Protein AF-0000000076995321 (afdb_homodimer)

InterPro domains:
  IPR006424 Glyceraldehyde-3-phosphate dehydrogenase, type I [TIGR01534] (5-326)
  IPR020828 Glyceraldehyde 3-phosphate dehydrogenase, NAD(P) binding domain [PF00044] (4-104)
  IPR020828 Glyceraldehyde 3-phosphate dehydrogenase, NAD(P) binding domain [SM00846] (4-152)
  IPR020829 Glyceraldehyde 3-phosphate dehydrogenase, catalytic domain [PF02800] (157-314)
  IPR020830 Glyceraldehyde 3-phosphate dehydrogenase, active site [PS00071] (150-157)
  IPR020831 Glyceraldehyde/Erythrose phosphate dehydrogenase family [PIRSF000149] (3-333)
  IPR020831 Glyceraldehyde/Erythrose phosphate dehydrogenase family [PR00078] (111-124)
  IPR020831 Glyceraldehyde/Erythrose phosphate dehydrogenase family [PR00078] (146-164)
  IPR020831 Glyceraldehyde/Erythrose phosphate dehydrogenase family [PR00078] (173-189)
  IPR020831 Glyceraldehyde/Erythrose phosphate dehydrogenase family [PR00078] (230-247)
  IPR020831 Glyceraldehyde/Erythrose phosphate dehydrogenase family [PR00078] (270-285)
  IPR020831 Glyceraldehyde/Erythrose phosphate dehydrogenase family [PTHR10836] (4-333)
  IPR036291 NAD(P)-binding domain superfamily [SSF51735] (4-173)

pLDDT: mean 96.89, std 3.04, range [64.5, 98.94]

Foldseek 3Di:
DAAQEAEEEDLPQLVLLLQLLQVVPDRHDYAEYEAQPDFQVRSQVCNQQDPQQGGRDFDWDDDPRWIQTNNHTYYYHNDPQLLPAQCVVRPRQEYEYENVPQQEPVRQCSNVNNPHQAYEYLEDHPHAQEDAPLFALVVDQLPGRYHYPYALLLLAVLNLVRLCCVVFNFQAKEKEKAFEQDPPADCAQDDDDPQNQSNHRQQPDFGKAADCSFCCSCSRVVSCHPRYGYTYTYHNDHWKMKMKMKTFTHHFDDLVRSLVSQCCCCVPSCPQAEAEDADPDDRSVQRQPQHSWYWHSVPKAAPGRGIIITMTMGGSRNNSSSRSVVSVSSSVVSNVVD/DAAQEAEEEDLPQQVLLLQLLQVVPDRHDYAEYEAQPDFQVRSQVCNQQDPQQGGRDFDWDDDPRWIQTNNHTYYYHNDPQLLPAQCVVRPRQEYEYENVPQQEPVRQCSNVNNPHQAYEYLEDHPHAQEDAPLFALVVDQLPGRYHYPYALLLLAVLNLVRLCCVVFNFQAKEKEKAFEQDPPADCAQDDDDPQNQSSHRQQPDFGKAADCSFCCSCSRVVSCHPRYGYTYTYHNDHWKMKMKMKTFTHHFDDLVRSLVSQCCCCVPSCPQAEAEDADPDDRSVQRLPQHSWYWHSVPKAAPGRGIIITMTMGGRRNNSSSRSVVSVSSSVVSNVVD

Radius of gyration: 28.07 Å; Cα contacts (8 Å, |Δi|>4): 1695; chains: 2; bounding box: 53×85×65 Å

Solvent-accessible surface area (backbone atoms only — not comparable to full-atom values): 33681 Å² total; per-residue (Å²): 130,81,59,45,38,24,25,34,36,21,68,48,73,59,27,43,39,33,53,59,44,32,75,75,36,88,56,43,39,70,32,32,39,28,30,58,86,56,53,57,70,57,47,51,50,54,55,38,49,36,97,84,83,40,64,49,91,73,49,80,43,76,54,87,67,24,38,28,49,72,85,40,66,26,44,55,43,59,52,83,49,54,44,70,36,59,32,48,82,62,54,16,37,34,30,38,40,34,66,81,71,52,46,37,48,79,55,40,52,32,35,40,71,14,45,24,64,34,35,39,23,70,34,63,37,91,69,26,58,56,39,38,76,79,65,35,47,82,70,66,79,66,79,68,45,45,33,12,46,32,36,44,62,25,47,25,48,37,53,56,49,48,54,47,32,76,75,26,36,65,65,36,34,46,32,38,28,50,26,35,47,58,90,83,44,24,84,48,71,48,91,42,92,78,54,55,40,52,11,35,31,35,65,60,23,46,29,65,41,85,48,63,37,40,44,48,34,14,72,49,39,63,92,39,50,87,30,34,35,41,37,31,36,28,29,30,28,84,59,28,28,34,42,38,34,38,34,34,33,68,54,64,40,51,65,68,56,51,48,48,54,50,41,51,36,20,74,46,85,27,50,73,36,31,38,66,42,77,68,75,66,43,32,68,76,31,63,76,34,56,32,21,14,34,34,35,64,74,69,35,51,59,78,50,45,36,38,35,34,47,31,30,34,23,12,56,50,44,3,35,29,38,47,47,50,52,47,50,51,50,50,52,52,53,47,67,72,101,129,81,58,44,38,25,27,34,37,22,69,47,72,61,27,43,40,31,52,58,43,32,75,73,36,89,57,44,38,69,31,33,39,28,30,59,86,56,54,58,70,56,48,52,52,54,56,38,50,36,98,84,82,41,65,49,92,72,49,81,43,78,54,87,66,25,37,28,49,73,85,40,67,27,45,52,44,58,52,83,49,54,45,71,37,60,33,48,82,62,54,16,36,34,30,39,40,35,66,82,72,52,45,37,47,80,55,40,52,32,35,40,71,14,44,22,65,34,33,38,24,70,33,62,35,91,70,26,58,57,40,38,77,80,63,34,47,84,71,64,80,66,79,71,44,45,33,13,47,30,35,42,63,25,48,25,47,38,51,55,50,48,54,48,33,74,75,26,35,65,64,36,37,46,32,38,28,50,27,34,46,57,88,84,44,24,82,47,72,50,91,41,92,80,55,56,40,54,11,35,31,34,65,62,23,48,31,65,40,86,48,62,37,38,46,48,33,16,72,48,39,62,93,40,50,86,30,35,34,42,37,30,35,28,29,32,29,84,58,27,28,34,42,38,36,40,34,34,33,67,52,65,42,50,64,69,55,49,49,49,53,50,42,51,36,19,74,45,86,26,49,75,37,30,39,68,43,79,69,77,65,43,32,67,76,33,62,76,34,55,33,22,14,36,33,35,65,76,68,33,49,58,80,51,46,36,39,35,34,47,32,30,33,23,14,57,50,43,4,34,27,40,47,47,51,51,44,49,53,51,51,51,52,54,46,66,72,102

Sequence (676 aa):
MAPIKVGINGFGRIGRIVFRNAVEHPDVEIVAVNDPFIETKYAAYMLKYDSTHGIFNGEIAQDGNDLVINGKKVKFYTERDPAAIPWKETGADYVVESTGVFTTIDKAKAHLQGGAKKVIISAPSADAPMYVMGVNEKSYDGSADVISNASCTTNCLAPLAKVINDKFTIVEGLMTTVHSYTATQKTVDGPSAKDWRGGRTAAQNIIPSSTGAAKAVGKVIPELNGKLTGMSMRVPTANVSVVDLTARIEKGATYDEIKQAIKEAAEGPLKGVLAYTEDDVVSTDMIGNPNSSIFDAKAGISLNNNFVKLVSWYDNEWGYSRRVLDLLAHVAKVDASKMAPIKVGINGFGRIGRIVFRNAVEHPDVEIVAVNDPFIETKYAAYMLKYDSTHGIFNGEIAQDGNDLVINGKKVKFYTERDPAAIPWKETGADYVVESTGVFTTIDKAKAHLQGGAKKVIISAPSADAPMYVMGVNEKSYDGSADVISNASCTTNCLAPLAKVINDKFTIVEGLMTTVHSYTATQKTVDGPSAKDWRGGRTAAQNIIPSSTGAAKAVGKVIPELNGKLTGMSMRVPTANVSVVDLTARIEKGATYDEIKQAIKEAAEGPLKGVLAYTEDDVVSTDMIGNPNSSIFDAKAGISLNNNFVKLVSWYDNEWGYSRRVLDLLAHVAKVDASK

Organism: Colletotrichum orbiculare (strain 104-T / ATCC 96160 / CBS 514.97 / LARS 414 / MAFF 240422) (NCBI:txid1213857)

Structure (mmCIF, N/CA/C/O backbone):
data_AF-0000000076995321-model_v1
#
loop_
_entity.id
_entity.type
_entity.pdbx_description
1 polymer 'Glyceraldehyde-3-phosphate dehydrogenase'
#
loop_
_atom_site.group_PDB
_atom_site.id
_atom_site.type_symbol
_atom_site.label_atom_id
_atom_site.label_alt_id
_atom_site.label_comp_id
_atom_site.label_asym_id
_atom_site.label_entity_id
_atom_site.label_seq_id
_atom_site.pdbx_PDB_ins_code
_atom_site.Cartn_x
_atom_site.Cartn_y
_atom_site.Cartn_z
_atom_site.occupancy
_atom_site.B_iso_or_equiv
_atom_site.auth_seq_id
_atom_site.auth_comp_id
_atom_site.auth_asym_id
_atom_site.auth_atom_id
_atom_site.pdbx_PDB_model_num
ATOM 1 N N . MET A 1 1 ? 7.434 -42.844 -10.305 1 64.5 1 MET A N 1
ATOM 2 C CA . MET A 1 1 ? 6.855 -42.594 -11.625 1 64.5 1 MET A CA 1
ATOM 3 C C . MET A 1 1 ? 7.766 -41.719 -12.477 1 64.5 1 MET A C 1
ATOM 5 O O . MET A 1 1 ? 8.539 -40.938 -11.938 1 64.5 1 MET A O 1
ATOM 9 N N . ALA A 1 2 ? 7.785 -41.844 -13.75 1 85.5 2 ALA A N 1
ATOM 10 C CA . ALA A 1 2 ? 8.578 -41 -14.641 1 85.5 2 ALA A CA 1
ATOM 11 C C . ALA A 1 2 ? 8.156 -39.531 -14.523 1 85.5 2 ALA A C 1
ATOM 13 O O . ALA A 1 2 ? 6.98 -39.219 -14.305 1 85.5 2 ALA A O 1
ATOM 14 N N . PRO A 1 3 ? 9.125 -38.625 -14.508 1 93.31 3 PRO A N 1
ATOM 15 C CA . PRO A 1 3 ? 8.773 -37.219 -14.398 1 93.31 3 PRO A CA 1
ATOM 16 C C . PRO A 1 3 ? 7.84 -36.75 -15.516 1 93.31 3 PRO A C 1
ATOM 18 O O . PRO A 1 3 ? 7.867 -37.312 -16.625 1 93.31 3 PRO A O 1
ATOM 21 N N . ILE A 1 4 ? 7.023 -35.844 -15.172 1 97.38 4 ILE A N 1
ATOM 22 C CA . ILE A 1 4 ? 6.145 -35.219 -16.156 1 97.38 4 ILE A CA 1
ATOM 23 C C . ILE A 1 4 ? 6.957 -34.312 -17.078 1 97.38 4 ILE A C 1
ATOM 25 O O . ILE A 1 4 ? 7.598 -33.375 -16.609 1 97.38 4 ILE A O 1
ATOM 29 N N . LYS A 1 5 ? 6.969 -34.562 -18.312 1 98.19 5 LYS A N 1
ATOM 30 C CA . LYS A 1 5 ? 7.707 -33.75 -19.281 1 98.19 5 LYS A CA 1
ATOM 31 C C . LYS A 1 5 ? 6.918 -32.5 -19.656 1 98.19 5 LYS A C 1
ATOM 33 O O . LYS A 1 5 ? 5.777 -32.594 -20.109 1 98.19 5 LYS A O 1
ATOM 38 N N . VAL A 1 6 ? 7.531 -31.406 -19.5 1 98.69 6 VAL A N 1
ATOM 39 C CA . VAL A 1 6 ? 6.824 -30.141 -19.609 1 98.69 6 VAL A CA 1
ATOM 40 C C . VAL A 1 6 ? 7.559 -29.203 -20.578 1 98.69 6 VAL A C 1
ATOM 42 O O . VAL A 1 6 ? 8.789 -29.188 -20.609 1 98.69 6 VAL A O 1
ATOM 45 N N . GLY A 1 7 ? 6.797 -28.531 -21.422 1 98.81 7 GLY A N 1
ATOM 46 C CA . GLY A 1 7 ? 7.305 -27.422 -22.219 1 98.81 7 GLY A CA 1
ATOM 47 C C . GLY A 1 7 ? 6.902 -26.062 -21.672 1 98.81 7 GLY A C 1
ATOM 48 O O . GLY A 1 7 ? 5.863 -25.922 -21.031 1 98.81 7 GLY A O 1
ATOM 49 N N . ILE A 1 8 ? 7.719 -25.062 -21.938 1 98.88 8 ILE A N 1
ATOM 50 C CA . ILE A 1 8 ? 7.418 -23.688 -21.547 1 98.88 8 ILE A CA 1
ATOM 51 C C . ILE A 1 8 ? 7.375 -22.797 -22.797 1 98.88 8 ILE A C 1
ATOM 53 O O . ILE A 1 8 ? 8.336 -22.766 -23.562 1 98.88 8 ILE A O 1
ATOM 57 N N . ASN A 1 9 ? 6.277 -22.156 -23 1 98.88 9 ASN A N 1
ATOM 58 C CA . ASN A 1 9 ? 6.211 -21.109 -24 1 98.88 9 ASN A CA 1
ATOM 59 C C . ASN A 1 9 ? 6.32 -19.719 -23.375 1 98.88 9 ASN A C 1
ATOM 61 O O . ASN A 1 9 ? 5.461 -19.328 -22.578 1 98.88 9 ASN A O 1
ATOM 65 N N . GLY A 1 10 ? 7.348 -19 -23.766 1 98.19 10 GLY A N 1
ATOM 66 C CA . GLY A 1 10 ? 7.672 -17.719 -23.141 1 98.19 10 GLY A CA 1
ATOM 67 C C . GLY A 1 10 ? 8.703 -17.844 -22.031 1 98.19 10 GLY A C 1
ATOM 68 O O . GLY A 1 10 ? 8.43 -18.422 -20.984 1 98.19 10 GLY A O 1
ATOM 69 N N . PHE A 1 11 ? 9.852 -17.266 -22.266 1 97.88 11 PHE A N 1
ATOM 70 C CA . PHE A 1 11 ? 10.945 -17.391 -21.312 1 97.88 11 PHE A CA 1
ATOM 71 C C . PHE A 1 11 ? 11.266 -16.031 -20.688 1 97.88 11 PHE A C 1
ATOM 73 O O . PHE A 1 11 ? 12.43 -15.703 -20.453 1 97.88 11 PHE A O 1
ATOM 80 N N . GLY A 1 12 ? 10.125 -15.273 -20.547 1 94.75 12 GLY A N 1
ATOM 81 C CA . GLY A 1 12 ? 10.203 -14.055 -19.75 1 94.75 12 GLY A CA 1
ATOM 82 C C . GLY A 1 12 ? 10.344 -14.328 -18.266 1 94.75 12 GLY A C 1
ATOM 83 O O . GLY A 1 12 ? 10.945 -15.328 -17.875 1 94.75 12 GLY A O 1
ATOM 84 N N . ARG A 1 13 ? 9.852 -13.445 -17.484 1 94.19 13 ARG A N 1
ATOM 85 C CA . ARG A 1 13 ? 10.062 -13.5 -16.047 1 94.19 13 ARG A CA 1
ATOM 86 C C . ARG A 1 13 ? 9.438 -14.758 -15.453 1 94.19 13 ARG A C 1
ATOM 88 O O . ARG A 1 13 ? 10.133 -15.586 -14.852 1 94.19 13 ARG A O 1
ATOM 95 N N . ILE A 1 14 ? 8.172 -14.984 -15.68 1 96.75 14 ILE A N 1
ATOM 96 C CA . ILE A 1 14 ? 7.477 -16.125 -15.078 1 96.75 14 ILE A CA 1
ATOM 97 C C . ILE A 1 14 ? 8.016 -17.422 -15.68 1 96.75 14 ILE A C 1
ATOM 99 O O . ILE A 1 14 ? 8.25 -18.391 -14.953 1 96.75 14 ILE A O 1
ATOM 103 N N . GLY A 1 15 ? 8.25 -17.453 -17.016 1 98.12 15 GLY A N 1
ATOM 104 C CA . GLY A 1 15 ? 8.797 -18.656 -17.625 1 98.12 15 GLY A CA 1
ATOM 105 C C . GLY A 1 15 ? 10.102 -19.109 -17.016 1 98.12 15 GLY A C 1
ATOM 106 O O . GLY A 1 15 ? 10.305 -20.297 -16.766 1 98.12 15 GLY A O 1
ATOM 107 N N . ARG A 1 16 ? 10.984 -18.172 -16.734 1 97.62 16 ARG A N 1
ATOM 108 C CA . ARG A 1 16 ? 12.281 -18.5 -16.141 1 97.62 16 ARG A CA 1
ATOM 109 C C . ARG A 1 16 ? 12.133 -18.953 -14.703 1 97.62 16 ARG A C 1
ATOM 111 O O . ARG A 1 16 ? 12.859 -19.844 -14.25 1 97.62 16 ARG A O 1
ATOM 118 N N . ILE A 1 17 ? 11.18 -18.344 -13.992 1 97.81 17 ILE A N 1
ATOM 119 C CA . ILE A 1 17 ? 11.008 -18.734 -12.594 1 97.81 17 ILE A CA 1
ATOM 120 C C . ILE A 1 17 ? 10.32 -20.094 -12.508 1 97.81 17 ILE A C 1
ATOM 122 O O . ILE A 1 17 ? 10.617 -20.891 -11.617 1 97.81 17 ILE A O 1
ATOM 126 N N . VAL A 1 18 ? 9.414 -20.375 -13.438 1 98.5 18 VAL A N 1
ATOM 127 C CA . VAL A 1 18 ? 8.852 -21.703 -13.547 1 98.5 18 VAL A CA 1
ATOM 128 C C . VAL A 1 18 ? 9.969 -22.719 -13.797 1 98.5 18 VAL A C 1
ATOM 130 O O . VAL A 1 18 ? 10 -23.781 -13.164 1 98.5 18 VAL A O 1
ATOM 133 N N . PHE A 1 19 ? 10.852 -22.391 -14.703 1 98.44 19 PHE A N 1
ATOM 134 C CA . PHE A 1 19 ? 11.977 -23.266 -15 1 98.44 19 PHE A CA 1
ATOM 135 C C . PHE A 1 19 ? 12.812 -23.531 -13.75 1 98.44 19 PHE A C 1
ATOM 137 O O . PHE A 1 19 ? 13.109 -24.672 -13.422 1 98.44 19 PHE A O 1
ATOM 144 N N . ARG A 1 20 ? 13.164 -22.469 -13.055 1 97.75 20 ARG A N 1
ATOM 145 C CA . ARG A 1 20 ? 13.977 -22.594 -11.844 1 97.75 20 ARG A CA 1
ATOM 146 C C . ARG A 1 20 ? 13.25 -23.406 -10.781 1 97.75 20 ARG A C 1
ATOM 148 O O . ARG A 1 20 ? 13.867 -24.234 -10.102 1 97.75 20 ARG A O 1
ATOM 155 N N . ASN A 1 21 ? 11.953 -23.156 -10.617 1 97.31 21 ASN A N 1
ATOM 156 C CA . ASN A 1 21 ? 11.141 -23.906 -9.664 1 97.31 21 ASN A CA 1
ATOM 157 C C . ASN A 1 21 ? 11.094 -25.391 -10.016 1 97.31 21 ASN A C 1
ATOM 159 O O . ASN A 1 21 ? 11.141 -26.25 -9.133 1 97.31 21 ASN A O 1
ATOM 163 N N . ALA A 1 22 ? 11.039 -25.703 -11.289 1 97.25 22 ALA A N 1
ATOM 164 C CA . ALA A 1 22 ? 10.914 -27.078 -11.773 1 97.25 22 ALA A CA 1
ATOM 165 C C . ALA A 1 22 ? 12.156 -27.891 -11.406 1 97.25 22 ALA A C 1
ATOM 167 O O . ALA A 1 22 ? 12.055 -29.094 -11.148 1 97.25 22 ALA A O 1
ATOM 168 N N . VAL A 1 23 ? 13.25 -27.203 -11.383 1 94.81 23 VAL A N 1
ATOM 169 C CA . VAL A 1 23 ? 14.5 -27.875 -11.031 1 94.81 23 VAL A CA 1
ATOM 170 C C . VAL A 1 23 ? 14.398 -28.453 -9.617 1 94.81 23 VAL A C 1
ATOM 172 O O . VAL A 1 23 ? 14.977 -29.5 -9.328 1 94.81 23 VAL A O 1
ATOM 175 N N . GLU A 1 24 ? 13.578 -27.797 -8.797 1 91.88 24 GLU A N 1
ATOM 176 C CA . GLU A 1 24 ? 13.438 -28.203 -7.402 1 91.88 24 GLU A CA 1
ATOM 177 C C . GLU A 1 24 ? 12.172 -29.031 -7.195 1 91.88 24 GLU A C 1
ATOM 179 O O . GLU A 1 24 ? 11.898 -29.5 -6.086 1 91.88 24 GLU A O 1
ATOM 184 N N . HIS A 1 25 ? 11.422 -29.234 -8.227 1 94.19 25 HIS A N 1
ATOM 185 C CA . HIS A 1 25 ? 10.156 -29.953 -8.133 1 94.19 25 HIS A CA 1
ATOM 186 C C . HIS A 1 25 ? 10.352 -31.438 -8.414 1 94.19 25 HIS A C 1
ATOM 188 O O . HIS A 1 25 ? 10.953 -31.812 -9.422 1 94.19 25 HIS A O 1
ATOM 194 N N . PRO A 1 26 ? 9.859 -32.25 -7.621 1 92.19 26 PRO A N 1
ATOM 195 C CA . PRO A 1 26 ? 10.18 -33.688 -7.738 1 92.19 26 PRO A CA 1
ATOM 196 C C . PRO A 1 26 ? 9.461 -34.375 -8.906 1 92.19 26 PRO A C 1
ATOM 198 O O . PRO A 1 26 ? 9.93 -35.375 -9.414 1 92.19 26 PRO A O 1
ATOM 201 N N . ASP A 1 27 ? 8.422 -33.812 -9.422 1 95.94 27 ASP A N 1
ATOM 202 C CA . ASP A 1 27 ? 7.57 -34.562 -10.336 1 95.94 27 ASP A CA 1
ATOM 203 C C . ASP A 1 27 ? 7.688 -34 -11.758 1 95.94 27 ASP A C 1
ATOM 205 O O . ASP A 1 27 ? 7.129 -34.594 -12.695 1 95.94 27 ASP A O 1
ATOM 209 N N . VAL A 1 28 ? 8.461 -32.938 -11.945 1 97.12 28 VAL A N 1
ATOM 210 C CA . VAL A 1 28 ? 8.375 -32.219 -13.227 1 97.12 28 VAL A CA 1
ATOM 211 C C . VAL A 1 28 ? 9.758 -32.094 -13.844 1 97.12 28 VAL A C 1
ATOM 213 O O . VAL A 1 28 ? 10.742 -31.859 -13.141 1 97.12 28 VAL A O 1
ATOM 216 N N . GLU A 1 29 ? 9.852 -32.281 -15.125 1 97.75 29 GLU A N 1
ATOM 217 C CA . GLU A 1 29 ? 11.062 -32.062 -15.906 1 97.75 29 GLU A CA 1
ATOM 218 C C . GLU A 1 29 ? 10.789 -31.172 -17.125 1 97.75 29 GLU A C 1
ATOM 220 O O . GLU A 1 29 ? 9.953 -31.5 -17.953 1 97.75 29 GLU A O 1
ATOM 225 N N . ILE A 1 30 ? 11.469 -30.047 -17.234 1 98.56 30 ILE A N 1
ATOM 226 C CA . ILE A 1 30 ? 11.344 -29.203 -18.406 1 98.56 30 ILE A CA 1
ATOM 227 C C . ILE A 1 30 ? 12.18 -29.781 -19.547 1 98.56 30 ILE A C 1
ATOM 229 O O . ILE A 1 30 ? 13.398 -29.922 -19.422 1 98.56 30 ILE A O 1
ATOM 233 N N . VAL A 1 31 ? 11.539 -30.047 -20.672 1 98.62 31 VAL A N 1
ATOM 234 C CA . VAL A 1 31 ? 12.258 -30.719 -21.75 1 98.62 31 VAL A CA 1
ATOM 235 C C . VAL A 1 31 ? 12.367 -29.797 -22.953 1 98.62 31 VAL A C 1
ATOM 237 O O . VAL A 1 31 ? 13.156 -30.047 -23.875 1 98.62 31 VAL A O 1
ATOM 240 N N . ALA A 1 32 ? 11.562 -28.75 -22.922 1 98.69 32 ALA A N 1
ATOM 241 C CA . ALA A 1 32 ? 11.586 -27.828 -24.062 1 98.69 32 ALA A CA 1
ATOM 242 C C . ALA A 1 32 ? 11.164 -26.422 -23.625 1 98.69 32 ALA A C 1
ATOM 244 O O . ALA A 1 32 ? 10.328 -26.266 -22.734 1 98.69 32 ALA A O 1
ATOM 245 N N . VAL A 1 33 ? 11.711 -25.406 -24.25 1 98.75 33 VAL A N 1
ATOM 246 C CA . VAL A 1 33 ? 11.367 -24 -24.078 1 98.75 33 VAL A CA 1
ATOM 247 C C . VAL A 1 33 ? 11.242 -23.328 -25.453 1 98.75 33 VAL A C 1
ATOM 249 O O . VAL A 1 33 ? 12.031 -23.609 -26.359 1 98.75 33 VAL A O 1
ATOM 252 N N . ASN A 1 34 ? 10.227 -22.562 -25.594 1 98.75 34 ASN A N 1
ATOM 253 C CA . ASN A 1 34 ? 10.086 -21.75 -26.797 1 98.75 34 ASN A CA 1
ATOM 254 C C . ASN A 1 34 ? 10.047 -20.25 -26.469 1 98.75 34 ASN A C 1
ATOM 256 O O . ASN A 1 34 ? 9.32 -19.844 -25.562 1 98.75 34 ASN A O 1
AT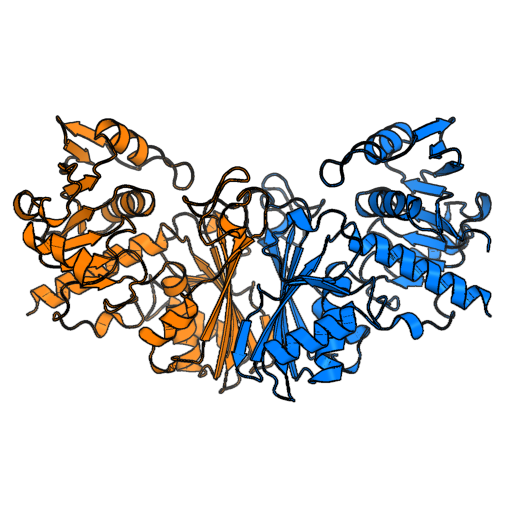OM 260 N N . ASP A 1 35 ? 10.859 -19.484 -27.172 1 98 35 ASP A N 1
ATOM 261 C CA . ASP A 1 35 ? 10.781 -18.031 -27.172 1 98 35 ASP A CA 1
ATOM 262 C C . ASP A 1 35 ? 11.352 -17.453 -28.469 1 98 35 ASP A C 1
ATOM 264 O O . ASP A 1 35 ? 12.562 -17.531 -28.703 1 98 35 ASP A O 1
ATOM 268 N N . PRO A 1 36 ? 10.547 -16.797 -29.234 1 96.44 36 PRO A N 1
ATOM 269 C CA . PRO A 1 36 ? 11.039 -16.328 -30.531 1 96.44 36 PRO A CA 1
ATOM 270 C C . PRO A 1 36 ? 11.984 -15.133 -30.391 1 96.44 36 PRO A C 1
ATOM 272 O O . PRO A 1 36 ? 12.648 -14.758 -31.375 1 96.44 36 PRO A O 1
ATOM 275 N N . PHE A 1 37 ? 12.125 -14.57 -29.266 1 94.19 37 PHE A N 1
ATOM 276 C CA . PHE A 1 37 ? 12.812 -13.289 -29.156 1 94.19 37 PHE A CA 1
ATOM 277 C C . PHE A 1 37 ? 14.086 -13.438 -28.344 1 94.19 37 PHE A C 1
ATOM 279 O O . PHE A 1 37 ? 14.82 -12.461 -28.141 1 94.19 37 PHE A O 1
ATOM 286 N N . ILE A 1 38 ? 14.328 -14.594 -27.859 1 93.81 38 ILE A N 1
ATOM 287 C CA . ILE A 1 38 ? 15.477 -14.797 -26.969 1 93.81 38 ILE A CA 1
ATOM 288 C C . ILE A 1 38 ? 16.391 -15.867 -27.562 1 93.81 38 ILE A C 1
ATOM 290 O O . ILE A 1 38 ? 15.984 -17.016 -27.719 1 93.81 38 ILE A O 1
ATOM 294 N N . GLU A 1 39 ? 17.609 -15.469 -27.797 1 93.44 39 GLU A N 1
ATOM 295 C CA . GLU A 1 39 ? 18.609 -16.438 -28.219 1 93.44 39 GLU A CA 1
ATOM 296 C C . GLU A 1 39 ? 19.016 -17.359 -27.047 1 93.44 39 GLU A C 1
ATOM 298 O O . GLU A 1 39 ? 18.984 -16.938 -25.891 1 93.44 39 GLU A O 1
ATOM 303 N N . THR A 1 40 ? 19.438 -18.531 -27.422 1 95 40 THR A N 1
ATOM 304 C CA . THR A 1 40 ? 19.734 -19.547 -26.422 1 95 40 THR A CA 1
ATOM 305 C C . THR A 1 40 ? 20.828 -19.078 -25.469 1 95 40 THR A C 1
ATOM 307 O O . THR A 1 40 ? 20.766 -19.312 -24.266 1 95 40 THR A O 1
ATOM 310 N N . LYS A 1 41 ? 21.828 -18.422 -26.016 1 94 41 LYS A N 1
ATOM 311 C CA . LYS A 1 41 ? 22.906 -17.906 -25.172 1 94 41 LYS A CA 1
ATOM 312 C C . LYS A 1 41 ? 22.391 -16.906 -24.156 1 94 41 LYS A C 1
ATOM 314 O O . LYS A 1 41 ? 22.812 -16.906 -23 1 94 41 LYS A O 1
ATOM 319 N N . TYR A 1 42 ? 21.609 -16.047 -24.625 1 94.94 42 TYR A N 1
ATOM 320 C CA . TYR A 1 42 ? 21.031 -15.062 -23.719 1 94.94 42 TYR A CA 1
ATOM 321 C C . TYR A 1 42 ? 20.094 -15.727 -22.719 1 94.94 42 TYR A C 1
ATOM 323 O O . TYR A 1 42 ? 20.016 -15.312 -21.562 1 94.94 42 TYR A O 1
ATOM 331 N N . ALA A 1 43 ? 19.375 -16.703 -23.172 1 96.38 43 ALA A N 1
ATOM 332 C CA . ALA A 1 43 ? 18.531 -17.469 -22.266 1 96.38 43 ALA A CA 1
ATOM 333 C C . ALA A 1 43 ? 19.344 -18.078 -21.125 1 96.38 43 ALA A C 1
ATOM 335 O O . ALA A 1 43 ? 18.906 -18.062 -19.969 1 96.38 43 ALA A O 1
ATOM 336 N N . ALA A 1 44 ? 20.484 -18.578 -21.453 1 96.44 44 ALA A N 1
ATOM 337 C CA . ALA A 1 44 ? 21.391 -19.141 -20.438 1 96.44 44 ALA A CA 1
ATOM 338 C C . ALA A 1 44 ? 21.812 -18.062 -19.438 1 96.44 44 ALA A C 1
ATOM 340 O O . ALA A 1 44 ? 21.828 -18.312 -18.219 1 96.44 44 ALA A O 1
ATOM 341 N N . TYR A 1 45 ? 22.188 -16.953 -19.938 1 96.06 45 TYR A N 1
ATOM 342 C CA . TYR A 1 45 ? 22.578 -15.812 -19.094 1 96.06 45 TYR A CA 1
ATOM 343 C C . TYR A 1 45 ? 21.453 -15.422 -18.156 1 96.06 45 TYR A C 1
ATOM 345 O O . TYR A 1 45 ? 21.672 -15.25 -16.953 1 96.06 45 TYR A O 1
ATOM 353 N N . MET A 1 46 ? 20.203 -15.312 -18.656 1 96.56 46 MET A N 1
ATOM 354 C CA . MET A 1 46 ? 19.047 -14.875 -17.875 1 96.56 46 MET A CA 1
ATOM 355 C C . MET A 1 46 ? 18.656 -15.93 -16.859 1 96.56 46 MET A C 1
ATOM 357 O O . MET A 1 46 ? 18.188 -15.602 -15.766 1 96.56 46 MET A O 1
ATOM 361 N N . LEU A 1 47 ? 18.875 -17.156 -17.266 1 96.56 47 LEU A N 1
ATOM 362 C CA . LEU A 1 47 ? 18.609 -18.234 -16.328 1 96.56 47 LEU A CA 1
ATOM 363 C C . LEU A 1 47 ? 19.609 -18.219 -15.18 1 96.56 47 LEU A C 1
ATOM 365 O O . LEU A 1 47 ? 19.25 -18.453 -14.023 1 96.56 47 LEU A O 1
ATOM 369 N N . LYS A 1 48 ? 20.828 -17.953 -15.445 1 95.69 48 LYS A N 1
ATOM 370 C CA . LYS A 1 48 ? 21.906 -17.984 -14.469 1 95.69 48 LYS A CA 1
ATOM 371 C C . LYS A 1 48 ? 21.781 -16.828 -13.484 1 95.69 48 LYS A C 1
ATOM 373 O O . LYS A 1 48 ? 21.938 -17.016 -12.273 1 95.69 48 LYS A O 1
ATOM 378 N N . TYR A 1 49 ? 21.562 -15.664 -14.039 1 95 49 TYR A N 1
ATOM 379 C CA . TYR A 1 49 ? 21.609 -14.453 -13.227 1 95 49 TYR A CA 1
ATOM 380 C C . TYR A 1 49 ? 20.219 -13.844 -13.086 1 95 49 TYR A C 1
ATOM 382 O O . TYR A 1 49 ? 19.594 -13.469 -14.086 1 95 49 TYR A O 1
ATOM 390 N N . ASP A 1 50 ? 19.734 -13.648 -11.906 1 95.25 50 ASP A N 1
ATOM 391 C CA . ASP A 1 50 ? 18.469 -13.008 -11.602 1 95.25 50 ASP A CA 1
ATOM 392 C C . ASP A 1 50 ? 18.625 -12.016 -10.445 1 95.25 50 ASP A C 1
ATOM 394 O O . ASP A 1 50 ? 19.047 -12.391 -9.352 1 95.25 50 ASP A O 1
ATOM 398 N N . SER A 1 51 ? 18.297 -10.758 -10.602 1 93.62 51 SER A N 1
ATOM 399 C CA . SER A 1 51 ? 18.516 -9.711 -9.602 1 93.62 51 SER A CA 1
ATOM 400 C C . SER A 1 51 ? 17.688 -9.961 -8.352 1 93.62 51 SER A C 1
ATOM 402 O O . SER A 1 51 ? 18.047 -9.523 -7.258 1 93.62 51 SER A O 1
ATOM 404 N N . THR A 1 52 ? 16.562 -10.695 -8.43 1 95 52 THR A N 1
ATOM 405 C CA . THR A 1 52 ? 15.641 -10.898 -7.316 1 95 52 THR A CA 1
ATOM 406 C C . THR A 1 52 ? 15.914 -12.234 -6.629 1 95 52 THR A C 1
ATOM 408 O O . THR A 1 52 ? 16.094 -12.289 -5.41 1 95 52 THR A O 1
ATOM 411 N N . HIS A 1 53 ? 16.062 -13.297 -7.426 1 96.06 53 HIS A N 1
ATOM 412 C CA . HIS A 1 53 ? 16.125 -14.641 -6.863 1 96.06 53 HIS A CA 1
ATOM 413 C C . HIS A 1 53 ? 17.547 -15.164 -6.852 1 96.06 53 HIS A C 1
ATOM 415 O O . HIS A 1 53 ? 17.797 -16.312 -6.453 1 96.06 53 HIS A O 1
ATOM 421 N N . GLY A 1 54 ? 18.531 -14.359 -7.348 1 94.88 54 GLY A N 1
ATOM 422 C CA . GLY A 1 54 ? 19.953 -14.688 -7.211 1 94.88 54 GLY A CA 1
ATOM 423 C C . GLY A 1 54 ? 20.469 -15.594 -8.312 1 94.88 54 GLY A C 1
ATOM 424 O O . GLY A 1 54 ? 19.859 -15.688 -9.383 1 94.88 54 GLY A O 1
ATOM 425 N N . ILE A 1 55 ? 21.594 -16.188 -8.07 1 95.06 55 ILE A N 1
ATOM 426 C CA . ILE A 1 55 ? 22.281 -17.016 -9.047 1 95.06 55 ILE A CA 1
ATOM 427 C C . ILE A 1 55 ? 21.625 -18.406 -9.094 1 95.06 55 ILE A C 1
ATOM 429 O O . ILE A 1 55 ? 21.297 -18.984 -8.062 1 95.06 55 ILE A O 1
ATOM 433 N N . PHE A 1 56 ? 21.453 -18.844 -10.297 1 95.81 56 PHE A N 1
ATOM 434 C CA . PHE A 1 56 ? 20.891 -20.188 -10.5 1 95.81 56 PHE A CA 1
ATOM 435 C C . PHE A 1 56 ? 21.703 -21.234 -9.758 1 95.81 56 PHE A C 1
ATOM 437 O O . PHE A 1 56 ? 22.938 -21.25 -9.844 1 95.81 56 PHE A O 1
ATOM 444 N N . ASN A 1 57 ? 21.031 -22.031 -8.961 1 92.12 57 ASN A N 1
ATOM 445 C CA . ASN A 1 57 ? 21.703 -23.125 -8.242 1 92.12 57 ASN A CA 1
ATOM 446 C C . ASN A 1 57 ? 21.781 -24.391 -9.094 1 92.12 57 ASN A C 1
ATOM 448 O O . ASN A 1 57 ? 20.984 -25.312 -8.922 1 92.12 57 ASN A O 1
ATOM 452 N N . GLY A 1 58 ? 22.734 -24.547 -9.914 1 95.81 58 GLY A N 1
ATOM 453 C CA . GLY A 1 58 ? 22.938 -25.656 -10.828 1 95.81 58 GLY A CA 1
ATOM 454 C C . GLY A 1 58 ? 23.906 -25.344 -11.945 1 95.81 58 GLY A C 1
ATOM 455 O O . GLY A 1 58 ? 24.562 -24.297 -11.938 1 95.81 58 GLY A O 1
ATOM 456 N N . GLU A 1 59 ? 24.047 -26.297 -12.828 1 96.94 59 GLU A N 1
ATOM 457 C CA . GLU A 1 59 ? 24.953 -26.156 -13.961 1 96.94 59 GLU A CA 1
ATOM 458 C C . GLU A 1 59 ? 24.188 -25.875 -15.25 1 96.94 59 GLU A C 1
ATOM 460 O O . GLU A 1 59 ? 23.156 -26.5 -15.516 1 96.94 59 GLU A O 1
ATOM 465 N N . ILE A 1 60 ? 24.641 -24.922 -15.977 1 97.5 60 ILE A N 1
ATOM 466 C CA . ILE A 1 60 ? 24.078 -24.562 -17.266 1 97.5 60 ILE A CA 1
ATOM 467 C C . ILE A 1 60 ? 25.141 -24.672 -18.359 1 97.5 60 ILE A C 1
ATOM 469 O O . ILE A 1 60 ? 26.234 -24.125 -18.219 1 97.5 60 ILE A O 1
ATOM 473 N N . ALA A 1 61 ? 24.859 -25.422 -19.359 1 96.62 61 ALA A N 1
ATOM 474 C CA . ALA A 1 61 ? 25.734 -25.547 -20.516 1 96.62 61 ALA A CA 1
ATOM 475 C C . ALA A 1 61 ? 24.953 -25.375 -21.812 1 96.62 61 ALA A C 1
ATOM 477 O O . ALA A 1 61 ? 23.75 -25.672 -21.875 1 96.62 61 ALA A O 1
ATOM 478 N N . GLN A 1 62 ? 25.625 -24.859 -22.781 1 95.06 62 GLN A N 1
ATOM 479 C CA . GLN A 1 62 ? 25.016 -24.75 -24.109 1 95.06 62 GLN A CA 1
ATOM 480 C C . GLN A 1 62 ? 25.422 -25.922 -25 1 95.06 62 GLN A C 1
ATOM 482 O O . GLN A 1 62 ? 26.578 -26.344 -25 1 95.06 62 GLN A O 1
ATOM 487 N N . ASP A 1 63 ? 24.531 -26.469 -25.672 1 95.5 63 ASP A N 1
ATOM 488 C CA . ASP A 1 63 ? 24.719 -27.516 -26.672 1 95.5 63 ASP A CA 1
ATOM 489 C C . ASP A 1 63 ? 24.047 -27.156 -27.984 1 95.5 63 ASP A C 1
ATOM 491 O O . ASP A 1 63 ? 22.891 -27.516 -28.219 1 95.5 63 ASP A O 1
ATOM 495 N N . GLY A 1 64 ? 24.812 -26.531 -28.844 1 94.12 64 GLY A N 1
ATOM 496 C CA . GLY A 1 64 ? 24.188 -25.984 -30.047 1 94.12 64 GLY A CA 1
ATOM 497 C C . GLY A 1 64 ? 23.141 -24.922 -29.75 1 94.12 64 GLY A C 1
ATOM 498 O O . GLY A 1 64 ? 23.422 -23.938 -29.062 1 94.12 64 GLY A O 1
ATOM 499 N N . ASN A 1 65 ? 21.938 -25.172 -30.25 1 95.25 65 ASN A N 1
ATOM 500 C CA . ASN A 1 65 ? 20.844 -24.234 -30.016 1 95.25 65 ASN A CA 1
ATOM 501 C C . ASN A 1 65 ? 20 -24.656 -28.812 1 95.25 65 ASN A C 1
ATOM 503 O O . ASN A 1 65 ? 18.891 -24.156 -28.625 1 95.25 65 ASN A O 1
ATOM 507 N N . ASP A 1 66 ? 20.578 -25.562 -28.094 1 97.81 66 ASP A N 1
ATOM 508 C CA . ASP A 1 66 ? 19.875 -26.047 -26.906 1 97.81 66 ASP A CA 1
ATOM 509 C C . ASP A 1 66 ? 20.688 -25.781 -25.641 1 97.81 66 ASP A C 1
ATOM 511 O O . ASP A 1 66 ? 21.766 -25.219 -25.688 1 97.81 66 ASP A O 1
ATOM 515 N N . LEU A 1 67 ? 20.047 -26.078 -24.516 1 97.75 67 LEU A N 1
ATOM 516 C CA . LEU A 1 67 ? 20.734 -26 -23.234 1 97.75 67 LEU A CA 1
ATOM 517 C C . LEU A 1 67 ? 20.781 -27.359 -22.547 1 97.75 67 LEU A C 1
ATOM 519 O O . LEU A 1 67 ? 19.953 -28.234 -22.844 1 97.75 67 LEU A O 1
ATOM 523 N N . VAL A 1 68 ? 21.812 -27.594 -21.766 1 98.06 68 VAL A N 1
ATOM 524 C CA . VAL A 1 68 ? 21.906 -28.719 -20.844 1 98.06 68 VAL A CA 1
ATOM 525 C C . VAL A 1 68 ? 21.922 -28.203 -19.406 1 98.06 68 VAL A C 1
ATOM 527 O O . VAL A 1 68 ? 22.844 -27.484 -19.016 1 98.06 68 VAL A O 1
ATOM 530 N N . ILE A 1 69 ? 20.922 -28.5 -18.656 1 97.94 69 ILE A N 1
ATOM 531 C CA . ILE A 1 69 ? 20.766 -28.016 -17.297 1 97.94 69 ILE A CA 1
ATOM 532 C C . ILE A 1 69 ? 20.891 -29.188 -16.328 1 97.94 69 ILE A C 1
ATOM 534 O O . ILE A 1 69 ? 20.078 -30.109 -16.328 1 97.94 69 ILE A O 1
ATOM 538 N N . ASN A 1 70 ? 21.938 -29.156 -15.445 1 97.12 70 ASN A N 1
ATOM 539 C CA . ASN A 1 70 ? 22.203 -30.25 -14.516 1 97.12 70 ASN A CA 1
ATOM 540 C C . ASN A 1 70 ? 22.25 -31.594 -15.227 1 97.12 70 ASN A C 1
ATOM 542 O O . ASN A 1 70 ? 21.641 -32.562 -14.773 1 97.12 70 ASN A O 1
ATOM 546 N N . GLY A 1 71 ? 22.781 -31.594 -16.438 1 96.88 71 GLY A N 1
ATOM 547 C CA . GLY A 1 71 ? 23.016 -32.812 -17.203 1 96.88 71 GLY A CA 1
ATOM 548 C C . GLY A 1 71 ? 21.812 -33.219 -18.047 1 96.88 71 GLY A C 1
ATOM 549 O O . GLY A 1 71 ? 21.891 -34.188 -18.797 1 96.88 71 GLY A O 1
ATOM 550 N N . LYS A 1 72 ? 20.75 -32.469 -18.016 1 96.38 72 LYS A N 1
ATOM 551 C CA . LYS A 1 72 ? 19.547 -32.781 -18.781 1 96.38 72 LYS A CA 1
ATOM 552 C C . LYS A 1 72 ? 19.375 -31.797 -19.938 1 96.38 72 LYS A C 1
ATOM 554 O O . LYS A 1 72 ? 19.422 -30.578 -19.766 1 96.38 72 LYS A O 1
ATOM 559 N N . LYS A 1 73 ? 19.172 -32.344 -21.109 1 97.31 73 LYS A N 1
ATOM 560 C CA . LYS A 1 73 ? 19.016 -31.516 -22.312 1 97.31 73 LYS A CA 1
ATOM 561 C C . LYS A 1 73 ? 17.641 -30.844 -22.344 1 97.31 73 LYS A C 1
ATOM 563 O O . LYS A 1 73 ? 16.625 -31.469 -22.016 1 97.31 73 LYS A O 1
ATOM 568 N N . VAL A 1 74 ? 17.578 -29.625 -22.656 1 98.38 74 VAL A N 1
ATOM 569 C CA . VAL A 1 74 ? 16.375 -28.844 -22.859 1 98.38 74 VAL A CA 1
ATOM 570 C C . VAL A 1 74 ? 16.391 -28.25 -24.266 1 98.38 74 VAL A C 1
ATOM 572 O O . VAL A 1 74 ? 17.266 -27.453 -24.609 1 98.38 74 VAL A O 1
ATOM 575 N N . LYS A 1 75 ? 15.422 -28.656 -25.062 1 98.56 75 LYS A N 1
ATOM 576 C CA . LYS A 1 75 ? 15.32 -28.141 -26.422 1 98.56 75 LYS A CA 1
ATOM 577 C C . LYS A 1 75 ? 14.797 -26.719 -26.438 1 98.56 75 LYS A C 1
ATOM 579 O O . LYS A 1 75 ? 13.844 -26.391 -25.734 1 98.56 75 LYS A O 1
ATOM 584 N N . PHE A 1 76 ? 15.406 -25.828 -27.234 1 98.19 76 PHE A N 1
ATOM 585 C CA . PHE A 1 76 ? 14.953 -24.453 -27.375 1 98.19 76 PHE A CA 1
ATOM 586 C C . PHE A 1 76 ? 14.398 -24.203 -28.766 1 98.19 76 PHE A C 1
ATOM 588 O O . PHE A 1 76 ? 15.031 -24.547 -29.766 1 98.19 76 PHE A O 1
ATOM 595 N N . TYR A 1 77 ? 13.219 -23.703 -28.828 1 97.81 77 TYR A N 1
ATOM 596 C CA . TYR A 1 77 ? 12.57 -23.312 -30.062 1 97.81 77 TYR A CA 1
ATOM 597 C C . TYR A 1 77 ? 12.398 -21.797 -30.156 1 97.81 77 TYR A C 1
ATOM 599 O O . TYR A 1 77 ? 12.453 -21.109 -29.125 1 97.81 77 TYR A O 1
ATOM 607 N N . THR A 1 78 ? 12.18 -21.25 -31.359 1 97.12 78 THR A N 1
ATOM 608 C CA . THR A 1 78 ? 11.969 -19.812 -31.562 1 97.12 78 THR A CA 1
ATOM 609 C C . THR A 1 78 ? 10.797 -19.578 -32.5 1 97.12 78 THR A C 1
ATOM 611 O O . THR A 1 78 ? 10.883 -18.734 -33.406 1 97.12 78 THR A O 1
ATOM 614 N N . GLU A 1 79 ? 9.781 -20.344 -32.25 1 97.44 79 GLU A N 1
ATOM 615 C CA . GLU A 1 79 ? 8.602 -20.203 -33.094 1 97.44 79 GLU A CA 1
ATOM 616 C C . GLU A 1 79 ? 7.691 -19.078 -32.625 1 97.44 79 GLU A C 1
ATOM 618 O O . GLU A 1 79 ? 7.477 -18.922 -31.406 1 97.44 79 GLU A O 1
ATOM 623 N N . ARG A 1 80 ? 7.109 -18.312 -33.562 1 96.19 80 ARG A N 1
ATOM 624 C CA . ARG A 1 80 ? 6.18 -17.25 -33.219 1 96.19 80 ARG A CA 1
ATOM 625 C C . ARG A 1 80 ? 4.762 -17.781 -33.094 1 96.19 80 ARG A C 1
ATOM 627 O O . ARG A 1 80 ? 4.008 -17.328 -32.219 1 96.19 80 ARG A O 1
ATOM 634 N N . ASP A 1 81 ? 4.496 -18.703 -33.906 1 97.44 81 ASP A N 1
ATOM 635 C CA . ASP A 1 81 ? 3.182 -19.344 -33.906 1 97.44 81 ASP A CA 1
ATOM 636 C C . ASP A 1 81 ? 3.164 -20.547 -32.969 1 97.44 81 ASP A C 1
ATOM 638 O O . ASP A 1 81 ? 3.865 -21.531 -33.219 1 97.44 81 ASP A O 1
ATOM 642 N N . PRO A 1 82 ? 2.281 -20.547 -32 1 98.12 82 PRO A N 1
ATOM 643 C CA . PRO A 1 82 ? 2.236 -21.688 -31.062 1 98.12 82 PRO A CA 1
ATOM 644 C C . PRO A 1 82 ? 1.979 -23.016 -31.781 1 98.12 82 PRO A C 1
ATOM 646 O O . PRO A 1 82 ? 2.484 -24.062 -31.344 1 98.12 82 PRO A O 1
ATOM 649 N N . ALA A 1 83 ? 1.291 -23 -32.844 1 98.19 83 ALA A N 1
ATOM 650 C CA . ALA A 1 83 ? 0.941 -24.219 -33.562 1 98.19 83 ALA A CA 1
ATOM 651 C C . ALA A 1 83 ? 2.17 -24.844 -34.219 1 98.19 83 ALA A C 1
ATOM 653 O O . ALA A 1 83 ? 2.182 -26.031 -34.531 1 98.19 83 ALA A O 1
ATOM 654 N N . ALA A 1 84 ? 3.121 -24.016 -34.438 1 98.44 84 ALA A N 1
ATOM 655 C CA . ALA A 1 84 ? 4.312 -24.453 -35.156 1 98.44 84 ALA A CA 1
ATOM 656 C C . ALA A 1 84 ? 5.359 -25.016 -34.219 1 98.44 84 ALA A C 1
ATOM 658 O O . ALA A 1 84 ? 6.371 -25.578 -34.656 1 98.44 84 ALA A O 1
ATOM 659 N N . ILE A 1 85 ? 5.156 -24.875 -32.938 1 98.56 85 ILE A N 1
ATOM 660 C CA . ILE A 1 85 ? 6.117 -25.391 -31.953 1 98.56 85 ILE A CA 1
ATOM 661 C C . ILE A 1 85 ? 5.992 -26.922 -31.875 1 98.56 85 ILE A C 1
ATOM 663 O O . ILE A 1 85 ? 4.945 -27.438 -31.484 1 98.56 85 ILE A O 1
ATOM 667 N N . PRO A 1 86 ? 7.004 -27.625 -32.188 1 98.5 86 PRO A N 1
ATOM 668 C CA . PRO A 1 86 ? 6.887 -29.078 -32.25 1 98.5 86 PRO A CA 1
ATOM 669 C C . PRO A 1 86 ? 7.09 -29.75 -30.906 1 98.5 86 PRO A C 1
ATOM 671 O O . PRO A 1 86 ? 8.023 -30.547 -30.734 1 98.5 86 PRO A O 1
ATOM 674 N N . TRP A 1 87 ? 6.172 -29.594 -30 1 98.69 87 TRP A N 1
ATOM 675 C CA . TRP A 1 87 ? 6.254 -30.109 -28.625 1 98.69 87 TRP A CA 1
ATOM 676 C C . TRP A 1 87 ? 6.457 -31.625 -28.641 1 98.69 87 TRP A C 1
ATOM 678 O O . TRP A 1 87 ? 7.156 -32.156 -27.781 1 98.69 87 TRP A O 1
ATOM 688 N N . LYS A 1 88 ? 5.902 -32.312 -29.594 1 98.06 88 LYS A N 1
ATOM 689 C CA . LYS A 1 88 ? 5.938 -33.75 -29.672 1 98.06 88 LYS A CA 1
ATOM 690 C C . LYS A 1 88 ? 7.371 -34.25 -29.766 1 98.06 88 LYS A C 1
ATOM 692 O O . LYS A 1 88 ? 7.684 -35.344 -29.281 1 98.06 88 LYS A O 1
ATOM 697 N N . GLU A 1 89 ? 8.172 -33.5 -30.359 1 97.94 89 GLU A N 1
ATOM 698 C CA . GLU A 1 89 ? 9.562 -33.906 -30.562 1 97.94 89 GLU A CA 1
ATOM 699 C C . GLU A 1 89 ? 10.25 -34.188 -29.234 1 97.94 89 GLU A C 1
ATOM 701 O O . GLU A 1 89 ? 11.172 -35 -29.188 1 97.94 89 GLU A O 1
ATOM 706 N N . THR A 1 90 ? 9.812 -33.5 -28.172 1 97.81 90 THR A N 1
ATOM 707 C CA . THR A 1 90 ? 10.484 -33.656 -26.891 1 97.81 90 THR A CA 1
ATOM 708 C C . THR A 1 90 ? 9.578 -34.375 -25.891 1 97.81 90 THR A C 1
ATOM 710 O O . THR A 1 90 ? 9.953 -34.562 -24.734 1 97.81 90 THR A O 1
ATOM 713 N N . GLY A 1 91 ? 8.383 -34.75 -26.328 1 97.62 91 GLY A N 1
ATOM 714 C CA . GLY A 1 91 ? 7.441 -35.438 -25.453 1 97.62 91 GLY A CA 1
ATOM 715 C C . GLY A 1 91 ? 6.777 -34.5 -24.453 1 97.62 91 GLY A C 1
ATOM 716 O O . GLY A 1 91 ? 6.246 -34.938 -23.438 1 97.62 91 GLY A O 1
ATOM 717 N N . ALA A 1 92 ? 6.809 -33.25 -24.656 1 98.19 92 ALA A N 1
ATOM 718 C CA . ALA A 1 92 ? 6.16 -32.281 -23.781 1 98.19 92 ALA A CA 1
ATOM 719 C C . ALA A 1 92 ? 4.641 -32.344 -23.922 1 98.19 92 ALA A C 1
ATOM 721 O O . ALA A 1 92 ? 4.047 -31.547 -24.656 1 98.19 92 ALA A O 1
ATOM 722 N N . ASP A 1 93 ? 4.059 -33.156 -23.125 1 96.94 93 ASP A N 1
ATOM 723 C CA . ASP A 1 93 ? 2.609 -33.344 -23.156 1 96.94 93 ASP A CA 1
ATOM 724 C C . ASP A 1 93 ? 1.9 -32.156 -22.484 1 96.94 93 ASP A C 1
ATOM 726 O O . ASP A 1 93 ? 0.748 -31.859 -22.797 1 96.94 93 ASP A O 1
ATOM 730 N N . TYR A 1 94 ? 2.545 -31.594 -21.547 1 98.5 94 TYR A N 1
ATOM 731 C CA . TYR A 1 94 ? 2.018 -30.453 -20.812 1 98.5 94 TYR A CA 1
ATOM 732 C C . TYR A 1 94 ? 2.832 -29.203 -21.094 1 98.5 94 TYR A C 1
ATOM 734 O O . TYR A 1 94 ? 4.062 -29.234 -21.078 1 98.5 94 TYR A O 1
ATOM 742 N N . VAL A 1 95 ? 2.1 -28.109 -21.391 1 98.88 95 VAL A N 1
ATOM 743 C CA . VAL A 1 95 ? 2.779 -26.875 -21.75 1 98.88 95 VAL A CA 1
ATOM 744 C C . VAL A 1 95 ? 2.336 -25.734 -20.828 1 98.88 95 VAL A C 1
ATOM 746 O O . VAL A 1 95 ? 1.141 -25.562 -20.578 1 98.88 95 VAL A O 1
ATOM 749 N N . VAL A 1 96 ? 3.291 -25 -20.281 1 98.88 96 VAL A N 1
ATOM 750 C CA . VAL A 1 96 ? 3.018 -23.766 -19.562 1 98.88 96 VAL A CA 1
ATOM 751 C C . VAL A 1 96 ? 3.043 -22.594 -20.531 1 98.88 96 VAL A C 1
ATOM 753 O O . VAL A 1 96 ? 4.07 -22.312 -21.156 1 98.88 96 VAL A O 1
ATOM 756 N N . GLU A 1 97 ? 1.93 -21.984 -20.703 1 98.88 97 GLU A N 1
ATOM 757 C CA . GLU A 1 97 ? 1.834 -20.766 -21.516 1 98.88 97 GLU A CA 1
ATOM 758 C C . GLU A 1 97 ? 2.131 -19.531 -20.688 1 98.88 97 GLU A C 1
ATOM 760 O O . GLU A 1 97 ? 1.271 -19.047 -19.938 1 98.88 97 GLU A O 1
ATOM 765 N N . SER A 1 98 ? 3.373 -18.969 -20.844 1 98.19 98 SER A N 1
ATOM 766 C CA . SER A 1 98 ? 3.811 -17.891 -19.969 1 98.19 98 SER A CA 1
ATOM 767 C C . SER A 1 98 ? 4.191 -16.656 -20.766 1 98.19 98 SER A C 1
ATOM 769 O O . SER A 1 98 ? 5.039 -15.867 -20.328 1 98.19 98 SER A O 1
ATOM 771 N N . THR A 1 99 ? 3.643 -16.438 -21.922 1 96.19 99 THR A N 1
ATOM 772 C CA . THR A 1 99 ? 3.941 -15.258 -22.719 1 96.19 99 THR A CA 1
ATOM 773 C C . THR A 1 99 ? 3.055 -14.086 -22.312 1 96.19 99 THR A C 1
ATOM 775 O O . THR A 1 99 ? 3.389 -12.922 -22.578 1 96.19 99 THR A O 1
ATOM 778 N N . GLY A 1 100 ? 1.895 -14.414 -21.797 1 93.88 100 GLY A N 1
ATOM 779 C CA . GLY A 1 100 ? 0.88 -13.406 -21.562 1 93.88 100 GLY A CA 1
ATOM 780 C C . GLY A 1 100 ? 0.084 -13.047 -22.797 1 93.88 100 GLY A C 1
ATOM 781 O O . GLY A 1 100 ? -0.833 -12.227 -22.75 1 93.88 100 GLY A O 1
ATOM 782 N N . VAL A 1 101 ? 0.266 -13.703 -23.844 1 95.19 101 VAL A N 1
ATOM 783 C CA . VAL A 1 101 ? -0.333 -13.344 -25.125 1 95.19 101 VAL A CA 1
ATOM 784 C C . VAL A 1 101 ? -1.468 -14.312 -25.453 1 95.19 101 VAL A C 1
ATOM 786 O O . VAL A 1 101 ? -2.562 -13.883 -25.828 1 95.19 101 VAL A O 1
ATOM 789 N N . PHE A 1 102 ? -1.249 -15.578 -25.297 1 97.5 102 PHE A N 1
ATOM 790 C CA . PHE A 1 102 ? -2.213 -16.609 -25.672 1 97.5 102 PHE A CA 1
ATOM 791 C C . PHE A 1 102 ? -2.994 -17.078 -24.453 1 97.5 102 PHE A C 1
ATOM 793 O O . PHE A 1 102 ? -2.873 -18.234 -24.031 1 97.5 102 PHE A O 1
ATOM 800 N N . THR A 1 103 ? -3.881 -16.203 -23.969 1 97.12 103 THR A N 1
ATOM 801 C CA . THR A 1 103 ? -4.445 -16.406 -22.641 1 97.12 103 THR A CA 1
ATOM 802 C C . THR A 1 103 ? -5.91 -16.828 -22.734 1 97.12 103 THR A C 1
ATOM 804 O O . THR A 1 103 ? -6.629 -16.812 -21.734 1 97.12 103 THR A O 1
ATOM 807 N N . THR A 1 104 ? -6.391 -17.125 -23.938 1 98.12 104 THR A N 1
ATOM 808 C CA . THR A 1 104 ? -7.727 -17.688 -24.141 1 98.12 104 THR A CA 1
ATOM 809 C C . THR A 1 104 ? -7.645 -19.125 -24.625 1 98.12 104 THR A C 1
ATOM 811 O O . THR A 1 104 ? -6.598 -19.562 -25.109 1 98.12 104 THR A O 1
ATOM 814 N N . ILE A 1 105 ? -8.75 -19.797 -24.469 1 98.38 105 ILE A N 1
ATOM 815 C CA . ILE A 1 105 ? -8.789 -21.188 -24.922 1 98.38 105 ILE A CA 1
ATOM 816 C C . ILE A 1 105 ? -8.422 -21.266 -26.391 1 98.38 105 ILE A C 1
ATOM 818 O O . ILE A 1 105 ? -7.555 -22.047 -26.781 1 98.38 105 ILE A O 1
ATOM 822 N N . ASP A 1 106 ? -9.016 -20.406 -27.203 1 98.12 106 ASP A N 1
ATOM 823 C CA . ASP A 1 106 ? -8.812 -20.438 -28.641 1 98.12 106 ASP A CA 1
ATOM 824 C C . ASP A 1 106 ? -7.344 -20.219 -29 1 98.12 106 ASP A C 1
ATOM 826 O O . ASP A 1 106 ? -6.793 -20.922 -29.844 1 98.12 106 ASP A O 1
ATOM 830 N N . LYS A 1 107 ? -6.73 -19.312 -28.375 1 98.25 107 LYS A N 1
ATOM 831 C CA . LYS A 1 107 ? -5.336 -19 -28.672 1 98.25 107 LYS A CA 1
ATOM 832 C C . LYS A 1 107 ? -4.398 -20.062 -28.125 1 98.25 107 LYS A C 1
ATOM 834 O O . LYS A 1 107 ? -3.467 -20.5 -28.797 1 98.25 107 LYS A O 1
ATOM 839 N N . ALA A 1 108 ? -4.676 -20.547 -26.953 1 98.62 108 ALA A N 1
ATOM 840 C CA . ALA A 1 108 ? -3.773 -21.469 -26.266 1 98.62 108 ALA A CA 1
ATOM 841 C C . ALA A 1 108 ? -3.893 -22.875 -26.859 1 98.62 108 ALA A C 1
ATOM 843 O O . ALA A 1 108 ? -2.934 -23.656 -26.828 1 98.62 108 ALA A O 1
ATOM 844 N N . LYS A 1 109 ? -5 -23.234 -27.391 1 98.12 109 LYS A N 1
ATOM 845 C CA . LYS A 1 109 ? -5.207 -24.562 -27.953 1 98.12 109 LYS A CA 1
ATOM 846 C C . LYS A 1 109 ? -4.297 -24.812 -29.156 1 98.12 109 LYS A C 1
ATOM 848 O O . LYS A 1 109 ? -4.086 -25.969 -29.547 1 98.12 109 LYS A O 1
ATOM 853 N N . ALA A 1 110 ? -3.801 -23.703 -29.75 1 98.44 110 ALA A N 1
ATOM 854 C CA . ALA A 1 110 ? -2.863 -23.828 -30.859 1 98.44 110 ALA A CA 1
ATOM 855 C C . ALA A 1 110 ? -1.683 -24.719 -30.484 1 98.44 110 ALA A C 1
ATOM 857 O O . ALA A 1 110 ? -1.12 -25.406 -31.344 1 98.44 110 ALA A O 1
ATOM 858 N N . HIS A 1 111 ? -1.283 -24.75 -29.219 1 98.75 111 HIS A N 1
ATOM 859 C CA . HIS A 1 111 ? -0.177 -25.578 -28.75 1 98.75 111 HIS A CA 1
ATOM 860 C C . HIS A 1 111 ? -0.464 -27.062 -28.984 1 98.75 111 HIS A C 1
ATOM 862 O O . HIS A 1 111 ? 0.462 -27.875 -29.078 1 98.75 111 HIS A O 1
ATOM 868 N N . LEU A 1 112 ? -1.711 -27.469 -29.031 1 98.38 112 LEU A N 1
ATOM 869 C CA . LEU A 1 112 ? -2.096 -28.875 -29.188 1 98.38 112 LEU A CA 1
ATOM 870 C C . LEU A 1 112 ? -1.711 -29.391 -30.562 1 98.38 112 LEU A C 1
ATOM 872 O O . LEU A 1 112 ? -1.466 -30.578 -30.75 1 98.38 112 LEU A O 1
ATOM 876 N N . GLN A 1 113 ? -1.692 -28.5 -31.484 1 98 113 GLN A N 1
ATOM 877 C CA . GLN A 1 113 ? -1.327 -28.875 -32.844 1 98 113 GLN A CA 1
ATOM 878 C C . GLN A 1 113 ? 0.117 -29.359 -32.906 1 98 113 GLN A C 1
ATOM 880 O O . GLN A 1 113 ? 0.45 -30.219 -33.75 1 98 113 GLN A O 1
ATOM 885 N N . GLY A 1 114 ? 0.899 -28.797 -32.094 1 97.69 114 GLY A N 1
ATOM 886 C CA . GLY A 1 114 ? 2.299 -29.188 -32.062 1 97.69 114 GLY A CA 1
ATOM 887 C C . GLY A 1 114 ? 2.555 -30.438 -31.234 1 97.69 114 GLY A C 1
ATOM 888 O O . GLY A 1 114 ? 3.686 -30.922 -31.172 1 97.69 114 GLY A O 1
ATOM 889 N N . GLY A 1 115 ? 1.484 -30.953 -30.625 1 97.88 115 GLY A N 1
ATOM 890 C CA . GLY A 1 115 ? 1.645 -32.219 -29.922 1 97.88 115 GLY A CA 1
ATOM 891 C C . GLY A 1 115 ? 1.377 -32.125 -28.438 1 97.88 115 GLY A C 1
ATOM 892 O O . GLY A 1 115 ? 1.319 -33.156 -27.75 1 97.88 115 GLY A O 1
ATOM 893 N N . ALA A 1 116 ? 1.229 -30.969 -27.875 1 98.19 116 ALA A N 1
ATOM 894 C CA . ALA A 1 116 ? 0.861 -30.844 -26.453 1 98.19 116 ALA A CA 1
ATOM 895 C C . ALA A 1 116 ? -0.509 -31.469 -26.188 1 98.19 116 ALA A C 1
ATOM 897 O O . ALA A 1 116 ? -1.387 -31.438 -27.062 1 98.19 116 ALA A O 1
ATOM 898 N N . LYS A 1 117 ? -0.684 -32 -25.031 1 97.81 117 LYS A N 1
ATOM 899 C CA . LYS A 1 117 ? -1.979 -32.562 -24.656 1 97.81 117 LYS A CA 1
ATOM 900 C C . LYS A 1 117 ? -2.758 -31.578 -23.781 1 97.81 117 LYS A C 1
ATOM 902 O O . LYS A 1 117 ? -3.986 -31.516 -23.844 1 97.81 117 LYS A O 1
ATOM 907 N N . LYS A 1 118 ? -2.115 -30.875 -22.906 1 98.44 118 LYS A N 1
ATOM 908 C CA . LYS A 1 118 ? -2.713 -29.906 -22 1 98.44 118 LYS A CA 1
ATOM 909 C C . LYS A 1 118 ? -1.909 -28.609 -21.969 1 98.44 118 LYS A C 1
ATOM 911 O O . LYS A 1 118 ? -0.689 -28.625 -22.141 1 98.44 118 LYS A O 1
ATOM 916 N N . VAL A 1 119 ? -2.613 -27.516 -21.797 1 98.88 119 VAL A N 1
ATOM 917 C CA . VAL A 1 119 ? -1.979 -26.203 -21.672 1 98.88 119 VAL A CA 1
ATOM 918 C C . VAL A 1 119 ? -2.406 -25.547 -20.359 1 98.88 119 VAL A C 1
ATOM 920 O O . VAL A 1 119 ? -3.598 -25.5 -20.047 1 98.88 119 VAL A O 1
ATOM 923 N N . ILE A 1 120 ? -1.457 -25.141 -19.578 1 98.81 120 ILE A N 1
ATOM 924 C CA . ILE A 1 120 ? -1.699 -24.359 -18.359 1 98.81 120 ILE A CA 1
ATOM 925 C C . ILE A 1 120 ? -1.3 -22.906 -18.594 1 98.81 120 ILE A C 1
ATOM 927 O O . ILE A 1 120 ? -0.115 -22.594 -18.734 1 98.81 120 ILE A O 1
ATOM 931 N N . ILE A 1 121 ? -2.236 -22.016 -18.609 1 98.75 121 ILE A N 1
ATOM 932 C CA . ILE A 1 121 ? -1.995 -20.594 -18.781 1 98.75 121 ILE A CA 1
ATOM 933 C C . ILE A 1 121 ? -1.537 -19.984 -17.453 1 98.75 121 ILE A C 1
ATOM 935 O O . ILE A 1 121 ? -2.201 -20.156 -16.422 1 98.75 121 ILE A O 1
ATOM 939 N N . SER A 1 122 ? -0.399 -19.344 -17.469 1 98.12 122 SER A N 1
ATOM 940 C CA . SER A 1 122 ? 0.142 -18.734 -16.25 1 98.12 122 SER A CA 1
ATOM 941 C C . SER A 1 122 ? -0.378 -17.312 -16.078 1 98.12 122 SER A C 1
ATOM 943 O O . SER A 1 122 ? 0.401 -16.391 -15.836 1 98.12 122 SER A O 1
ATOM 945 N N . ALA A 1 123 ? -1.614 -17.062 -16.25 1 96.31 123 ALA A N 1
ATOM 946 C CA . ALA A 1 123 ? -2.365 -15.82 -16.078 1 96.31 123 ALA A CA 1
ATOM 947 C C . ALA A 1 123 ? -3.861 -16.094 -15.953 1 96.31 123 ALA A C 1
ATOM 949 O O . ALA A 1 123 ? -4.324 -17.188 -16.297 1 96.31 123 ALA A O 1
ATOM 950 N N . PRO A 1 124 ? -4.531 -15.102 -15.391 1 95.31 124 PRO A N 1
ATOM 951 C CA . PRO A 1 124 ? -5.984 -15.266 -15.5 1 95.31 124 PRO A CA 1
ATOM 952 C C . PRO A 1 124 ? -6.465 -15.352 -16.953 1 95.31 124 PRO A C 1
ATOM 954 O O . PRO A 1 124 ? -5.93 -14.672 -17.828 1 95.31 124 PRO A O 1
ATOM 957 N N . SER A 1 125 ? -7.391 -16.219 -17.172 1 97.19 125 SER A N 1
ATOM 958 C CA . SER A 1 125 ? -8.008 -16.359 -18.484 1 97.19 125 SER A CA 1
ATOM 959 C C . SER A 1 125 ? -9.461 -15.891 -18.469 1 97.19 125 SER A C 1
ATOM 961 O O . SER A 1 125 ? -10.172 -16.094 -17.484 1 97.19 125 SER A O 1
ATOM 963 N N . ALA A 1 126 ? -9.875 -15.328 -19.547 1 94.94 126 ALA A N 1
ATOM 964 C CA . ALA A 1 126 ? -11.258 -14.867 -19.656 1 94.94 126 ALA A CA 1
ATOM 965 C C . ALA A 1 126 ? -12.219 -16.047 -19.812 1 94.94 126 ALA A C 1
ATOM 967 O O . ALA A 1 126 ? -13.398 -15.938 -19.484 1 94.94 126 ALA A O 1
ATOM 968 N N . ASP A 1 127 ? -11.648 -17.219 -20.281 1 97.19 127 ASP A N 1
ATOM 969 C CA . ASP A 1 127 ? -12.617 -18.25 -20.641 1 97.19 127 ASP A CA 1
ATOM 970 C C . ASP A 1 127 ? -12.133 -19.641 -20.219 1 97.19 127 ASP A C 1
ATOM 972 O O . ASP A 1 127 ? -12.922 -20.578 -20.109 1 97.19 127 ASP A O 1
ATOM 976 N N . ALA A 1 128 ?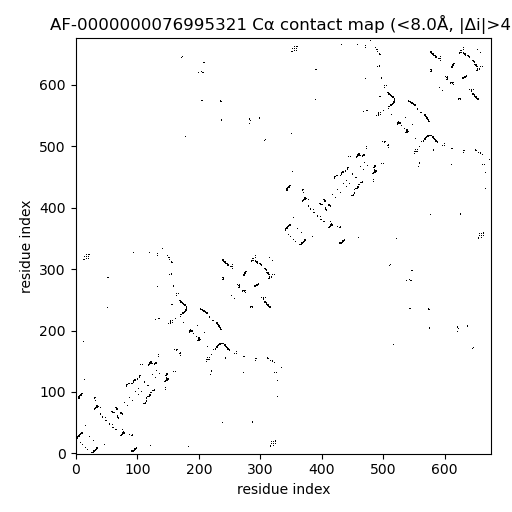 -10.883 -19.812 -20.047 1 97.94 128 ALA A N 1
ATOM 977 C CA . ALA A 1 128 ? -10.391 -21.109 -19.562 1 97.94 128 ALA A CA 1
ATOM 978 C C . ALA A 1 128 ? -10.734 -21.297 -18.094 1 97.94 128 ALA A C 1
ATOM 980 O O . ALA A 1 128 ? -10.648 -20.359 -17.297 1 97.94 128 ALA A O 1
ATOM 981 N N . PRO A 1 129 ? -11.133 -22.531 -17.719 1 98.25 129 PRO A N 1
ATOM 982 C CA . PRO A 1 129 ? -11.375 -22.75 -16.281 1 98.25 129 PRO A CA 1
ATOM 983 C C . PRO A 1 129 ? -10.133 -22.5 -15.43 1 98.25 129 PRO A C 1
ATOM 985 O O . PRO A 1 129 ? -9.023 -22.859 -15.828 1 98.25 129 PRO A O 1
ATOM 988 N N . MET A 1 130 ? -10.375 -21.859 -14.281 1 98.25 130 MET A N 1
ATOM 989 C CA . MET A 1 130 ? -9.297 -21.547 -13.352 1 98.25 130 MET A CA 1
ATOM 990 C C . MET A 1 130 ? -9.266 -22.531 -12.188 1 98.25 130 MET A C 1
ATOM 992 O O . MET A 1 130 ? -10.312 -22.922 -11.672 1 98.25 130 MET A O 1
ATOM 996 N N . TYR A 1 131 ? -8.047 -22.938 -11.883 1 98.62 131 TYR A N 1
ATOM 997 C CA . TYR A 1 131 ? -7.844 -23.812 -10.734 1 98.62 131 TYR A CA 1
ATOM 998 C C . TYR A 1 131 ? -6.762 -23.25 -9.812 1 98.62 131 TYR A C 1
ATOM 1000 O O . TYR A 1 131 ? -5.73 -22.766 -10.289 1 98.62 131 TYR A O 1
ATOM 1008 N N . VAL A 1 132 ? -7.047 -23.234 -8.531 1 98.75 132 VAL A N 1
ATOM 1009 C CA . VAL A 1 132 ? -6.105 -22.828 -7.496 1 98.75 132 VAL A CA 1
ATOM 1010 C C . VAL A 1 132 ? -5.832 -24 -6.559 1 98.75 132 VAL A C 1
ATOM 1012 O O . VAL A 1 132 ? -6.762 -24.578 -5.98 1 98.75 132 VAL A O 1
ATOM 1015 N N . MET A 1 133 ? -4.535 -24.375 -6.445 1 98.75 133 MET A N 1
ATOM 1016 C CA . MET A 1 133 ? -4.137 -25.469 -5.582 1 98.75 133 MET A CA 1
ATOM 1017 C C . MET A 1 133 ? -4.578 -25.234 -4.141 1 98.75 133 MET A C 1
ATOM 1019 O O . MET A 1 133 ? -4.348 -24.141 -3.596 1 98.75 133 MET A O 1
ATOM 1023 N N . GLY A 1 134 ? -5.16 -26.188 -3.531 1 98.38 134 GLY A N 1
ATOM 1024 C CA . GLY A 1 134 ? -5.648 -26.094 -2.166 1 98.38 134 GLY A CA 1
ATOM 1025 C C . GLY A 1 134 ? -7.059 -25.531 -2.08 1 98.38 134 GLY A C 1
ATOM 1026 O O . GLY A 1 134 ? -7.668 -25.531 -1.006 1 98.38 134 GLY A O 1
ATOM 1027 N N . VAL A 1 135 ? -7.637 -25.172 -3.217 1 98.69 135 VAL A N 1
ATOM 1028 C CA . VAL A 1 135 ? -8.938 -24.516 -3.189 1 98.69 135 VAL A CA 1
ATOM 1029 C C . VAL A 1 135 ? -9.938 -25.312 -4.023 1 98.69 135 VAL A C 1
ATOM 1031 O O . VAL A 1 135 ? -10.891 -25.891 -3.482 1 98.69 135 VAL A O 1
ATOM 1034 N N . ASN A 1 136 ? -9.609 -25.438 -5.328 1 98.56 136 ASN A N 1
ATOM 1035 C CA . ASN A 1 136 ? -10.594 -26.109 -6.16 1 98.56 136 ASN A CA 1
ATOM 1036 C C . ASN A 1 136 ? -9.938 -27.062 -7.156 1 98.56 136 ASN A C 1
ATOM 1038 O O . ASN A 1 136 ? -10.57 -27.516 -8.109 1 98.56 136 ASN A O 1
ATOM 1042 N N . GLU A 1 137 ? -8.664 -27.422 -6.984 1 98.12 137 GLU A N 1
ATOM 1043 C CA . GLU A 1 137 ? -7.953 -28.25 -7.949 1 98.12 137 GLU A CA 1
ATOM 1044 C C . GLU A 1 137 ? -8.609 -29.625 -8.086 1 98.12 137 GLU A C 1
ATOM 1046 O O . GLU A 1 137 ? -8.555 -30.234 -9.148 1 98.12 137 GLU A O 1
ATOM 1051 N N . LYS A 1 138 ? -9.289 -30.062 -7.074 1 97.5 138 LYS A N 1
ATOM 1052 C CA . LYS A 1 138 ? -9.883 -31.391 -7.078 1 97.5 138 LYS A CA 1
ATOM 1053 C C . LYS A 1 138 ? -11.094 -31.453 -8 1 97.5 138 LYS A C 1
ATOM 1055 O O . LYS A 1 138 ? -11.555 -32.531 -8.352 1 97.5 138 LYS A O 1
ATOM 1060 N N . SER A 1 139 ? -11.523 -30.312 -8.352 1 97.5 139 SER A N 1
ATOM 1061 C CA . SER A 1 139 ? -12.664 -30.297 -9.266 1 97.5 139 SER A CA 1
ATOM 1062 C C . SER A 1 139 ? -12.227 -30.547 -10.703 1 97.5 139 SER A C 1
ATOM 1064 O O . SER A 1 139 ? -13.062 -30.781 -11.578 1 97.5 139 SER A O 1
ATOM 1066 N N . TYR A 1 140 ? -10.969 -30.516 -11.016 1 98.06 140 TYR A N 1
ATOM 1067 C CA . TYR A 1 140 ? -10.484 -30.875 -12.344 1 98.06 140 TYR A CA 1
ATOM 1068 C C . TYR A 1 140 ? -10.805 -32.344 -12.656 1 98.06 140 TYR A C 1
ATOM 1070 O O . TYR A 1 140 ? -10.461 -33.25 -11.883 1 98.06 140 TYR A O 1
ATOM 1078 N N . ASP A 1 141 ? -11.406 -32.531 -13.844 1 97 141 ASP A N 1
ATOM 1079 C CA . ASP A 1 141 ? -11.875 -33.875 -14.141 1 97 141 ASP A CA 1
ATOM 1080 C C . ASP A 1 141 ? -11.227 -34.406 -15.414 1 97 141 ASP A C 1
ATOM 1082 O O . ASP A 1 141 ? -11.648 -35.438 -15.945 1 97 141 ASP A O 1
ATOM 1086 N N . GLY A 1 142 ? -10.367 -33.719 -15.992 1 96.44 142 GLY A N 1
ATOM 1087 C CA . GLY A 1 142 ? -9.625 -34.188 -17.156 1 96.44 142 GLY A CA 1
ATOM 1088 C C . GLY A 1 142 ? -10.211 -33.719 -18.469 1 96.44 142 GLY A C 1
ATOM 1089 O O . GLY A 1 142 ? -9.602 -33.906 -19.531 1 96.44 142 GLY A O 1
ATOM 1090 N N . SER A 1 143 ? -11.297 -33 -18.422 1 96.38 143 SER A N 1
ATOM 1091 C CA . SER A 1 143 ? -12.023 -32.656 -19.641 1 96.38 143 SER A CA 1
ATOM 1092 C C . SER A 1 143 ? -11.43 -31.422 -20.328 1 96.38 143 SER A C 1
ATOM 1094 O O . SER A 1 143 ? -11.477 -31.312 -21.547 1 96.38 143 SER A O 1
ATOM 1096 N N . ALA A 1 144 ? -10.906 -30.562 -19.516 1 97.25 144 ALA A N 1
ATOM 1097 C CA . ALA A 1 144 ? -10.383 -29.328 -20.094 1 97.25 144 ALA A CA 1
ATOM 1098 C C . ALA A 1 144 ? -8.945 -29.516 -20.578 1 97.25 144 ALA A C 1
ATOM 1100 O O . ALA A 1 144 ? -8.086 -29.953 -19.812 1 97.25 144 ALA A O 1
ATOM 1101 N N . ASP A 1 145 ? -8.719 -29.094 -21.797 1 98.06 145 ASP A N 1
ATOM 1102 C CA . ASP A 1 145 ? -7.371 -29.188 -22.359 1 98.06 145 ASP A CA 1
ATOM 1103 C C . ASP A 1 145 ? -6.566 -27.922 -22.062 1 98.06 145 ASP A C 1
ATOM 1105 O O . ASP A 1 145 ? -5.332 -27.953 -22.078 1 98.06 145 ASP A O 1
ATOM 1109 N N . VAL A 1 146 ? -7.234 -26.828 -21.953 1 98.69 146 VAL A N 1
ATOM 1110 C CA . VAL A 1 146 ? -6.641 -25.547 -21.609 1 98.69 146 VAL A CA 1
ATOM 1111 C C . VAL A 1 146 ? -7.199 -25.047 -20.281 1 98.69 146 VAL A C 1
ATOM 1113 O O . VAL A 1 146 ? -8.414 -24.906 -20.125 1 98.69 146 VAL A O 1
ATOM 1116 N N . ILE A 1 147 ? -6.305 -24.859 -19.312 1 98.75 147 ILE A N 1
ATOM 1117 C CA . ILE A 1 147 ? -6.734 -24.359 -18.016 1 98.75 147 ILE A CA 1
ATOM 1118 C C . ILE A 1 147 ? -5.859 -23.188 -17.594 1 98.75 147 ILE A C 1
ATOM 1120 O O . ILE A 1 147 ? -4.844 -22.906 -18.234 1 98.75 147 ILE A O 1
ATOM 1124 N N . SER A 1 148 ? -6.293 -22.469 -16.562 1 98.75 148 SER A N 1
ATOM 1125 C CA . SER A 1 148 ? -5.57 -21.297 -16.047 1 98.75 148 SER A CA 1
ATOM 1126 C C . SER A 1 148 ? -5.203 -21.469 -14.586 1 98.75 148 SER A C 1
ATOM 1128 O O . SER A 1 148 ? -6 -21.984 -13.789 1 98.75 148 SER A O 1
ATOM 1130 N N . ASN A 1 149 ? -4.004 -21.125 -14.297 1 98.69 149 ASN A N 1
ATOM 1131 C CA . ASN A 1 149 ? -3.549 -21.078 -12.914 1 98.69 149 ASN A CA 1
ATOM 1132 C C . ASN A 1 149 ? -3.893 -19.75 -12.25 1 98.69 149 ASN A C 1
ATOM 1134 O O . ASN A 1 149 ? -3.229 -19.344 -11.297 1 98.69 149 ASN A O 1
ATOM 1138 N N . ALA A 1 150 ? -4.871 -19.062 -12.75 1 98 150 ALA A N 1
ATOM 1139 C CA . ALA A 1 150 ? -5.297 -17.781 -12.203 1 98 150 ALA A CA 1
ATOM 1140 C C . ALA A 1 150 ? -4.105 -16.844 -12.031 1 98 150 ALA A C 1
ATOM 1142 O O . ALA A 1 150 ? -3.131 -16.922 -12.781 1 98 150 ALA A O 1
ATOM 1143 N N . SER A 1 151 ? -4.195 -15.812 -11.188 1 97.62 151 SER A N 1
ATOM 1144 C CA . SER A 1 151 ? -3.133 -14.836 -10.961 1 97.62 151 SER A CA 1
ATOM 1145 C C . SER A 1 151 ? -2.379 -15.133 -9.672 1 97.62 151 SER A C 1
ATOM 1147 O O . SER A 1 151 ? -2.834 -15.93 -8.844 1 97.62 151 SER A O 1
ATOM 1149 N N . CYS A 1 152 ? -1.235 -14.5 -9.586 1 98.06 152 CYS A N 1
ATOM 1150 C CA . CYS A 1 152 ? -0.467 -14.602 -8.352 1 98.06 152 CYS A CA 1
ATOM 1151 C C . CYS A 1 152 ? -1.287 -14.133 -7.156 1 98.06 152 CYS A C 1
ATOM 1153 O O . CYS A 1 152 ? -1.273 -14.766 -6.098 1 98.06 152 CYS A O 1
ATOM 1155 N N . THR A 1 153 ? -1.997 -13.039 -7.277 1 98.62 153 THR A N 1
ATOM 1156 C CA . THR A 1 153 ? -2.814 -12.5 -6.199 1 98.62 153 THR A CA 1
ATOM 1157 C C . THR A 1 153 ? -3.967 -13.445 -5.867 1 98.62 153 THR A C 1
ATOM 1159 O O . THR A 1 153 ? -4.297 -13.641 -4.695 1 98.62 153 THR A O 1
ATOM 1162 N N . THR A 1 154 ? -4.598 -14.031 -6.879 1 98.62 154 THR A N 1
ATOM 1163 C CA . THR A 1 154 ? -5.664 -14.992 -6.629 1 98.62 154 THR A CA 1
ATOM 1164 C C . THR A 1 154 ? -5.137 -16.188 -5.84 1 98.62 154 THR A C 1
ATOM 1166 O O . THR A 1 154 ? -5.809 -16.672 -4.93 1 98.62 154 THR A O 1
ATOM 1169 N N . ASN A 1 155 ? -3.939 -16.609 -6.18 1 98.75 155 ASN A N 1
ATOM 1170 C CA . ASN A 1 155 ? -3.346 -17.75 -5.5 1 98.75 155 ASN A CA 1
ATOM 1171 C C . ASN A 1 155 ? -3.004 -17.422 -4.047 1 98.75 155 ASN A C 1
ATOM 1173 O O . ASN A 1 155 ? -2.873 -18.328 -3.219 1 98.75 155 ASN A O 1
ATOM 1177 N N . CYS A 1 156 ? -2.807 -16.188 -3.752 1 98.81 156 CYS A N 1
ATOM 1178 C CA . CYS A 1 156 ? -2.59 -15.766 -2.371 1 98.81 156 CYS A CA 1
ATOM 1179 C C . CYS A 1 156 ? -3.914 -15.625 -1.632 1 98.81 156 CYS A C 1
ATOM 1181 O O . CYS A 1 156 ? -4.066 -16.125 -0.518 1 98.81 156 CYS A O 1
ATOM 1183 N N . LEU A 1 157 ? -4.887 -14.992 -2.219 1 98.81 157 LEU A N 1
ATOM 1184 C CA . LEU A 1 157 ? -6.133 -14.602 -1.575 1 98.81 157 LEU A CA 1
ATOM 1185 C C . LEU A 1 157 ? -7.047 -15.812 -1.386 1 98.81 157 LEU A C 1
ATOM 1187 O O . LEU A 1 157 ? -7.695 -15.945 -0.345 1 98.81 157 LEU A O 1
ATOM 1191 N N . ALA A 1 158 ? -7.152 -16.703 -2.371 1 98.81 158 ALA A N 1
ATOM 1192 C CA . ALA A 1 158 ? -8.18 -17.75 -2.408 1 98.81 158 ALA A CA 1
ATOM 1193 C C . ALA A 1 158 ? -8.008 -18.719 -1.249 1 98.81 158 ALA A C 1
ATOM 1195 O O . ALA A 1 158 ? -8.977 -19.047 -0.553 1 98.81 158 ALA A O 1
ATOM 1196 N N . PRO A 1 159 ? -6.793 -19.219 -1.007 1 98.81 159 PRO A N 1
ATOM 1197 C CA . PRO A 1 159 ? -6.664 -20.109 0.144 1 98.81 159 PRO A CA 1
ATOM 1198 C C . PRO A 1 159 ? -7.043 -19.438 1.462 1 98.81 159 PRO A C 1
ATOM 1200 O O . PRO A 1 159 ? -7.68 -20.062 2.316 1 98.81 159 PRO A O 1
ATOM 1203 N N . LEU A 1 160 ? -6.605 -18.203 1.63 1 98.81 160 LEU A N 1
ATOM 1204 C CA . LEU A 1 160 ? -6.957 -17.438 2.822 1 98.81 160 LEU A CA 1
ATOM 1205 C C . LEU A 1 160 ? -8.469 -17.266 2.936 1 98.81 160 LEU A C 1
ATOM 1207 O O . LEU A 1 160 ? -9.047 -17.547 3.988 1 98.81 160 LEU A O 1
ATOM 1211 N N . ALA A 1 161 ? -9.102 -16.828 1.891 1 98.81 161 ALA A N 1
ATOM 1212 C CA . ALA A 1 161 ? -10.547 -16.625 1.859 1 98.81 161 ALA A CA 1
ATOM 1213 C C . ALA A 1 161 ? -11.297 -17.922 2.115 1 98.81 161 ALA A C 1
ATOM 1215 O O . ALA A 1 161 ? -12.344 -17.922 2.771 1 98.81 161 ALA A O 1
ATOM 1216 N N . LYS A 1 162 ? -10.805 -19 1.549 1 98.75 162 LYS A N 1
ATOM 1217 C CA . LYS A 1 162 ? -11.43 -20.312 1.751 1 98.75 162 LYS A CA 1
ATOM 1218 C C . LYS A 1 162 ? -11.508 -20.656 3.234 1 98.75 162 LYS A C 1
ATOM 1220 O O . LYS A 1 162 ? -12.562 -21.047 3.734 1 98.75 162 LYS A O 1
ATOM 1225 N N . VAL A 1 163 ? -10.391 -20.531 3.941 1 98.81 163 VAL A N 1
ATOM 1226 C CA . VAL A 1 163 ? -10.336 -20.859 5.359 1 98.81 163 VAL A CA 1
ATOM 1227 C C . VAL A 1 163 ? -11.336 -20 6.133 1 98.81 163 VAL A C 1
ATOM 1229 O O . VAL A 1 163 ? -12.102 -20.516 6.953 1 98.81 163 VAL A O 1
ATOM 1232 N N . ILE A 1 164 ? -11.328 -18.688 5.863 1 98.81 164 ILE A N 1
ATOM 1233 C CA . ILE A 1 164 ? -12.188 -17.75 6.578 1 98.81 164 ILE A CA 1
ATOM 1234 C C . ILE A 1 164 ? -13.648 -18.047 6.258 1 98.81 164 ILE A C 1
ATOM 1236 O O . ILE A 1 164 ? -14.5 -18.047 7.152 1 98.81 164 ILE A O 1
ATOM 1240 N N . ASN A 1 165 ? -13.914 -18.266 5.016 1 98.75 165 ASN A N 1
ATOM 1241 C CA . ASN A 1 165 ? -15.289 -18.547 4.617 1 98.75 165 ASN A CA 1
ATOM 1242 C C . ASN A 1 165 ? -15.797 -19.859 5.211 1 98.75 165 ASN A C 1
ATOM 1244 O O . ASN A 1 165 ? -16.922 -19.922 5.695 1 98.75 165 ASN A O 1
ATOM 1248 N N . ASP A 1 166 ? -15.008 -20.922 5.129 1 98.56 166 ASP A N 1
ATOM 1249 C CA . ASP A 1 166 ? -15.398 -22.219 5.637 1 98.56 166 ASP A CA 1
ATOM 1250 C C . ASP A 1 166 ? -15.703 -22.172 7.133 1 98.56 166 ASP A C 1
ATOM 1252 O O . ASP A 1 166 ? -16.641 -22.812 7.609 1 98.56 166 ASP A O 1
ATOM 1256 N N . LYS A 1 167 ? -14.922 -21.391 7.871 1 98.62 167 LYS A N 1
ATOM 1257 C CA . LYS A 1 167 ? -15.016 -21.406 9.328 1 98.62 167 LYS A CA 1
ATOM 1258 C C . LYS A 1 167 ? -15.977 -20.328 9.828 1 98.62 167 LYS A C 1
ATOM 1260 O O . LYS A 1 167 ? -16.672 -20.516 10.828 1 98.62 167 LYS A O 1
ATOM 1265 N N . PHE A 1 168 ? -16 -19.172 9.117 1 98.69 168 PHE A N 1
ATOM 1266 C CA . PHE A 1 168 ? -16.688 -18.031 9.703 1 98.69 168 PHE A CA 1
ATOM 1267 C C . PHE A 1 168 ? -17.656 -17.422 8.711 1 98.69 168 PHE A C 1
ATOM 1269 O O . PHE A 1 168 ? -18.438 -16.531 9.062 1 98.69 168 PHE A O 1
ATOM 1276 N N . THR A 1 169 ? -17.703 -17.828 7.508 1 98.75 169 THR A N 1
ATOM 1277 C CA . THR A 1 169 ? -18.547 -17.344 6.418 1 98.75 169 THR A CA 1
ATOM 1278 C C . THR A 1 169 ? -18.234 -15.867 6.121 1 98.75 169 THR A C 1
ATOM 1280 O O . THR A 1 169 ? -18.469 -15 6.961 1 98.75 169 THR A O 1
ATOM 1283 N N . ILE A 1 170 ? -17.766 -15.594 4.984 1 98.75 170 ILE A N 1
ATOM 1284 C CA . ILE A 1 170 ? -17.547 -14.219 4.539 1 98.75 170 ILE A CA 1
ATOM 1285 C C . ILE A 1 170 ? -18.844 -13.641 3.98 1 98.75 170 ILE A C 1
ATOM 1287 O O . ILE A 1 170 ? -19.438 -14.211 3.061 1 98.75 170 ILE A O 1
ATOM 1291 N N . VAL A 1 171 ? -19.266 -12.516 4.527 1 98.75 171 VAL A N 1
ATOM 1292 C CA . VAL A 1 171 ? -20.438 -11.812 4.031 1 98.75 171 VAL A CA 1
ATOM 1293 C C . VAL A 1 171 ? -20.062 -10.945 2.836 1 98.75 171 VAL A C 1
ATOM 1295 O O . VAL A 1 171 ? -20.75 -10.961 1.809 1 98.75 171 VAL A O 1
ATOM 1298 N N . GLU A 1 172 ? -19.062 -10.219 2.926 1 98.56 172 GLU A N 1
ATOM 1299 C CA . GLU A 1 172 ? -18.484 -9.367 1.893 1 98.56 172 GLU A CA 1
ATOM 1300 C C . GLU A 1 172 ? -17.062 -8.945 2.254 1 98.56 172 GLU A C 1
ATOM 1302 O O . GLU A 1 172 ? -16.688 -8.938 3.43 1 98.56 172 GLU A O 1
ATOM 1307 N N . GLY A 1 173 ? -16.281 -8.641 1.25 1 98.5 173 GLY A N 1
ATOM 1308 C CA . GLY A 1 173 ? -14.906 -8.258 1.467 1 98.5 173 GLY A CA 1
ATOM 1309 C C . GLY A 1 173 ? -14.344 -7.402 0.347 1 98.5 173 GLY A C 1
ATOM 1310 O O . GLY A 1 173 ? -14.742 -7.539 -0.81 1 98.5 173 GLY A O 1
ATOM 1311 N N . LEU A 1 174 ? -13.445 -6.527 0.677 1 98.56 174 LEU A N 1
ATOM 1312 C CA . LEU A 1 174 ? -12.688 -5.699 -0.256 1 98.56 174 LEU A CA 1
ATOM 1313 C C . LEU A 1 174 ? -11.188 -5.844 -0.015 1 98.56 174 LEU A C 1
ATOM 1315 O O . LEU A 1 174 ? -10.711 -5.672 1.111 1 98.56 174 LEU A O 1
ATOM 1319 N N . MET A 1 175 ? -10.508 -6.16 -1.12 1 97.19 175 MET A N 1
ATOM 1320 C CA . MET A 1 175 ? -9.078 -6.422 -1.002 1 97.19 175 MET A CA 1
ATOM 1321 C C . MET A 1 175 ? -8.266 -5.328 -1.686 1 97.19 175 MET A C 1
ATOM 1323 O O . MET A 1 175 ? -8.648 -4.836 -2.746 1 97.19 175 MET A O 1
ATOM 1327 N N . THR A 1 176 ? -7.121 -4.953 -1.099 1 97.94 176 THR A N 1
ATOM 1328 C CA . THR A 1 176 ? -6.055 -4.215 -1.763 1 97.94 176 THR A CA 1
ATOM 1329 C C . THR A 1 176 ? -4.75 -5.008 -1.733 1 97.94 176 THR A C 1
ATOM 1331 O O . THR A 1 176 ? -4.301 -5.438 -0.669 1 97.94 176 THR A O 1
ATOM 1334 N N . THR A 1 177 ? -4.215 -5.262 -2.836 1 97.81 177 THR A N 1
ATOM 1335 C CA . THR A 1 177 ? -2.848 -5.773 -2.822 1 97.81 177 THR A CA 1
ATOM 1336 C C . THR A 1 177 ? -1.842 -4.637 -2.975 1 97.81 177 THR A C 1
ATOM 1338 O O . THR A 1 177 ? -1.963 -3.811 -3.881 1 97.81 177 THR A O 1
ATOM 1341 N N . VAL A 1 178 ? -1.008 -4.461 -1.998 1 98.44 178 VAL A N 1
ATOM 1342 C CA . VAL A 1 178 ? 0.198 -3.664 -2.203 1 98.44 178 VAL A CA 1
ATOM 1343 C C . VAL A 1 178 ? 1.231 -4.484 -2.975 1 98.44 178 VAL A C 1
ATOM 1345 O O . VAL A 1 178 ? 1.822 -5.418 -2.432 1 98.44 178 VAL A O 1
ATOM 1348 N N . HIS A 1 179 ? 1.362 -4.117 -4.172 1 97.88 179 HIS A N 1
ATOM 1349 C CA . HIS A 1 179 ? 1.927 -5.027 -5.164 1 97.88 179 HIS A CA 1
ATOM 1350 C C . HIS A 1 179 ? 3.23 -4.48 -5.734 1 97.88 179 HIS A C 1
ATOM 1352 O O . HIS A 1 179 ? 3.291 -3.322 -6.156 1 97.88 179 HIS A O 1
ATOM 1358 N N . SER A 1 180 ? 4.266 -5.32 -5.82 1 97.44 180 SER A N 1
ATOM 1359 C CA . SER A 1 180 ? 5.5 -4.957 -6.508 1 97.44 180 SER A CA 1
ATOM 1360 C C . SER A 1 180 ? 5.242 -4.641 -7.977 1 97.44 180 SER A C 1
ATOM 1362 O O . SER A 1 180 ? 4.242 -5.078 -8.547 1 97.44 180 SER A O 1
ATOM 1364 N N . TYR A 1 181 ? 6.062 -3.795 -8.555 1 94.38 181 TYR A N 1
ATOM 1365 C CA . TYR A 1 181 ? 5.863 -3.428 -9.953 1 94.38 181 TYR A CA 1
ATOM 1366 C C . TYR A 1 181 ? 6.102 -4.621 -10.875 1 94.38 181 TYR A C 1
ATOM 1368 O O . TYR A 1 181 ? 6.664 -5.637 -10.445 1 94.38 181 TYR A O 1
ATOM 1376 N N . THR A 1 182 ? 5.621 -4.504 -12.07 1 90.25 182 THR A N 1
ATOM 1377 C CA . THR A 1 182 ? 5.707 -5.586 -13.047 1 90.25 182 THR A CA 1
ATOM 1378 C C . THR A 1 182 ? 6.73 -5.258 -14.125 1 90.25 182 THR A C 1
ATOM 1380 O O . THR A 1 182 ? 7.184 -4.117 -14.234 1 90.25 182 THR A O 1
ATOM 1383 N N . ALA A 1 183 ? 7.027 -6.176 -14.914 1 88.06 183 ALA A N 1
ATOM 1384 C CA . ALA A 1 183 ? 8.047 -6.047 -15.945 1 88.06 183 ALA A CA 1
ATOM 1385 C C . ALA A 1 183 ? 7.617 -5.059 -17.031 1 88.06 183 ALA A C 1
ATOM 1387 O O . ALA A 1 183 ? 8.453 -4.492 -17.734 1 88.06 183 ALA A O 1
ATOM 1388 N N . THR A 1 184 ? 6.305 -4.848 -17.125 1 87.44 184 THR A N 1
ATOM 1389 C CA . THR A 1 184 ? 5.824 -3.998 -18.219 1 87.44 184 THR A CA 1
ATOM 1390 C C . THR A 1 184 ? 5.746 -2.541 -17.766 1 87.44 184 THR A C 1
ATOM 1392 O O . THR A 1 184 ? 5.516 -1.647 -18.578 1 87.44 184 THR A O 1
ATOM 1395 N N . GLN A 1 185 ? 5.871 -2.299 -16.5 1 92.94 185 GLN A N 1
ATOM 1396 C CA . GLN A 1 185 ? 5.879 -0.919 -16.031 1 92.94 185 GLN A CA 1
ATOM 1397 C C . GLN A 1 185 ? 7.184 -0.218 -16.406 1 92.94 185 GLN A C 1
ATOM 1399 O O . GLN A 1 185 ? 8.172 -0.874 -16.734 1 92.94 185 GLN A O 1
ATOM 1404 N N . LYS A 1 186 ? 7.145 1.125 -16.359 1 92.31 186 LYS A N 1
ATOM 1405 C CA . LYS A 1 186 ? 8.211 1.914 -16.953 1 92.31 186 LYS A CA 1
ATOM 1406 C C . LYS A 1 186 ? 9.188 2.416 -15.898 1 92.31 186 LYS A C 1
ATOM 1408 O O . LYS A 1 186 ? 8.781 2.801 -14.797 1 92.31 186 LYS A O 1
ATOM 1413 N N . THR A 1 187 ? 10.445 2.521 -16.266 1 87.62 187 THR A N 1
ATOM 1414 C CA . THR A 1 187 ? 11.477 3.055 -15.383 1 87.62 187 THR A CA 1
ATOM 1415 C C . THR A 1 187 ? 11.344 4.57 -15.25 1 87.62 187 THR A C 1
ATOM 1417 O O . THR A 1 187 ? 11.641 5.133 -14.195 1 87.62 187 THR A O 1
ATOM 1420 N N . VAL A 1 188 ? 10.922 5.203 -16.359 1 90.38 188 VAL A N 1
ATOM 1421 C CA . VAL A 1 188 ? 10.609 6.629 -16.391 1 90.38 188 VAL A CA 1
ATOM 1422 C C . VAL A 1 188 ? 9.297 6.852 -17.125 1 90.38 188 VAL A C 1
ATOM 1424 O O . VAL A 1 188 ? 8.781 5.941 -17.781 1 90.38 188 VAL A O 1
ATOM 1427 N N . ASP A 1 189 ? 8.703 7.941 -16.891 1 92.31 189 ASP A N 1
ATOM 1428 C CA . ASP A 1 189 ? 7.434 8.227 -17.547 1 92.31 189 ASP A CA 1
ATOM 1429 C C . ASP A 1 189 ? 7.516 7.926 -19.047 1 92.31 189 ASP A C 1
ATOM 1431 O O . ASP A 1 189 ? 8.469 8.336 -19.719 1 92.31 189 ASP A O 1
ATOM 1435 N N . GLY A 1 190 ? 6.609 7.164 -19.578 1 90.69 190 GLY A N 1
ATOM 1436 C CA . GLY A 1 190 ? 6.559 6.777 -20.984 1 90.69 190 GLY A CA 1
ATOM 1437 C C . GLY A 1 190 ? 5.152 6.477 -21.469 1 90.69 190 GLY A C 1
ATOM 1438 O O . GLY A 1 190 ? 4.215 6.41 -20.672 1 90.69 190 GLY A O 1
ATOM 1439 N N . PRO A 1 191 ? 5 6.312 -22.703 1 88.81 191 PRO A N 1
ATOM 1440 C CA . PRO A 1 191 ? 3.676 6.078 -23.281 1 88.81 191 PRO A CA 1
ATOM 1441 C C . PRO A 1 191 ? 3.059 4.758 -22.828 1 88.81 191 PRO A C 1
ATOM 1443 O O . PRO A 1 191 ? 3.77 3.76 -22.672 1 88.81 191 PRO A O 1
ATOM 1446 N N . SER A 1 192 ? 1.854 4.793 -22.484 1 89.94 192 SER A N 1
ATOM 1447 C CA . SER A 1 192 ? 1.022 3.637 -22.172 1 89.94 192 SER A CA 1
ATOM 1448 C C . SER A 1 192 ? -0.345 3.734 -22.828 1 89.94 192 SER A C 1
ATOM 1450 O O . SER A 1 192 ? -1.026 4.754 -22.719 1 89.94 192 SER A O 1
ATOM 1452 N N . ALA A 1 193 ? -0.662 2.764 -23.578 1 82.69 193 ALA A N 1
ATOM 1453 C CA . ALA A 1 193 ? -1.847 2.836 -24.438 1 82.69 193 ALA A CA 1
ATOM 1454 C C . ALA A 1 193 ? -3.121 2.912 -23.594 1 82.69 193 ALA A C 1
ATOM 1456 O O . ALA A 1 193 ? -3.932 3.824 -23.766 1 82.69 193 ALA A O 1
ATOM 1457 N N . LYS A 1 194 ? -3.354 2.023 -22.703 1 84.81 194 LYS A N 1
ATOM 1458 C CA . LYS A 1 194 ? -4.621 1.986 -21.984 1 84.81 194 LYS A CA 1
ATOM 1459 C C . LYS A 1 194 ? -4.43 2.346 -20.516 1 84.81 194 LYS A C 1
ATOM 1461 O O . LYS A 1 194 ? -5.094 3.246 -20 1 84.81 194 LYS A O 1
ATOM 1466 N N . ASP A 1 195 ? -3.557 1.813 -19.828 1 91.19 195 ASP A N 1
ATOM 1467 C CA . ASP A 1 195 ? -3.287 2.037 -18.422 1 91.19 195 ASP A CA 1
ATOM 1468 C C . ASP A 1 195 ? -2.326 3.209 -18.219 1 91.19 195 ASP A C 1
ATOM 1470 O O . ASP A 1 195 ? -1.133 3.006 -18 1 91.19 195 ASP A O 1
ATOM 1474 N N . TRP A 1 196 ? -2.844 4.469 -18.234 1 93.38 196 TRP A N 1
ATOM 1475 C CA . TRP A 1 196 ? -2.008 5.664 -18.203 1 93.38 196 TRP A CA 1
ATOM 1476 C C . TRP A 1 196 ? -1.152 5.691 -16.938 1 93.38 196 TRP A C 1
ATOM 1478 O O . TRP A 1 196 ? 0.017 6.082 -16.984 1 93.38 196 TRP A O 1
ATOM 1488 N N . ARG A 1 197 ? -1.664 5.344 -15.805 1 95.94 197 ARG A N 1
ATOM 1489 C CA . ARG A 1 197 ? -0.904 5.316 -14.555 1 95.94 197 ARG A CA 1
ATOM 1490 C C . ARG A 1 197 ? 0.274 4.355 -14.656 1 95.94 197 ARG A C 1
ATOM 1492 O O . ARG A 1 197 ? 1.35 4.625 -14.117 1 95.94 197 ARG A O 1
ATOM 1499 N N . GLY A 1 198 ? -0.027 3.232 -15.367 1 93.75 198 GLY A N 1
ATOM 1500 C CA . GLY A 1 198 ? 1.015 2.232 -15.531 1 93.75 198 GLY A CA 1
ATOM 1501 C C . GLY A 1 198 ? 2.195 2.725 -16.344 1 93.75 198 GLY A C 1
ATOM 1502 O O . GLY A 1 198 ? 3.268 2.117 -16.328 1 93.75 198 GLY A O 1
ATOM 1503 N N . GLY A 1 199 ? 2.006 3.797 -17.062 1 94.44 199 GLY A N 1
ATOM 1504 C CA . GLY A 1 199 ? 3.078 4.383 -17.844 1 94.44 199 GLY A CA 1
ATOM 1505 C C . GLY A 1 199 ? 3.953 5.336 -17.047 1 94.44 199 GLY A C 1
ATOM 1506 O O . GLY A 1 199 ? 4.965 5.828 -17.562 1 94.44 199 GLY A O 1
ATOM 1507 N N . ARG A 1 200 ? 3.564 5.555 -15.789 1 95.31 200 ARG A N 1
ATOM 1508 C CA . ARG A 1 200 ? 4.328 6.469 -14.945 1 95.31 200 ARG A CA 1
ATOM 1509 C C . ARG A 1 200 ? 5.473 5.746 -14.25 1 95.31 200 ARG A C 1
ATOM 1511 O O . ARG A 1 200 ? 5.469 4.52 -14.148 1 95.31 200 ARG A O 1
ATOM 1518 N N . THR A 1 201 ? 6.492 6.457 -13.766 1 94.75 201 THR A N 1
ATOM 1519 C CA . THR A 1 201 ? 7.742 5.902 -13.258 1 94.75 201 THR A CA 1
ATOM 1520 C C . THR A 1 201 ? 7.484 4.926 -12.117 1 94.75 201 THR A C 1
ATOM 1522 O O . THR A 1 201 ? 7.129 5.336 -11.016 1 94.75 201 THR A O 1
ATOM 1525 N N . ALA A 1 202 ? 7.738 3.648 -12.352 1 94.94 202 ALA A N 1
ATOM 1526 C CA . ALA A 1 202 ? 7.395 2.576 -11.422 1 94.94 202 ALA A CA 1
ATOM 1527 C C . ALA A 1 202 ? 8.195 2.689 -10.125 1 94.94 202 ALA A C 1
ATOM 1529 O O . ALA A 1 202 ? 7.652 2.527 -9.031 1 94.94 202 ALA A O 1
ATOM 1530 N N . ALA A 1 203 ? 9.438 3.029 -10.227 1 94.81 203 ALA A N 1
ATOM 1531 C CA . ALA A 1 203 ? 10.344 2.961 -9.086 1 94.81 203 ALA A CA 1
ATOM 1532 C C . ALA A 1 203 ? 10.258 4.227 -8.242 1 94.81 203 ALA A C 1
ATOM 1534 O O . ALA A 1 203 ? 11.039 4.406 -7.301 1 94.81 203 ALA A O 1
ATOM 1535 N N . GLN A 1 204 ? 9.258 5.125 -8.547 1 94.69 204 GLN A N 1
ATOM 1536 C CA . GLN A 1 204 ? 9.172 6.383 -7.812 1 94.69 204 GLN A CA 1
ATOM 1537 C C . GLN A 1 204 ? 7.77 6.602 -7.254 1 94.69 204 GLN A C 1
ATOM 1539 O O . GLN A 1 204 ? 7.551 7.504 -6.441 1 94.69 204 GLN A O 1
ATOM 1544 N N . ASN A 1 205 ? 6.816 5.723 -7.734 1 97.75 205 ASN A N 1
ATOM 1545 C CA . ASN A 1 205 ? 5.43 6.082 -7.457 1 97.75 205 ASN A CA 1
ATOM 1546 C C . ASN A 1 205 ? 4.68 4.941 -6.777 1 97.75 205 ASN A C 1
ATOM 1548 O O . ASN A 1 205 ? 5.016 3.771 -6.973 1 97.75 205 ASN A O 1
ATOM 1552 N N . ILE A 1 206 ? 3.732 5.297 -5.938 1 98.25 206 ILE A N 1
ATOM 1553 C CA . ILE A 1 206 ? 2.568 4.457 -5.688 1 98.25 206 ILE A CA 1
ATOM 1554 C C . ILE A 1 206 ? 1.566 4.613 -6.832 1 98.25 206 ILE A C 1
ATOM 1556 O O . ILE A 1 206 ? 1.154 5.73 -7.152 1 98.25 206 ILE A O 1
ATOM 1560 N N . ILE A 1 207 ? 1.174 3.541 -7.438 1 97.75 207 ILE A N 1
ATOM 1561 C CA . ILE A 1 207 ? 0.362 3.594 -8.648 1 97.75 207 ILE A CA 1
ATOM 1562 C C . ILE A 1 207 ? -0.891 2.738 -8.469 1 97.75 207 ILE A C 1
ATOM 1564 O O . ILE A 1 207 ? -0.814 1.508 -8.461 1 97.75 207 ILE A O 1
ATOM 1568 N N . PRO A 1 208 ? -2.08 3.393 -8.289 1 97.62 208 PRO A N 1
ATOM 1569 C CA . PRO A 1 208 ? -3.314 2.602 -8.266 1 97.62 208 PRO A CA 1
ATOM 1570 C C . PRO A 1 208 ? -3.529 1.812 -9.555 1 97.62 208 PRO A C 1
ATOM 1572 O O . PRO A 1 208 ? -3.254 2.314 -10.648 1 97.62 208 PRO A O 1
ATOM 1575 N N . SER A 1 209 ? -3.951 0.589 -9.406 1 95.31 209 SER A N 1
ATOM 1576 C CA . SER A 1 209 ? -4.203 -0.273 -10.562 1 95.31 209 SER A CA 1
ATOM 1577 C C . SER A 1 209 ? -5.402 -1.183 -10.312 1 95.31 209 SER A C 1
ATOM 1579 O O . SER A 1 209 ? -5.676 -1.567 -9.172 1 95.31 209 SER A O 1
ATOM 1581 N N . SER A 1 210 ? -6.055 -1.484 -11.375 1 93.19 210 SER A N 1
ATOM 1582 C CA . SER A 1 210 ? -7.16 -2.434 -11.297 1 93.19 210 SER A CA 1
ATOM 1583 C C . SER A 1 210 ? -6.656 -3.873 -11.312 1 93.19 210 SER A C 1
ATOM 1585 O O . SER A 1 210 ? -5.602 -4.16 -11.883 1 93.19 210 SER A O 1
ATOM 1587 N N . THR A 1 211 ? -7.406 -4.672 -10.625 1 92.5 211 THR A N 1
ATOM 1588 C CA . THR A 1 211 ? -7.121 -6.105 -10.672 1 92.5 211 THR A CA 1
ATOM 1589 C C . THR A 1 211 ? -8.414 -6.91 -10.641 1 92.5 211 THR A C 1
ATOM 1591 O O . THR A 1 211 ? -9.383 -6.52 -9.984 1 92.5 211 THR A O 1
ATOM 1594 N N . GLY A 1 212 ? -8.414 -8.031 -11.352 1 92.12 212 GLY A N 1
ATOM 1595 C CA . GLY A 1 212 ? -9.539 -8.953 -11.312 1 92.12 212 GLY A CA 1
ATOM 1596 C C . GLY A 1 212 ? -9.336 -10.102 -10.344 1 92.12 212 GLY A C 1
ATOM 1597 O O . GLY A 1 212 ? -10.172 -11.008 -10.266 1 92.12 212 GLY A O 1
ATOM 1598 N N . ALA A 1 213 ? -8.305 -10.062 -9.547 1 92.31 213 ALA A N 1
ATOM 1599 C CA . ALA A 1 213 ? -7.879 -11.203 -8.742 1 92.31 213 ALA A CA 1
ATOM 1600 C C . ALA A 1 213 ? -8.93 -11.555 -7.695 1 92.31 213 ALA A C 1
ATOM 1602 O O . ALA A 1 213 ? -9.195 -12.734 -7.438 1 92.31 213 ALA A O 1
ATOM 1603 N N . ALA A 1 214 ? -9.484 -10.531 -7.117 1 92.69 214 ALA A N 1
ATOM 1604 C CA . ALA A 1 214 ? -10.469 -10.773 -6.066 1 92.69 214 ALA A CA 1
ATOM 1605 C C . ALA A 1 214 ? -11.766 -11.32 -6.652 1 92.69 214 ALA A C 1
ATOM 1607 O O . ALA A 1 214 ? -12.398 -12.203 -6.062 1 92.69 214 ALA A O 1
ATOM 1608 N N . LYS A 1 215 ? -12.164 -10.789 -7.742 1 93.31 215 LYS A N 1
ATOM 1609 C CA . LYS A 1 215 ? -13.344 -11.312 -8.43 1 93.31 215 LYS A CA 1
ATOM 1610 C C . LYS A 1 215 ? -13.125 -12.766 -8.859 1 93.31 215 LYS A C 1
ATOM 1612 O O . LYS A 1 215 ? -14.062 -13.57 -8.844 1 93.31 215 LYS A O 1
ATOM 1617 N N . ALA A 1 216 ? -11.93 -13.07 -9.258 1 94.62 216 ALA A N 1
ATOM 1618 C CA . ALA A 1 216 ? -11.578 -14.414 -9.703 1 94.62 216 ALA A CA 1
ATOM 1619 C C . ALA A 1 216 ? -11.766 -15.438 -8.586 1 94.62 216 ALA A C 1
ATOM 1621 O O . ALA A 1 216 ? -11.992 -16.625 -8.844 1 94.62 216 ALA A O 1
ATOM 1622 N N . VAL A 1 217 ? -11.641 -14.961 -7.363 1 96.25 217 VAL A N 1
ATOM 1623 C CA . VAL A 1 217 ? -11.875 -15.859 -6.234 1 96.25 217 VAL A CA 1
ATOM 1624 C C . VAL A 1 217 ? -13.289 -16.438 -6.316 1 96.25 217 VAL A C 1
ATOM 1626 O O . VAL A 1 217 ? -13.523 -17.594 -5.953 1 96.25 217 VAL A O 1
ATOM 1629 N N . GLY A 1 218 ? -14.258 -15.672 -6.797 1 95.81 218 GLY A N 1
ATOM 1630 C CA . GLY A 1 218 ? -15.625 -16.156 -6.969 1 95.81 218 GLY A CA 1
ATOM 1631 C C . GLY A 1 218 ? -15.742 -17.281 -7.973 1 95.81 218 GLY A C 1
ATOM 1632 O O . GLY A 1 218 ? -16.672 -18.094 -7.898 1 95.81 218 GLY A O 1
ATOM 1633 N N . LYS A 1 219 ? -14.805 -17.344 -8.883 1 94.44 219 LYS A N 1
ATOM 1634 C CA . LYS A 1 219 ? -14.82 -18.391 -9.906 1 94.44 219 LYS A CA 1
ATOM 1635 C C . LYS A 1 219 ? -14.289 -19.703 -9.352 1 94.44 219 LYS A C 1
ATOM 1637 O O . LYS A 1 219 ? -14.672 -20.781 -9.82 1 94.44 219 LYS A O 1
ATOM 1642 N N . VAL A 1 220 ? -13.43 -19.625 -8.336 1 96.62 220 VAL A N 1
ATOM 1643 C CA . VAL A 1 220 ? -12.812 -20.844 -7.828 1 96.62 220 VAL A CA 1
ATOM 1644 C C . VAL A 1 220 ? -13.453 -21.25 -6.5 1 96.62 220 VAL A C 1
ATOM 1646 O O . VAL A 1 220 ? -13.305 -22.375 -6.047 1 96.62 220 VAL A O 1
ATOM 1649 N N . ILE A 1 221 ? -14.055 -20.328 -5.832 1 97.69 221 ILE A N 1
ATOM 1650 C CA . ILE A 1 221 ? -14.914 -20.547 -4.68 1 97.69 221 ILE A CA 1
ATOM 1651 C C . ILE A 1 221 ? -16.297 -19.984 -4.953 1 97.69 221 ILE A C 1
ATOM 1653 O O . ILE A 1 221 ? -16.609 -18.859 -4.535 1 97.69 221 ILE A O 1
ATOM 1657 N N . PRO A 1 222 ? -17.141 -20.75 -5.516 1 97.25 222 PRO A N 1
ATOM 1658 C CA . PRO A 1 222 ? -18.422 -20.234 -6 1 97.25 222 PRO A CA 1
ATOM 1659 C C . PRO A 1 222 ? -19.219 -19.531 -4.91 1 97.25 222 PRO A C 1
ATOM 1661 O O . PRO A 1 222 ? -19.953 -18.578 -5.195 1 97.25 222 PRO A O 1
ATOM 1664 N N . GLU A 1 223 ? -19.125 -19.938 -3.654 1 97.12 223 GLU A N 1
ATOM 1665 C CA . GLU A 1 223 ? -19.828 -19.328 -2.533 1 97.12 223 GLU A CA 1
ATOM 1666 C C . GLU A 1 223 ? -19.453 -17.859 -2.361 1 97.12 223 GLU A C 1
ATOM 1668 O O . GLU A 1 223 ? -20.172 -17.094 -1.729 1 97.12 223 GLU A O 1
ATOM 1673 N N . LEU A 1 224 ? -18.328 -17.484 -2.947 1 98.19 224 LEU A N 1
ATOM 1674 C CA . LEU A 1 224 ? -17.828 -16.125 -2.746 1 98.19 224 LEU A CA 1
ATOM 1675 C C . LEU A 1 224 ? -18.062 -15.273 -3.988 1 98.19 224 LEU A C 1
ATOM 1677 O O . LEU A 1 224 ? -17.578 -14.141 -4.062 1 98.19 224 LEU A O 1
ATOM 1681 N N . ASN A 1 225 ? -18.75 -15.867 -5 1 97.44 225 ASN A N 1
ATOM 1682 C CA . ASN A 1 225 ? -19.062 -15.086 -6.195 1 97.44 225 ASN A CA 1
ATOM 1683 C C . ASN A 1 225 ? -19.891 -13.852 -5.859 1 97.44 225 ASN A C 1
ATOM 1685 O O . ASN A 1 225 ? -20.953 -13.969 -5.234 1 97.44 225 ASN A O 1
ATOM 1689 N N . GLY A 1 226 ? -19.375 -12.672 -6.219 1 96.81 226 GLY A N 1
ATOM 1690 C CA . GLY A 1 226 ? -20.078 -11.422 -5.984 1 96.81 226 GLY A CA 1
ATOM 1691 C C . GLY A 1 226 ? -19.828 -10.844 -4.605 1 96.81 226 GLY A C 1
ATOM 1692 O O . GLY A 1 226 ? -20.281 -9.742 -4.293 1 96.81 226 GLY A O 1
ATOM 1693 N N . LYS A 1 227 ? -19.047 -11.516 -3.793 1 98.12 227 LYS A N 1
ATOM 1694 C CA . LYS A 1 227 ? -18.859 -11.086 -2.41 1 98.12 227 LYS A CA 1
ATOM 1695 C C . LYS A 1 227 ? -17.5 -10.414 -2.225 1 98.12 227 LYS A C 1
ATOM 1697 O O . LYS A 1 227 ? -17.266 -9.734 -1.22 1 98.12 227 LYS A O 1
ATOM 1702 N N . LEU A 1 228 ? -16.641 -10.633 -3.189 1 98.06 228 LEU A N 1
ATOM 1703 C CA . LEU A 1 228 ? -15.297 -10.07 -3.08 1 98.06 228 LEU A CA 1
ATOM 1704 C C . LEU A 1 228 ? -14.922 -9.297 -4.34 1 98.06 228 LEU A C 1
ATOM 1706 O O . LEU A 1 228 ? -15.281 -9.703 -5.449 1 98.06 228 LEU A O 1
ATOM 1710 N N . THR A 1 229 ? -14.289 -8.227 -4.219 1 97.19 229 THR A N 1
ATOM 1711 C CA . THR A 1 229 ? -13.586 -7.496 -5.262 1 97.19 229 THR A CA 1
ATOM 1712 C C . THR A 1 229 ? -12.422 -6.703 -4.672 1 97.19 229 THR A C 1
ATOM 1714 O O . THR A 1 229 ? -12.172 -6.758 -3.465 1 97.19 229 THR A O 1
ATOM 1717 N N . GLY A 1 230 ? -11.664 -6.152 -5.547 1 96.62 230 GLY A N 1
ATOM 1718 C CA . GLY A 1 230 ? -10.508 -5.473 -4.992 1 96.62 230 GLY A CA 1
ATOM 1719 C C . GLY A 1 230 ? -9.734 -4.672 -6.023 1 96.62 230 GLY A C 1
ATOM 1720 O O . GLY A 1 230 ? -10.164 -4.562 -7.176 1 96.62 230 GLY A O 1
ATOM 1721 N N . MET A 1 231 ? -8.648 -4.066 -5.523 1 97 231 MET A N 1
ATOM 1722 C CA . MET A 1 231 ? -7.75 -3.246 -6.336 1 97 231 MET A CA 1
ATOM 1723 C C . MET A 1 231 ? -6.301 -3.447 -5.914 1 97 231 MET A C 1
ATOM 1725 O O . MET A 1 231 ? -6.004 -4.281 -5.059 1 97 231 MET A O 1
ATOM 1729 N N . SER A 1 232 ? -5.438 -2.764 -6.637 1 97.38 232 SER A N 1
ATOM 1730 C CA . SER A 1 232 ? -4.016 -2.885 -6.336 1 97.38 232 SER A CA 1
ATOM 1731 C C . SER A 1 232 ? -3.355 -1.514 -6.227 1 97.38 232 SER A C 1
ATOM 1733 O O . SER A 1 232 ? -3.809 -0.55 -6.848 1 97.38 232 SER A O 1
ATOM 1735 N N . MET A 1 233 ? -2.406 -1.406 -5.363 1 98.25 233 MET A N 1
ATOM 1736 C CA . MET A 1 233 ? -1.435 -0.317 -5.32 1 98.25 233 MET A CA 1
ATOM 1737 C C . MET A 1 233 ? -0.037 -0.818 -5.668 1 98.25 233 MET A C 1
ATOM 1739 O O . MET A 1 233 ? 0.611 -1.478 -4.852 1 98.25 233 MET A O 1
ATOM 1743 N N . ARG A 1 234 ? 0.414 -0.441 -6.883 1 98.19 234 ARG A N 1
ATOM 1744 C CA . ARG A 1 234 ? 1.775 -0.815 -7.25 1 98.19 234 ARG A CA 1
ATOM 1745 C C . ARG A 1 234 ? 2.795 0.088 -6.562 1 98.19 234 ARG A C 1
ATOM 1747 O O . ARG A 1 234 ? 2.592 1.3 -6.465 1 98.19 234 ARG A O 1
ATOM 1754 N N . VAL A 1 235 ? 3.834 -0.539 -6.055 1 98.38 235 VAL A N 1
ATOM 1755 C CA . VAL A 1 235 ? 4.816 0.22 -5.285 1 98.38 235 VAL A CA 1
ATOM 1756 C C . VAL A 1 235 ? 6.227 -0.136 -5.754 1 98.38 235 VAL A C 1
ATOM 1758 O O . VAL A 1 235 ? 6.418 -1.126 -6.465 1 98.38 235 VAL A O 1
ATOM 1761 N N . PRO A 1 236 ? 7.289 0.687 -5.344 1 97 236 PRO A N 1
ATOM 1762 C CA . PRO A 1 236 ? 8.648 0.533 -5.875 1 97 236 PRO A CA 1
ATOM 1763 C C . PRO A 1 236 ? 9.406 -0.614 -5.219 1 97 236 PRO A C 1
ATOM 1765 O O . PRO A 1 236 ? 10.492 -0.403 -4.668 1 97 236 PRO A O 1
ATOM 1768 N N . THR A 1 237 ? 8.938 -1.789 -5.273 1 97 237 THR A N 1
ATOM 1769 C CA . THR A 1 237 ? 9.672 -3.002 -4.93 1 97 237 THR A CA 1
ATOM 1770 C C . THR A 1 237 ? 9.742 -3.947 -6.125 1 97 237 THR A C 1
ATOM 1772 O O . THR A 1 237 ? 8.867 -3.934 -6.988 1 97 237 THR A O 1
ATOM 1775 N N . ALA A 1 238 ? 10.766 -4.797 -6.145 1 95.19 238 ALA A N 1
ATOM 1776 C CA . ALA A 1 238 ? 11.031 -5.625 -7.316 1 95.19 238 ALA A CA 1
ATOM 1777 C C . ALA A 1 238 ? 10.211 -6.914 -7.27 1 95.19 238 ALA A C 1
ATOM 1779 O O . ALA A 1 238 ? 9.922 -7.512 -8.312 1 95.19 238 ALA A O 1
ATOM 1780 N N . ASN A 1 239 ? 9.945 -7.324 -6.066 1 97.06 239 ASN A N 1
ATOM 1781 C CA . ASN A 1 239 ? 9.234 -8.586 -5.879 1 97.06 239 ASN A CA 1
ATOM 1782 C C . ASN A 1 239 ? 8.555 -8.648 -4.516 1 97.06 239 ASN A C 1
ATOM 1784 O O . ASN A 1 239 ? 8.812 -7.812 -3.646 1 97.06 239 ASN A O 1
ATOM 1788 N N . VAL A 1 240 ? 7.625 -9.625 -4.383 1 98.31 240 VAL A N 1
ATOM 1789 C CA . VAL A 1 240 ? 6.836 -9.906 -3.188 1 98.31 240 VAL A CA 1
ATOM 1790 C C . VAL A 1 240 ? 5.723 -8.867 -3.051 1 98.31 240 VAL A C 1
ATOM 1792 O O . VAL A 1 240 ? 5.957 -7.668 -3.215 1 98.31 240 VAL A O 1
ATOM 1795 N N . SER A 1 241 ? 4.609 -9.297 -2.883 1 98.5 241 SER A N 1
ATOM 1796 C CA . SER A 1 241 ? 3.418 -8.484 -2.668 1 98.5 241 SER A CA 1
ATOM 1797 C C . SER A 1 241 ? 2.641 -8.953 -1.443 1 98.5 241 SER A C 1
ATOM 1799 O O . SER A 1 241 ? 2.955 -10 -0.869 1 98.5 241 SER A O 1
ATOM 1801 N N . VAL A 1 242 ? 1.728 -8.109 -1.053 1 98.75 242 VAL A N 1
ATOM 1802 C CA . VAL A 1 242 ? 0.954 -8.438 0.14 1 98.75 242 VAL A CA 1
ATOM 1803 C C . VAL A 1 242 ? -0.525 -8.148 -0.108 1 98.75 242 VAL A C 1
ATOM 1805 O O . VAL A 1 242 ? -0.875 -7.105 -0.668 1 98.75 242 VAL A O 1
ATOM 1808 N N . VAL A 1 243 ? -1.372 -9.141 0.201 1 98.56 243 VAL A N 1
ATOM 1809 C CA . VAL A 1 243 ? -2.822 -8.992 0.18 1 98.56 243 VAL A CA 1
ATOM 1810 C C . VAL A 1 243 ? -3.301 -8.398 1.504 1 98.56 243 VAL A C 1
ATOM 1812 O O . VAL A 1 243 ? -2.912 -8.867 2.576 1 98.56 243 VAL A O 1
ATOM 1815 N N . ASP A 1 244 ? -4.035 -7.344 1.392 1 98.56 244 ASP A N 1
ATOM 1816 C CA . ASP A 1 244 ? -4.797 -6.734 2.479 1 98.56 244 ASP A CA 1
ATOM 1817 C C . ASP A 1 244 ? -6.301 -6.898 2.256 1 98.56 244 ASP A C 1
ATOM 1819 O O . ASP A 1 244 ? -6.895 -6.18 1.451 1 98.56 244 ASP A O 1
ATOM 1823 N N . LEU A 1 245 ? -6.895 -7.855 2.982 1 98.69 245 LEU A N 1
ATOM 1824 C CA . LEU A 1 245 ? -8.312 -8.148 2.826 1 98.69 245 LEU A CA 1
ATOM 1825 C C . LEU A 1 245 ? -9.109 -7.617 4.012 1 98.69 245 LEU A C 1
ATOM 1827 O O . LEU A 1 245 ? -8.891 -8.031 5.152 1 98.69 245 LEU A O 1
ATOM 1831 N N . THR A 1 246 ? -9.945 -6.66 3.791 1 98.75 246 THR A N 1
ATOM 1832 C CA . THR A 1 246 ? -10.969 -6.289 4.762 1 98.75 246 THR A CA 1
ATOM 1833 C C . THR A 1 246 ? -12.258 -7.074 4.516 1 98.75 246 THR A C 1
ATOM 1835 O O . THR A 1 246 ? -12.812 -7.031 3.418 1 98.75 246 THR A O 1
ATOM 1838 N N . ALA A 1 247 ? -12.742 -7.785 5.535 1 98.62 247 ALA A N 1
ATOM 1839 C CA . ALA A 1 247 ? -13.898 -8.656 5.332 1 98.62 247 ALA A CA 1
ATOM 1840 C C . ALA A 1 247 ? -14.891 -8.539 6.488 1 98.62 247 ALA A C 1
ATOM 1842 O O . ALA A 1 247 ? -14.484 -8.352 7.641 1 98.62 247 ALA A O 1
ATOM 1843 N N . ARG A 1 248 ? -16.125 -8.562 6.184 1 98.56 248 ARG A N 1
ATOM 1844 C CA . ARG A 1 248 ? -17.188 -8.82 7.148 1 98.56 248 ARG A CA 1
ATOM 1845 C C . ARG A 1 248 ? -17.531 -10.305 7.203 1 98.56 248 ARG A C 1
ATOM 1847 O O . ARG A 1 248 ? -17.734 -10.938 6.164 1 98.56 248 ARG A O 1
ATOM 1854 N N . ILE A 1 249 ? -17.531 -10.867 8.406 1 98.69 249 ILE A N 1
ATOM 1855 C CA . ILE A 1 249 ? -17.828 -12.289 8.555 1 98.69 249 ILE A CA 1
ATOM 1856 C C . ILE A 1 249 ? -19.125 -12.461 9.344 1 98.69 249 ILE A C 1
ATOM 1858 O O . ILE A 1 249 ? -19.453 -11.625 10.195 1 98.69 249 ILE A O 1
ATOM 1862 N N . GLU A 1 250 ? -19.812 -13.516 9.102 1 98.62 250 GLU A N 1
ATOM 1863 C CA . GLU A 1 250 ? -21.109 -13.789 9.695 1 98.62 250 GLU A CA 1
ATOM 1864 C C . GLU A 1 250 ? -20.969 -14.344 11.109 1 98.62 250 GLU A C 1
ATOM 1866 O O . GLU A 1 250 ? -21.578 -13.836 12.047 1 98.62 250 GLU A O 1
ATOM 1871 N N . LYS A 1 251 ? -20.266 -15.445 11.242 1 98.56 251 LYS A N 1
ATOM 1872 C CA . LYS A 1 251 ? -19.984 -16.016 12.555 1 98.56 251 LYS A CA 1
ATOM 1873 C C . LYS A 1 251 ? -18.875 -15.258 13.273 1 98.56 251 LYS A C 1
ATOM 1875 O O . LYS A 1 251 ? -17.688 -15.477 13.008 1 98.56 251 LYS A O 1
ATOM 1880 N N . GLY A 1 252 ? -19.266 -14.484 14.219 1 98.19 252 GLY A N 1
ATOM 1881 C CA . GLY A 1 252 ? -18.297 -13.656 14.93 1 98.19 252 GLY A CA 1
ATOM 1882 C C . GLY A 1 252 ? -17.156 -14.461 15.523 1 98.19 252 GLY A C 1
ATOM 1883 O O . GLY A 1 252 ? -17.359 -15.57 16.016 1 98.19 252 GLY A O 1
ATOM 1884 N N . ALA A 1 253 ? -15.961 -13.828 15.469 1 98.62 253 ALA A N 1
ATOM 1885 C CA . ALA A 1 253 ? -14.75 -14.453 16 1 98.62 253 ALA A CA 1
ATOM 1886 C C . ALA A 1 253 ? -13.742 -13.406 16.453 1 98.62 253 ALA A C 1
ATOM 1888 O O . ALA A 1 253 ? -13.609 -12.352 15.836 1 98.62 253 ALA A O 1
ATOM 1889 N N . THR A 1 254 ? -13.078 -13.711 17.531 1 98.44 254 THR A N 1
ATOM 1890 C CA . THR A 1 254 ? -11.945 -12.875 17.906 1 98.44 254 THR A CA 1
ATOM 1891 C C . THR A 1 254 ? -10.797 -13.039 16.922 1 98.44 254 THR A C 1
ATOM 1893 O O . THR A 1 254 ? -10.727 -14.039 16.203 1 98.44 254 THR A O 1
ATOM 1896 N N . TYR A 1 255 ? -9.953 -12.094 16.953 1 98.31 255 TYR A N 1
ATOM 1897 C CA . TYR A 1 255 ? -8.797 -12.188 16.062 1 98.31 255 TYR A CA 1
ATOM 1898 C C . TYR A 1 255 ? -7.969 -13.422 16.375 1 98.31 255 TYR A C 1
ATOM 1900 O O . TYR A 1 255 ? -7.422 -14.062 15.477 1 98.31 255 TYR A O 1
ATOM 1908 N N . ASP A 1 256 ? -7.855 -13.758 17.656 1 98.56 256 ASP A N 1
ATOM 1909 C CA . ASP A 1 256 ? -7.105 -14.945 18.047 1 98.56 256 ASP A CA 1
ATOM 1910 C C . ASP A 1 256 ? -7.75 -16.219 17.5 1 98.56 256 ASP A C 1
ATOM 1912 O O . ASP A 1 256 ? -7.055 -17.156 17.109 1 98.56 256 ASP A O 1
ATOM 1916 N N . GLU A 1 257 ? -9.07 -16.266 17.5 1 98.75 257 GLU A N 1
ATOM 1917 C CA . GLU A 1 257 ? -9.773 -17.391 16.906 1 98.75 257 GLU A CA 1
ATOM 1918 C C . GLU A 1 257 ? -9.516 -17.5 15.414 1 98.75 257 GLU A C 1
ATOM 1920 O O . GLU A 1 257 ? -9.359 -18.594 14.875 1 98.75 257 GLU A O 1
ATOM 1925 N N . ILE A 1 258 ? -9.508 -16.391 14.789 1 98.75 258 ILE A N 1
ATOM 1926 C CA . ILE A 1 258 ? -9.234 -16.344 13.352 1 98.75 258 ILE A CA 1
ATOM 1927 C C . ILE A 1 258 ? -7.809 -16.828 13.086 1 98.75 258 ILE A C 1
ATOM 1929 O O . ILE A 1 258 ? -7.586 -17.672 12.219 1 98.75 258 ILE A O 1
ATOM 1933 N N . LYS A 1 259 ? -6.832 -16.344 13.922 1 98.62 259 LYS A N 1
ATOM 1934 C CA . LYS A 1 259 ? -5.441 -16.766 13.789 1 98.62 259 LYS A CA 1
ATOM 1935 C C . LYS A 1 259 ? -5.305 -18.281 13.961 1 98.62 259 LYS A C 1
ATOM 1937 O O . LYS A 1 259 ? -4.594 -18.938 13.195 1 98.62 259 LYS A O 1
ATOM 1942 N N . GLN A 1 260 ? -5.969 -18.75 14.836 1 98.75 260 GLN A N 1
ATOM 1943 C CA . GLN A 1 260 ? -5.898 -20.172 15.109 1 98.75 260 GLN A CA 1
ATOM 1944 C C . GLN A 1 260 ? -6.449 -21 13.945 1 98.75 260 GLN A C 1
ATOM 1946 O O . GLN A 1 260 ? -5.883 -22.031 13.578 1 98.75 260 GLN A O 1
ATOM 1951 N N . ALA A 1 261 ? -7.566 -20.562 13.422 1 98.81 261 ALA A N 1
ATOM 1952 C CA . ALA A 1 261 ? -8.156 -21.266 12.281 1 98.81 261 ALA A CA 1
ATOM 1953 C C . ALA A 1 261 ? -7.195 -21.281 11.094 1 98.81 261 ALA A C 1
ATOM 1955 O O . ALA A 1 261 ? -7.051 -22.312 10.422 1 98.81 261 ALA A O 1
ATOM 1956 N N . ILE A 1 262 ? -6.578 -20.156 10.828 1 98.88 262 ILE A N 1
ATOM 1957 C CA . ILE A 1 262 ? -5.652 -20.062 9.711 1 98.88 262 ILE A CA 1
ATOM 1958 C C . ILE A 1 262 ? -4.422 -20.922 9.977 1 98.88 262 ILE A C 1
ATOM 1960 O O . ILE A 1 262 ? -3.947 -21.641 9.078 1 98.88 262 ILE A O 1
ATOM 1964 N N . LYS A 1 263 ? -3.936 -20.875 11.211 1 98.81 263 LYS A N 1
ATOM 1965 C CA . LYS A 1 263 ? -2.775 -21.672 11.594 1 98.81 263 LYS A CA 1
ATOM 1966 C C . LYS A 1 263 ? -3.055 -23.172 11.398 1 98.81 263 LYS A C 1
ATOM 1968 O O . LYS A 1 263 ? -2.219 -23.891 10.867 1 98.81 263 LYS A O 1
ATOM 1973 N N . GLU A 1 264 ? -4.195 -23.609 11.812 1 98.81 264 GLU A N 1
ATOM 1974 C CA . GLU A 1 264 ? -4.582 -25.016 11.672 1 98.81 264 GLU A CA 1
ATOM 1975 C C . GLU A 1 264 ? -4.637 -25.422 10.203 1 98.81 264 GLU A C 1
ATOM 1977 O O . GLU A 1 264 ? -4.184 -26.516 9.844 1 98.81 264 GLU A O 1
ATOM 1982 N N . ALA A 1 265 ? -5.188 -24.578 9.391 1 98.81 265 ALA A N 1
ATOM 1983 C CA . ALA A 1 265 ? -5.258 -24.875 7.965 1 98.81 265 ALA A CA 1
ATOM 1984 C C . ALA A 1 265 ? -3.863 -24.906 7.344 1 98.81 265 ALA A C 1
ATOM 1986 O O . ALA A 1 265 ? -3.562 -25.781 6.527 1 98.81 265 ALA A O 1
ATOM 1987 N N . ALA A 1 266 ? -3.008 -24 7.699 1 98.81 266 ALA A N 1
ATOM 1988 C CA . ALA A 1 266 ? -1.66 -23.859 7.156 1 98.81 266 ALA A CA 1
ATOM 1989 C C . ALA A 1 266 ? -0.796 -25.062 7.527 1 98.81 266 ALA A C 1
ATOM 1991 O O . ALA A 1 266 ? 0.079 -25.469 6.762 1 98.81 266 ALA A O 1
ATOM 1992 N N . GLU A 1 267 ? -1.048 -25.594 8.703 1 98.5 267 GLU A N 1
ATOM 1993 C CA . GLU A 1 267 ? -0.27 -26.719 9.195 1 98.5 267 GLU A CA 1
ATOM 1994 C C . GLU A 1 267 ? -0.944 -28.047 8.852 1 98.5 267 GLU A C 1
ATOM 1996 O O . GLU A 1 267 ? -0.38 -29.125 9.086 1 98.5 267 GLU A O 1
ATOM 2001 N N . GLY A 1 268 ? -2.121 -28 8.297 1 98.19 268 GLY A N 1
ATOM 2002 C CA . GLY A 1 268 ? -2.906 -29.172 7.965 1 98.19 268 GLY A CA 1
ATOM 2003 C C . GLY A 1 268 ? -3.244 -29.266 6.488 1 98.19 268 GLY A C 1
ATOM 2004 O O . GLY A 1 268 ? -2.355 -29.453 5.656 1 98.19 268 GLY A O 1
ATOM 2005 N N . PRO A 1 269 ? -4.473 -29.047 6.184 1 98.06 269 PRO A N 1
ATOM 2006 C CA . PRO A 1 269 ? -4.938 -29.344 4.824 1 98.06 269 PRO A CA 1
ATOM 2007 C C . PRO A 1 269 ? -4.301 -28.438 3.77 1 98.06 269 PRO A C 1
ATOM 2009 O O . PRO A 1 269 ? -4.238 -28.812 2.594 1 98.06 269 PRO A O 1
ATOM 2012 N N . LEU A 1 270 ? -3.809 -27.266 4.129 1 98.75 270 LEU A N 1
ATOM 2013 C CA . LEU A 1 270 ? -3.291 -26.328 3.139 1 98.75 270 LEU A CA 1
ATOM 2014 C C . LEU A 1 270 ? -1.779 -26.172 3.268 1 98.75 270 LEU A C 1
ATOM 2016 O O . LEU A 1 270 ? -1.201 -25.203 2.764 1 98.75 270 LEU A O 1
ATOM 2020 N N . LYS A 1 271 ? -1.153 -27.156 3.996 1 98.56 271 LYS A N 1
ATOM 2021 C CA . LYS A 1 271 ? 0.301 -27.141 4.125 1 98.56 271 LYS A CA 1
ATOM 2022 C C . LYS A 1 271 ? 0.975 -27.125 2.756 1 98.56 271 LYS A C 1
ATOM 2024 O O . LYS A 1 271 ? 0.605 -27.891 1.863 1 98.56 271 LYS A O 1
ATOM 2029 N N . GLY A 1 272 ? 1.932 -26.203 2.607 1 97.94 272 GLY A N 1
ATOM 2030 C CA . GLY A 1 272 ? 2.639 -26.078 1.343 1 97.94 272 GLY A CA 1
ATOM 2031 C C . GLY A 1 272 ? 2.033 -25.047 0.418 1 97.94 272 GLY A C 1
ATOM 2032 O O . GLY A 1 272 ? 2.668 -24.625 -0.551 1 97.94 272 GLY A O 1
ATOM 2033 N N . VAL A 1 273 ? 0.788 -24.609 0.682 1 98.69 273 VAL A N 1
ATOM 2034 C CA . VAL A 1 273 ? 0.091 -23.578 -0.083 1 98.69 273 VAL A CA 1
ATOM 2035 C C . VAL A 1 273 ? -0.095 -22.328 0.779 1 98.69 273 VAL A C 1
ATOM 2037 O O . VAL A 1 273 ? 0.236 -21.219 0.356 1 98.69 273 VAL A O 1
ATOM 2040 N N . LEU A 1 274 ? -0.636 -22.562 1.971 1 98.81 274 LEU A N 1
ATOM 2041 C CA . LEU A 1 274 ? -0.847 -21.531 2.982 1 98.81 274 LEU A CA 1
ATOM 2042 C C . LEU A 1 274 ? 0.139 -21.688 4.133 1 98.81 274 LEU A C 1
ATOM 2044 O O . LEU A 1 274 ? 0.338 -22.797 4.637 1 98.81 274 LEU A O 1
ATOM 2048 N N . ALA A 1 275 ? 0.83 -20.625 4.449 1 98.88 275 ALA A N 1
ATOM 2049 C CA . ALA A 1 275 ? 1.727 -20.625 5.602 1 98.88 275 ALA A CA 1
ATOM 2050 C C . ALA A 1 275 ? 1.292 -19.578 6.621 1 98.88 275 ALA A C 1
ATOM 2052 O O . ALA A 1 275 ? 0.397 -18.766 6.355 1 98.88 275 ALA A O 1
ATOM 2053 N N . TYR A 1 276 ? 1.831 -19.703 7.809 1 98.81 276 TYR A N 1
ATOM 2054 C CA . TYR A 1 276 ? 1.497 -18.875 8.961 1 98.81 276 TYR A CA 1
ATOM 2055 C C . TYR A 1 276 ? 2.758 -18.359 9.656 1 98.81 276 TYR A C 1
ATOM 2057 O O . TYR A 1 276 ? 3.701 -19.125 9.875 1 98.81 276 TYR A O 1
ATOM 2065 N N . THR A 1 277 ? 2.85 -17.047 9.898 1 98.62 277 THR A N 1
ATOM 2066 C CA . THR A 1 277 ? 4.004 -16.531 10.633 1 98.62 277 THR A CA 1
ATOM 2067 C C . THR A 1 277 ? 3.576 -15.531 11.695 1 98.62 277 THR A C 1
ATOM 2069 O O . THR A 1 277 ? 2.623 -14.773 11.492 1 98.62 277 THR A O 1
ATOM 2072 N N . GLU A 1 278 ? 4.289 -15.492 12.828 1 97.94 278 GLU A N 1
ATOM 2073 C CA . GLU A 1 278 ? 4.152 -14.484 13.875 1 97.94 278 GLU A CA 1
ATOM 2074 C C . GLU A 1 278 ? 5.414 -13.641 14 1 97.94 278 GLU A C 1
ATOM 2076 O O . GLU A 1 278 ? 5.523 -12.805 14.906 1 97.94 278 GLU A O 1
ATOM 2081 N N . ASP A 1 279 ? 6.395 -13.875 13.086 1 96.69 279 ASP A N 1
ATOM 2082 C CA . ASP A 1 279 ? 7.613 -13.07 13.078 1 96.69 279 ASP A CA 1
ATOM 2083 C C . ASP A 1 279 ? 7.344 -11.672 12.516 1 96.69 279 ASP A C 1
ATOM 2085 O O . ASP A 1 279 ? 6.371 -11.469 11.789 1 96.69 279 ASP A O 1
ATOM 2089 N N . ASP A 1 280 ? 8.188 -10.734 12.867 1 96.81 280 ASP A N 1
ATOM 2090 C CA . ASP A 1 280 ? 8.094 -9.383 12.336 1 96.81 280 ASP A CA 1
ATOM 2091 C C . ASP A 1 280 ? 8.75 -9.289 10.953 1 96.81 280 ASP A C 1
ATOM 2093 O O . ASP A 1 280 ? 9.781 -8.625 10.797 1 96.81 280 ASP A O 1
ATOM 2097 N N . VAL A 1 281 ? 8.094 -9.852 9.992 1 97.5 281 VAL A N 1
ATOM 2098 C CA . VAL A 1 281 ? 8.664 -10.016 8.656 1 97.5 281 VAL A CA 1
ATOM 2099 C C . VAL A 1 281 ? 8.336 -8.797 7.801 1 97.5 281 VAL A C 1
ATOM 2101 O O . VAL A 1 281 ? 7.41 -8.039 8.109 1 97.5 281 VAL A O 1
ATOM 2104 N N . VAL A 1 282 ? 9.148 -8.562 6.824 1 98.12 282 VAL A N 1
ATOM 2105 C CA . VAL A 1 282 ? 8.914 -7.598 5.758 1 98.12 282 VAL A CA 1
ATOM 2106 C C . VAL A 1 282 ? 8.938 -8.312 4.406 1 98.12 282 VAL A C 1
ATOM 2108 O O . VAL A 1 282 ? 9.109 -9.531 4.34 1 98.12 282 VAL A O 1
ATOM 2111 N N . SER A 1 283 ? 8.719 -7.613 3.293 1 98.38 283 SER A N 1
ATOM 2112 C CA . SER A 1 283 ? 8.469 -8.219 1.988 1 98.38 283 SER A CA 1
ATOM 2113 C C . SER A 1 283 ? 9.648 -9.086 1.544 1 98.38 283 SER A C 1
ATOM 2115 O O . SER A 1 283 ? 9.453 -10.211 1.092 1 98.38 283 SER A O 1
ATOM 2117 N N . THR A 1 284 ? 10.914 -8.641 1.723 1 97.19 284 THR A N 1
ATOM 2118 C CA . THR A 1 284 ? 12.062 -9.352 1.174 1 97.19 284 THR A CA 1
ATOM 2119 C C . THR A 1 284 ? 12.242 -10.703 1.868 1 97.19 284 THR A C 1
ATOM 2121 O O . THR A 1 284 ? 12.938 -11.578 1.354 1 97.19 284 THR A O 1
ATOM 2124 N N . ASP A 1 285 ? 11.656 -10.852 3.037 1 98 285 ASP A N 1
ATOM 2125 C CA . ASP A 1 285 ? 11.773 -12.125 3.744 1 98 285 ASP A CA 1
ATOM 2126 C C . ASP A 1 285 ? 11.008 -13.227 3.014 1 98 285 ASP A C 1
ATOM 2128 O O . ASP A 1 285 ? 11.195 -14.414 3.303 1 98 285 ASP A O 1
ATOM 2132 N N . MET A 1 286 ? 10.148 -12.828 2.072 1 98.44 286 MET A N 1
ATOM 2133 C CA . MET A 1 286 ? 9.297 -13.797 1.39 1 98.44 286 MET A CA 1
ATOM 2134 C C . MET A 1 286 ? 9.922 -14.242 0.072 1 98.44 286 MET A C 1
ATOM 2136 O O . MET A 1 286 ? 9.422 -15.156 -0.583 1 98.44 286 MET A O 1
ATOM 2140 N N . ILE A 1 287 ? 11.016 -13.594 -0.359 1 97.81 287 ILE A N 1
ATOM 2141 C CA . ILE A 1 287 ? 11.625 -13.922 -1.645 1 97.81 287 ILE A CA 1
ATOM 2142 C C . ILE A 1 287 ? 12.008 -15.398 -1.67 1 97.81 287 ILE A C 1
ATOM 2144 O O . ILE A 1 287 ? 12.734 -15.867 -0.791 1 97.81 287 ILE A O 1
ATOM 2148 N N . GLY A 1 288 ? 11.508 -16.109 -2.611 1 97.19 288 GLY A N 1
ATOM 2149 C CA . GLY A 1 288 ? 11.844 -17.516 -2.781 1 97.19 288 GLY A CA 1
ATOM 2150 C C . GLY A 1 288 ? 10.953 -18.453 -1.982 1 97.19 288 GLY A C 1
ATOM 2151 O O . GLY A 1 288 ? 11.102 -19.672 -2.049 1 97.19 288 GLY A O 1
ATOM 2152 N N . ASN A 1 289 ? 10 -17.844 -1.161 1 98.25 289 ASN A N 1
ATOM 2153 C CA . ASN A 1 289 ? 9.086 -18.703 -0.409 1 98.25 289 ASN A CA 1
ATOM 2154 C C . ASN A 1 289 ? 8.148 -19.484 -1.336 1 98.25 289 ASN A C 1
ATOM 2156 O O . ASN A 1 289 ? 7.477 -18.891 -2.18 1 98.25 289 ASN A O 1
ATOM 2160 N N . PRO A 1 290 ? 8.062 -20.734 -1.21 1 97.62 290 PRO A N 1
ATOM 2161 C CA . PRO A 1 290 ? 7.277 -21.531 -2.162 1 97.62 290 PRO A CA 1
ATOM 2162 C C . PRO A 1 290 ? 5.777 -21.469 -1.876 1 97.62 290 PRO A C 1
ATOM 2164 O O . PRO A 1 290 ? 4.969 -21.891 -2.709 1 97.62 290 PRO A O 1
ATOM 2167 N N . ASN A 1 291 ? 5.387 -21.047 -0.627 1 98.62 291 ASN A N 1
ATOM 2168 C CA . ASN A 1 291 ? 3.961 -20.906 -0.356 1 98.62 291 ASN A CA 1
ATOM 2169 C C . ASN A 1 291 ? 3.359 -19.734 -1.114 1 98.62 291 ASN A C 1
ATOM 2171 O O . ASN A 1 291 ? 3.99 -18.672 -1.231 1 98.62 291 ASN A O 1
ATOM 2175 N N . SER A 1 292 ? 2.15 -19.938 -1.647 1 98.38 292 SER A N 1
ATOM 2176 C CA . SER A 1 292 ? 1.537 -18.875 -2.438 1 98.38 292 SER A CA 1
ATOM 2177 C C . SER A 1 292 ? 0.78 -17.891 -1.551 1 98.38 292 SER A C 1
ATOM 2179 O O . SER A 1 292 ? 0.337 -16.828 -2.018 1 98.38 292 SER A O 1
ATOM 2181 N N . SER A 1 293 ? 0.581 -18.234 -0.257 1 98.81 293 SER A N 1
ATOM 2182 C CA . SER A 1 293 ? -0.042 -17.359 0.732 1 98.81 293 SER A CA 1
ATOM 2183 C C . SER A 1 293 ? 0.609 -17.531 2.102 1 98.81 293 SER A C 1
ATOM 2185 O O . SER A 1 293 ? 0.602 -18.625 2.672 1 98.81 293 SER A O 1
ATOM 2187 N N . ILE A 1 294 ? 1.238 -16.516 2.65 1 98.94 294 ILE A N 1
ATOM 2188 C CA . ILE A 1 294 ? 1.867 -16.547 3.967 1 98.94 294 ILE A CA 1
ATOM 2189 C C . ILE A 1 294 ? 1.188 -15.531 4.887 1 98.94 294 ILE A C 1
ATOM 2191 O O . ILE A 1 294 ? 1.5 -14.344 4.852 1 98.94 294 ILE A O 1
ATOM 2195 N N . PHE A 1 295 ? 0.279 -16.047 5.719 1 98.94 295 PHE A N 1
ATOM 2196 C CA . PHE A 1 295 ? -0.512 -15.211 6.605 1 98.94 295 PHE A CA 1
ATOM 2197 C C . PHE A 1 295 ? 0.368 -14.57 7.672 1 98.94 295 PHE A C 1
ATOM 2199 O O . PHE A 1 295 ? 1.071 -15.273 8.406 1 98.94 295 PHE A O 1
ATOM 2206 N N . ASP A 1 296 ? 0.358 -13.266 7.723 1 98.88 296 ASP A N 1
ATOM 2207 C CA . ASP A 1 296 ? 1.075 -12.5 8.734 1 98.88 296 ASP A CA 1
ATOM 2208 C C . ASP A 1 296 ? 0.176 -12.18 9.93 1 98.88 296 ASP A C 1
ATOM 2210 O O . ASP A 1 296 ? -0.572 -11.203 9.906 1 98.88 296 ASP A O 1
ATOM 2214 N N . ALA A 1 297 ? 0.324 -12.906 10.953 1 98.44 297 ALA A N 1
ATOM 2215 C CA . ALA A 1 297 ? -0.594 -12.875 12.086 1 98.44 297 ALA A CA 1
ATOM 2216 C C . ALA A 1 297 ? -0.516 -11.547 12.82 1 98.44 297 ALA A C 1
ATOM 2218 O O . ALA A 1 297 ? -1.489 -11.117 13.445 1 98.44 297 ALA A O 1
ATOM 2219 N N . LYS A 1 298 ? 0.6 -10.852 12.758 1 97.19 298 LYS A N 1
ATOM 2220 C CA . LYS A 1 298 ? 0.792 -9.633 13.531 1 97.19 298 LYS A CA 1
ATOM 2221 C C . LYS A 1 298 ? 0.429 -8.398 12.711 1 97.19 298 LYS A C 1
ATOM 2223 O O . LYS A 1 298 ? 0.32 -7.297 13.25 1 97.19 298 LYS A O 1
ATOM 2228 N N . ALA A 1 299 ? 0.242 -8.641 11.445 1 96.94 299 ALA A N 1
ATOM 2229 C CA . ALA A 1 299 ? 0.012 -7.477 10.586 1 96.94 299 ALA A CA 1
ATOM 2230 C C . ALA A 1 299 ? -1.479 -7.172 10.469 1 96.94 299 ALA A C 1
ATOM 2232 O O . ALA A 1 299 ? -1.866 -6.027 10.211 1 96.94 299 ALA A O 1
ATOM 2233 N N . GLY A 1 300 ? -2.365 -8.141 10.578 1 96.44 300 GLY A N 1
ATOM 2234 C CA . GLY A 1 300 ? -3.803 -7.93 10.5 1 96.44 300 GLY A CA 1
ATOM 2235 C C . GLY A 1 300 ? -4.379 -7.289 11.75 1 96.44 300 GLY A C 1
ATOM 2236 O O . GLY A 1 300 ? -3.689 -7.172 12.766 1 96.44 300 GLY A O 1
ATOM 2237 N N . ILE A 1 301 ? -5.594 -6.836 11.586 1 96.75 301 ILE A N 1
ATOM 2238 C CA . ILE A 1 301 ? -6.266 -6.207 12.719 1 96.75 301 ILE A CA 1
ATOM 2239 C C . ILE A 1 301 ? -7.77 -6.457 12.633 1 96.75 301 ILE A C 1
ATOM 2241 O O . ILE A 1 301 ? -8.305 -6.703 11.547 1 96.75 301 ILE A O 1
ATOM 2245 N N . SER A 1 302 ? -8.367 -6.516 13.797 1 97.19 302 SER A N 1
ATOM 2246 C CA . SER A 1 302 ? -9.82 -6.625 13.883 1 97.19 302 SER A CA 1
ATOM 2247 C C . SER A 1 302 ? -10.422 -5.402 14.562 1 97.19 302 SER A C 1
ATOM 2249 O O . SER A 1 302 ? -9.93 -4.957 15.602 1 97.19 302 SER A O 1
ATOM 2251 N N . LEU A 1 303 ? -11.422 -4.816 13.93 1 97.62 303 LEU A N 1
ATOM 2252 C CA . LEU A 1 303 ? -12.172 -3.75 14.586 1 97.62 303 LEU A CA 1
ATOM 2253 C C . LEU A 1 303 ? -13.133 -4.316 15.617 1 97.62 303 LEU A C 1
ATOM 2255 O O . LEU A 1 303 ? -13.312 -3.734 16.688 1 97.62 303 LEU A O 1
ATOM 2259 N N . ASN A 1 304 ? -13.797 -5.348 15.336 1 97.56 304 ASN A N 1
ATOM 2260 C CA . ASN A 1 304 ? -14.695 -6.145 16.172 1 97.56 304 ASN A CA 1
ATOM 2261 C C . ASN A 1 304 ? -14.781 -7.586 15.68 1 97.56 304 ASN A C 1
ATOM 2263 O O . ASN A 1 304 ? -14.023 -7.996 14.797 1 97.56 304 ASN A O 1
ATOM 2267 N N . ASN A 1 305 ? -15.703 -8.375 16.234 1 98.25 305 ASN A N 1
ATOM 2268 C CA . ASN A 1 305 ? -15.727 -9.812 15.969 1 98.25 305 ASN A CA 1
ATOM 2269 C C . ASN A 1 305 ? -16.234 -10.117 14.562 1 98.25 305 ASN A C 1
ATOM 2271 O O . ASN A 1 305 ? -16.109 -11.242 14.078 1 98.25 305 ASN A O 1
ATOM 2275 N N . ASN A 1 306 ? -16.781 -9.117 13.852 1 98.5 306 ASN A N 1
ATOM 2276 C CA . ASN A 1 306 ? -17.391 -9.406 12.562 1 98.5 306 ASN A CA 1
ATOM 2277 C C . ASN A 1 306 ? -16.719 -8.633 11.438 1 98.5 306 ASN A C 1
ATOM 2279 O O . ASN A 1 306 ? -17.062 -8.805 10.266 1 98.5 306 ASN A O 1
ATOM 2283 N N . PHE A 1 307 ? -15.812 -7.762 11.789 1 98.56 307 PHE A N 1
ATOM 2284 C CA . PHE A 1 307 ? -15.156 -6.883 10.82 1 98.56 307 PHE A CA 1
ATOM 2285 C C . PHE A 1 307 ? -13.648 -6.891 11.016 1 98.56 307 PHE A C 1
ATOM 2287 O O . PHE A 1 307 ? -13.125 -6.25 11.93 1 98.56 307 PHE A O 1
ATOM 2294 N N . VAL A 1 308 ? -12.945 -7.59 10.047 1 98.56 308 VAL A N 1
ATOM 2295 C CA . VAL A 1 308 ? -11.547 -7.934 10.281 1 98.56 308 VAL A CA 1
ATOM 2296 C C . VAL A 1 308 ? -10.727 -7.609 9.031 1 98.56 308 VAL A C 1
ATOM 2298 O O . VAL A 1 308 ? -11.258 -7.566 7.922 1 98.56 308 VAL A O 1
ATOM 2301 N N . LYS A 1 309 ? -9.531 -7.285 9.25 1 98.56 309 LYS A N 1
ATOM 2302 C CA . LYS A 1 309 ? -8.516 -7.109 8.211 1 98.56 309 LYS A CA 1
ATOM 2303 C C . LYS A 1 309 ? -7.453 -8.203 8.289 1 98.56 309 LYS A C 1
ATOM 2305 O O . LYS A 1 309 ? -6.824 -8.383 9.336 1 98.56 309 LYS A O 1
ATOM 2310 N N . LEU A 1 310 ? -7.262 -8.914 7.188 1 98.81 310 LEU A N 1
ATOM 2311 C CA . LEU A 1 310 ? -6.316 -10.031 7.113 1 98.81 310 LEU A CA 1
ATOM 2312 C C . LEU A 1 310 ? -5.203 -9.734 6.117 1 98.81 310 LEU A C 1
ATOM 2314 O O . LEU A 1 310 ? -5.457 -9.203 5.035 1 98.81 310 LEU A O 1
ATOM 2318 N N . VAL A 1 311 ? -3.932 -10.086 6.512 1 98.81 311 VAL A N 1
ATOM 2319 C CA . VAL A 1 311 ? -2.762 -9.742 5.715 1 98.81 311 VAL A CA 1
ATOM 2320 C C . VAL A 1 311 ? -1.984 -11.008 5.363 1 98.81 311 VAL A C 1
ATOM 2322 O O . VAL A 1 311 ? -1.618 -11.781 6.25 1 98.81 311 VAL A O 1
ATOM 2325 N N . SER A 1 312 ? -1.735 -11.188 4.094 1 98.88 312 SER A N 1
ATOM 2326 C CA . SER A 1 312 ? -0.979 -12.352 3.648 1 98.88 312 SER A CA 1
ATOM 2327 C C . SER A 1 312 ? 0.035 -11.977 2.574 1 98.88 312 SER A C 1
ATOM 2329 O O . SER A 1 312 ? -0.304 -11.289 1.604 1 98.88 312 SER A O 1
ATOM 2331 N N . TRP A 1 313 ? 1.238 -12.445 2.748 1 98.88 313 TRP A N 1
ATOM 2332 C CA . TRP A 1 313 ? 2.342 -12.18 1.832 1 98.88 313 TRP A CA 1
ATOM 2333 C C . TRP A 1 313 ? 2.385 -13.219 0.716 1 98.88 313 TRP A C 1
ATOM 2335 O O . TRP A 1 313 ? 1.86 -14.328 0.868 1 98.88 313 TRP A O 1
ATOM 2345 N N . TYR A 1 314 ? 3.039 -12.852 -0.381 1 98.69 314 TYR A N 1
ATOM 2346 C CA . TYR A 1 314 ? 3.354 -13.836 -1.409 1 98.69 314 TYR A CA 1
ATOM 2347 C C . TYR A 1 314 ? 4.473 -13.336 -2.316 1 98.69 314 TYR A C 1
ATOM 2349 O O . TYR A 1 314 ? 4.477 -12.172 -2.725 1 98.69 314 TYR A O 1
ATOM 2357 N N . ASP A 1 315 ? 5.492 -14.172 -2.514 1 98.38 315 ASP A N 1
ATOM 2358 C CA . ASP A 1 315 ? 6.34 -13.969 -3.688 1 98.38 315 ASP A CA 1
ATOM 2359 C C . ASP A 1 315 ? 5.547 -14.18 -4.977 1 98.38 315 ASP A C 1
ATOM 2361 O O . ASP A 1 315 ? 5.25 -15.312 -5.355 1 98.38 315 ASP A O 1
ATOM 2365 N N . ASN A 1 316 ? 5.223 -13.07 -5.57 1 96.06 316 ASN A N 1
ATOM 2366 C CA . ASN A 1 316 ? 4.285 -13.125 -6.688 1 96.06 316 ASN A CA 1
ATOM 2367 C C . ASN A 1 316 ? 4.906 -13.812 -7.902 1 96.06 316 ASN A C 1
ATOM 2369 O O . ASN A 1 316 ? 4.258 -13.953 -8.938 1 96.06 316 ASN A O 1
ATOM 2373 N N . GLU A 1 317 ? 6.145 -14.25 -7.816 1 97.19 317 GLU A N 1
ATOM 2374 C CA . GLU A 1 317 ? 6.812 -14.969 -8.898 1 97.19 317 GLU A CA 1
ATOM 2375 C C . GLU A 1 317 ? 7.113 -16.406 -8.5 1 97.19 317 GLU A C 1
ATOM 2377 O O . GLU A 1 317 ? 6.684 -17.344 -9.172 1 97.19 317 GLU A O 1
ATOM 2382 N N . TRP A 1 318 ? 7.715 -16.562 -7.34 1 98.19 318 TRP A N 1
ATOM 2383 C CA . TRP A 1 318 ? 8.195 -17.891 -6.961 1 98.19 318 TRP A CA 1
ATOM 2384 C C . TRP A 1 318 ? 7.047 -18.781 -6.5 1 98.19 318 TRP A C 1
ATOM 2386 O O . TRP A 1 318 ? 6.852 -19.875 -7.031 1 98.19 318 TRP A O 1
ATOM 2396 N N . GLY A 1 319 ? 6.34 -18.312 -5.461 1 98.38 319 GLY A N 1
ATOM 2397 C CA . GLY A 1 319 ? 5.191 -19.078 -5.004 1 98.38 319 GLY A CA 1
ATOM 2398 C C . GLY A 1 319 ? 4.176 -19.344 -6.102 1 98.38 319 GLY A C 1
ATOM 2399 O O . GLY A 1 319 ? 3.617 -20.438 -6.188 1 98.38 319 GLY A O 1
ATOM 2400 N N . TYR A 1 320 ? 3.992 -18.406 -6.941 1 98.5 320 TYR A N 1
ATOM 2401 C CA . TYR A 1 320 ? 3.078 -18.531 -8.07 1 98.5 320 TYR A CA 1
ATOM 2402 C C . TYR A 1 320 ? 3.557 -19.625 -9.031 1 98.5 320 TYR A C 1
ATOM 2404 O O . TYR A 1 320 ? 2.775 -20.484 -9.445 1 98.5 320 TYR A O 1
ATOM 2412 N N . SER A 1 321 ? 4.812 -19.531 -9.406 1 98.56 321 SER A N 1
ATOM 2413 C CA . SER A 1 321 ? 5.391 -20.516 -10.32 1 98.56 321 SER A CA 1
ATOM 2414 C C . SER A 1 321 ? 5.316 -21.922 -9.734 1 98.56 321 SER A C 1
ATOM 2416 O O . SER A 1 321 ? 5.098 -22.891 -10.469 1 98.56 321 SER A O 1
ATOM 2418 N N . ARG A 1 322 ? 5.504 -21.984 -8.43 1 98.5 322 ARG A N 1
ATOM 2419 C CA . ARG A 1 322 ? 5.363 -23.281 -7.777 1 98.5 322 ARG A CA 1
ATOM 2420 C C . ARG A 1 322 ? 3.945 -23.828 -7.934 1 98.5 322 ARG A C 1
ATOM 2422 O O . ARG A 1 322 ? 3.754 -25.016 -8.188 1 98.5 322 ARG A O 1
ATOM 2429 N N . ARG A 1 323 ? 2.969 -22.938 -7.801 1 98.69 323 ARG A N 1
ATOM 2430 C CA . ARG A 1 323 ? 1.575 -23.344 -7.961 1 98.69 323 ARG A CA 1
ATOM 2431 C C . ARG A 1 323 ? 1.294 -23.781 -9.391 1 98.69 323 ARG A C 1
ATOM 2433 O O . ARG A 1 323 ? 0.451 -24.656 -9.617 1 98.69 323 ARG A O 1
ATOM 2440 N N . VAL A 1 324 ? 1.913 -23.125 -10.398 1 98.69 324 VAL A N 1
ATOM 2441 C CA . VAL A 1 324 ? 1.766 -23.562 -11.781 1 98.69 324 VAL A CA 1
ATOM 2442 C C . VAL A 1 324 ? 2.201 -25.016 -11.914 1 98.69 324 VAL A C 1
ATOM 2444 O O . VAL A 1 324 ? 1.483 -25.828 -12.492 1 98.69 324 VAL A O 1
ATOM 2447 N N . LEU A 1 325 ? 3.33 -25.359 -11.32 1 98.5 325 LEU A N 1
ATOM 2448 C CA . LEU A 1 325 ? 3.879 -26.703 -11.414 1 98.5 325 LEU A CA 1
ATOM 2449 C C . LEU A 1 325 ? 3.045 -27.688 -10.609 1 98.5 325 LEU A C 1
ATOM 2451 O O . LEU A 1 325 ? 2.812 -28.812 -11.047 1 98.5 325 LEU A O 1
ATOM 2455 N N . ASP A 1 326 ? 2.623 -27.25 -9.422 1 98.5 326 ASP A N 1
ATOM 2456 C CA . ASP A 1 326 ? 1.785 -28.125 -8.602 1 98.5 326 ASP A CA 1
ATOM 2457 C C . ASP A 1 326 ? 0.476 -28.453 -9.312 1 98.5 326 ASP A C 1
ATOM 2459 O O . ASP A 1 326 ? 0.007 -29.594 -9.266 1 98.5 326 ASP A O 1
ATOM 2463 N N . LEU A 1 327 ? -0.1 -27.438 -9.93 1 98.56 327 LEU A N 1
ATOM 2464 C CA . LEU A 1 327 ? -1.33 -27.656 -10.68 1 98.56 327 LEU A CA 1
ATOM 2465 C C . LEU A 1 327 ? -1.085 -28.609 -11.852 1 98.56 327 LEU A C 1
ATOM 2467 O O . LEU A 1 327 ? -1.876 -29.516 -12.094 1 98.56 327 LEU A O 1
ATOM 2471 N N . LEU A 1 328 ? -0.035 -28.344 -12.555 1 98.31 328 LEU A N 1
ATOM 2472 C CA . LEU A 1 328 ? 0.341 -29.188 -13.68 1 98.31 328 LEU A CA 1
ATOM 2473 C C . LEU A 1 328 ? 0.51 -30.641 -13.234 1 98.31 328 LEU A C 1
ATOM 2475 O O . LEU A 1 328 ? 0.019 -31.562 -13.898 1 98.31 328 LEU A O 1
ATOM 2479 N N . ALA A 1 329 ? 1.21 -30.859 -12.148 1 98 329 ALA A N 1
ATOM 2480 C CA . ALA A 1 329 ? 1.417 -32.219 -11.625 1 98 329 ALA A CA 1
ATOM 2481 C C . ALA A 1 329 ? 0.09 -32.875 -11.242 1 98 329 ALA A C 1
ATOM 2483 O O . ALA A 1 329 ? -0.12 -34.062 -11.492 1 98 329 ALA A O 1
ATOM 2484 N N . HIS A 1 330 ? -0.768 -32.062 -10.594 1 97.81 330 HIS A N 1
ATOM 2485 C CA . HIS A 1 330 ? -2.088 -32.594 -10.234 1 97.81 330 HIS A CA 1
ATOM 2486 C C . HIS A 1 330 ? -2.879 -33 -11.469 1 97.81 330 HIS A C 1
ATOM 2488 O O . HIS A 1 330 ? -3.467 -34.094 -11.5 1 97.81 330 HIS A O 1
ATOM 2494 N N . VAL A 1 331 ? -2.883 -32.188 -12.453 1 97.69 331 VAL A N 1
ATOM 2495 C CA . VAL A 1 331 ? -3.6 -32.438 -13.695 1 97.69 331 VAL A CA 1
ATOM 2496 C C . VAL A 1 331 ? -3.053 -33.688 -14.367 1 97.69 331 VAL A C 1
ATOM 2498 O O . VAL A 1 331 ? -3.818 -34.531 -14.836 1 97.69 331 VAL A O 1
ATOM 2501 N N . ALA A 1 332 ? -1.764 -33.781 -14.445 1 97.44 332 ALA A N 1
ATOM 2502 C CA . ALA A 1 332 ? -1.123 -34.969 -15.039 1 97.44 332 ALA A CA 1
ATOM 2503 C C . ALA A 1 332 ? -1.531 -36.25 -14.312 1 97.44 332 ALA A C 1
ATOM 2505 O O . ALA A 1 332 ? -1.759 -37.281 -14.945 1 97.44 332 ALA A O 1
ATOM 2506 N N . LYS A 1 333 ? -1.572 -36.156 -13.031 1 96.25 333 LYS A N 1
ATOM 2507 C CA . LYS A 1 333 ? -1.964 -37.312 -12.227 1 96.25 333 LYS A CA 1
ATOM 2508 C C . LYS A 1 333 ? -3.408 -37.719 -12.516 1 96.25 333 LYS A C 1
ATOM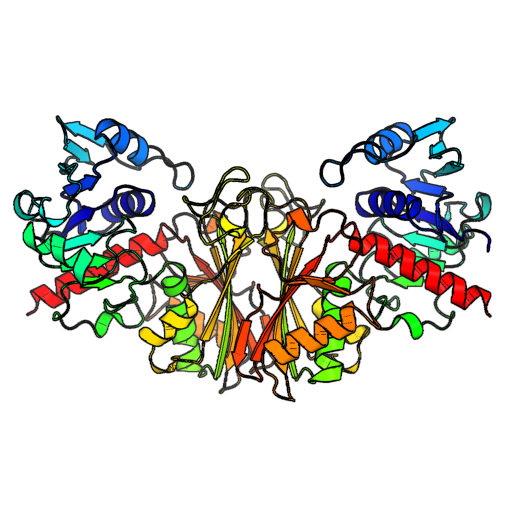 2510 O O . LYS A 1 333 ? -3.709 -38.906 -12.656 1 96.25 333 LYS A O 1
ATOM 2515 N N . VAL A 1 334 ? -4.27 -36.75 -12.531 1 97 334 VAL A N 1
ATOM 2516 C CA . VAL A 1 334 ? -5.676 -37.031 -12.82 1 97 334 VAL A CA 1
ATOM 2517 C C . VAL A 1 334 ? -5.812 -37.625 -14.219 1 97 334 VAL A C 1
ATOM 2519 O O . VAL A 1 334 ? -6.535 -38.594 -14.422 1 97 334 VAL A O 1
ATOM 2522 N N . ASP A 1 335 ? -5.141 -37.031 -15.188 1 95.75 335 ASP A N 1
ATOM 2523 C CA . ASP A 1 335 ? -5.207 -37.5 -16.562 1 95.75 335 ASP A CA 1
ATOM 2524 C C . ASP A 1 335 ? -4.699 -38.938 -16.703 1 95.75 335 ASP A C 1
ATOM 2526 O O . ASP A 1 335 ? -5.227 -39.719 -17.484 1 95.75 335 ASP A O 1
ATOM 2530 N N . ALA A 1 336 ? -3.672 -39.25 -15.953 1 93.75 336 ALA A N 1
ATOM 2531 C CA . ALA A 1 336 ? -3.082 -40.594 -15.992 1 93.75 336 ALA A CA 1
ATOM 2532 C C . ALA A 1 336 ? -4.023 -41.625 -15.375 1 93.75 336 ALA A C 1
ATOM 2534 O O . ALA A 1 336 ? -3.914 -42.812 -15.664 1 93.75 336 ALA A O 1
ATOM 2535 N N . SER A 1 337 ? -4.809 -41.188 -14.555 1 91.5 337 SER A N 1
ATOM 2536 C CA . SER A 1 337 ? -5.727 -42.094 -13.867 1 91.5 337 SER A CA 1
ATOM 2537 C C . SER A 1 337 ? -6.949 -42.375 -14.727 1 91.5 337 SER A C 1
ATOM 2539 O O . SER A 1 337 ? -7.734 -43.281 -14.414 1 91.5 337 SER A O 1
ATOM 2541 N N . LYS A 1 338 ? -7.148 -41.781 -15.82 1 86.94 338 LYS A N 1
ATOM 2542 C CA . LYS A 1 338 ? -8.273 -42 -16.719 1 86.94 338 LYS A CA 1
ATOM 2543 C C . LYS A 1 338 ? -7.875 -42.906 -17.875 1 86.94 338 LYS A C 1
ATOM 2545 O O . LYS A 1 338 ? -6.707 -42.969 -18.266 1 86.94 338 LYS A O 1
ATOM 2550 N N . MET B 1 1 ? -4.453 42.656 8.945 1 65.25 1 MET B N 1
ATOM 2551 C CA . MET B 1 1 ? -3.979 42.438 10.305 1 65.25 1 MET B CA 1
ATOM 2552 C C . MET B 1 1 ? -2.496 42.062 10.305 1 65.25 1 MET B C 1
ATOM 2554 O O . MET B 1 1 ? -1.973 41.562 9.312 1 65.25 1 MET B O 1
ATOM 2558 N N . ALA B 1 2 ? -1.759 42.344 11.328 1 85.38 2 ALA B N 1
ATOM 2559 C CA . ALA B 1 2 ? -0.348 42 11.445 1 85.38 2 ALA B CA 1
ATOM 2560 C C . ALA B 1 2 ? -0.166 40.469 11.414 1 85.38 2 ALA B C 1
ATOM 2562 O O . ALA B 1 2 ? -1.013 39.75 11.914 1 85.38 2 ALA B O 1
ATOM 2563 N N . PRO B 1 3 ? 0.845 40 10.703 1 93.25 3 PRO B N 1
ATOM 2564 C CA . PRO B 1 3 ? 1.067 38.562 10.648 1 93.25 3 PRO B CA 1
ATOM 2565 C C . PRO B 1 3 ? 1.248 37.938 12.031 1 93.25 3 PRO B C 1
ATOM 2567 O O . PRO B 1 3 ? 1.722 38.594 12.953 1 93.25 3 PRO B O 1
ATOM 2570 N N . ILE B 1 4 ? 0.803 36.75 12.148 1 97.38 4 ILE B N 1
ATOM 2571 C CA . ILE B 1 4 ? 1.006 36 13.375 1 97.38 4 ILE B CA 1
ATOM 2572 C C . ILE B 1 4 ? 2.469 35.594 13.484 1 97.38 4 ILE B C 1
ATOM 2574 O O . ILE B 1 4 ? 2.99 34.906 12.602 1 97.38 4 ILE B O 1
ATOM 2578 N N . LYS B 1 5 ? 3.129 36 14.492 1 98.19 5 LYS B N 1
ATOM 2579 C CA . LYS B 1 5 ? 4.531 35.625 14.695 1 98.19 5 LYS B CA 1
ATOM 2580 C C . LYS B 1 5 ? 4.668 34.25 15.305 1 98.19 5 LYS B C 1
ATOM 2582 O O . LYS B 1 5 ? 4.102 33.969 16.359 1 98.19 5 LYS B O 1
ATOM 2587 N N . VAL B 1 6 ? 5.43 33.438 14.672 1 98.69 6 VAL B N 1
ATOM 2588 C CA . VAL B 1 6 ? 5.473 32.031 15.016 1 98.69 6 VAL B CA 1
ATOM 2589 C C . VAL B 1 6 ? 6.918 31.578 15.211 1 98.69 6 VAL B C 1
ATOM 2591 O O . VAL B 1 6 ? 7.816 32.031 14.492 1 98.69 6 VAL B O 1
ATOM 2594 N N . GLY B 1 7 ? 7.133 30.781 16.25 1 98.81 7 GLY B N 1
ATOM 2595 C CA . GLY B 1 7 ? 8.383 30.062 16.422 1 98.81 7 GLY B CA 1
ATOM 2596 C C . GLY B 1 7 ? 8.281 28.594 16.062 1 98.81 7 GLY B C 1
ATOM 2597 O O . GLY B 1 7 ? 7.207 28 16.172 1 98.81 7 GLY B O 1
ATOM 2598 N N . ILE B 1 8 ? 9.383 28 15.633 1 98.88 8 ILE B N 1
ATOM 2599 C CA . ILE B 1 8 ? 9.453 26.578 15.336 1 98.88 8 ILE B CA 1
ATOM 2600 C C . ILE B 1 8 ? 10.5 25.906 16.219 1 98.88 8 ILE B C 1
ATOM 2602 O O . ILE B 1 8 ? 11.656 26.328 16.25 1 98.88 8 ILE B O 1
ATOM 2606 N N . ASN B 1 9 ? 10.094 24.953 16.969 1 98.88 9 ASN B N 1
ATOM 2607 C CA . ASN B 1 9 ? 11.047 24.094 17.672 1 98.88 9 ASN B CA 1
ATOM 2608 C C . ASN B 1 9 ? 11.258 22.766 16.922 1 98.88 9 ASN B C 1
ATOM 2610 O O . ASN B 1 9 ? 10.32 21.984 16.766 1 98.88 9 ASN B O 1
ATOM 2614 N N . GLY B 1 10 ? 12.484 22.531 16.516 1 98.25 10 GLY B N 1
ATOM 2615 C CA . GLY B 1 10 ? 12.82 21.406 15.664 1 98.25 10 GLY B CA 1
ATOM 2616 C C . GLY B 1 10 ? 12.836 21.75 14.188 1 98.25 10 GLY B C 1
ATOM 2617 O O . GLY B 1 10 ? 11.789 22.047 13.602 1 98.25 10 GLY B O 1
ATOM 2618 N N . PHE B 1 11 ? 14 21.688 13.594 1 97.88 11 PHE B N 1
ATOM 2619 C CA . PHE B 1 11 ? 14.156 22.062 12.195 1 97.88 11 PHE B CA 1
ATOM 2620 C C . PHE B 1 11 ? 14.523 20.859 11.344 1 97.88 11 PHE B C 1
ATOM 2622 O O . PHE B 1 11 ? 15.328 20.969 10.422 1 97.88 11 PHE B O 1
ATOM 2629 N N . GLY B 1 12 ? 13.906 19.719 11.82 1 94.75 12 GLY B N 1
ATOM 2630 C CA . GLY B 1 12 ? 13.938 18.531 10.984 1 94.75 12 GLY B CA 1
ATOM 2631 C C . GLY B 1 12 ? 13.039 18.641 9.766 1 94.75 12 GLY B C 1
ATOM 2632 O O . GLY B 1 12 ? 12.859 19.734 9.219 1 94.75 12 GLY B O 1
ATOM 2633 N N . ARG B 1 13 ? 12.547 17.531 9.336 1 94.12 13 ARG B N 1
ATOM 2634 C CA . ARG B 1 13 ? 11.805 17.469 8.078 1 94.12 13 ARG B CA 1
ATOM 2635 C C . ARG B 1 13 ? 10.539 18.328 8.148 1 94.12 13 ARG B C 1
ATOM 2637 O O . ARG B 1 13 ? 10.367 19.25 7.367 1 94.12 13 ARG B O 1
ATOM 2644 N N . ILE B 1 14 ? 9.703 18.094 9.125 1 96.69 14 ILE B N 1
ATOM 2645 C CA . ILE B 1 14 ? 8.43 18.797 9.219 1 96.69 14 ILE B CA 1
ATOM 2646 C C . ILE B 1 14 ? 8.68 20.266 9.539 1 96.69 14 ILE B C 1
ATOM 2648 O O . ILE B 1 14 ? 8.047 21.156 8.953 1 96.69 14 ILE B O 1
ATOM 2652 N N . GLY B 1 15 ? 9.641 20.578 10.453 1 98.12 15 GLY B N 1
ATOM 2653 C CA . GLY B 1 15 ? 9.953 21.953 10.766 1 98.12 15 GLY B CA 1
ATOM 2654 C C . GLY B 1 15 ? 10.336 22.781 9.547 1 98.12 15 GLY B C 1
ATOM 2655 O O . GLY B 1 15 ? 9.883 23.906 9.383 1 98.12 15 GLY B O 1
ATOM 2656 N N . ARG B 1 16 ? 11.133 22.219 8.664 1 97.62 16 ARG B N 1
ATOM 2657 C CA . ARG B 1 16 ? 11.578 22.906 7.465 1 97.62 16 ARG B CA 1
ATOM 2658 C C . ARG B 1 16 ? 10.43 23.078 6.477 1 97.62 16 ARG B C 1
ATOM 2660 O O . ARG B 1 16 ? 10.336 24.109 5.801 1 97.62 16 ARG B O 1
ATOM 2667 N N . ILE B 1 17 ? 9.555 22.062 6.414 1 97.81 17 ILE B N 1
ATOM 2668 C CA . ILE B 1 17 ? 8.445 22.172 5.469 1 97.81 17 ILE B CA 1
ATOM 2669 C C . ILE B 1 17 ? 7.406 23.156 6 1 97.81 17 ILE B C 1
ATOM 2671 O O . ILE B 1 17 ? 6.781 23.875 5.223 1 97.81 17 ILE B O 1
ATOM 2675 N N . VAL B 1 18 ? 7.223 23.203 7.312 1 98.5 18 VAL B N 1
ATOM 2676 C CA . VAL B 1 18 ? 6.391 24.234 7.914 1 98.5 18 VAL B CA 1
ATOM 2677 C C . VAL B 1 18 ? 6.945 25.609 7.57 1 98.5 18 VAL B C 1
ATOM 2679 O O . VAL B 1 18 ? 6.195 26.516 7.188 1 98.5 18 VAL B O 1
ATOM 2682 N N . PHE B 1 19 ? 8.242 25.766 7.699 1 98.44 19 PHE B N 1
ATOM 2683 C CA . PHE B 1 19 ? 8.891 27.031 7.371 1 98.44 19 PHE B CA 1
ATOM 2684 C C . PHE B 1 19 ? 8.633 27.422 5.918 1 98.44 19 PHE B C 1
ATOM 2686 O O . PHE B 1 19 ? 8.219 28.547 5.629 1 98.44 19 PHE B O 1
ATOM 2693 N N . ARG B 1 20 ? 8.852 26.469 5.02 1 97.81 20 ARG B N 1
ATOM 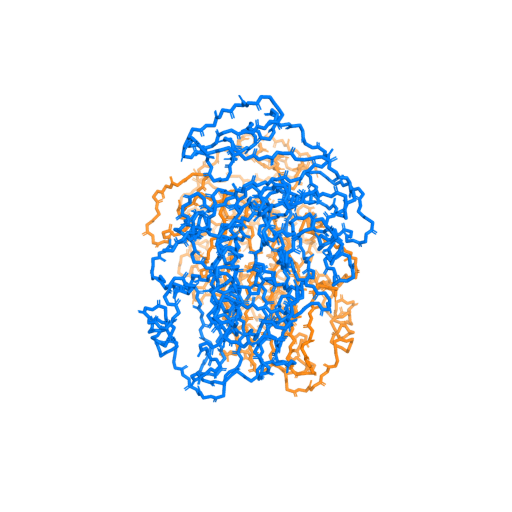2694 C CA . ARG B 1 20 ? 8.648 26.734 3.596 1 97.81 20 ARG B CA 1
ATOM 2695 C C . ARG B 1 20 ? 7.191 27.078 3.303 1 97.81 20 ARG B C 1
ATOM 2697 O O . ARG B 1 20 ? 6.906 27.969 2.5 1 97.81 20 ARG B O 1
ATOM 2704 N N . ASN B 1 21 ? 6.266 26.328 3.93 1 97.31 21 ASN B N 1
ATOM 2705 C CA . ASN B 1 21 ? 4.84 26.594 3.762 1 97.31 21 ASN B CA 1
ATOM 2706 C C . ASN B 1 21 ? 4.465 27.984 4.262 1 97.31 21 ASN B C 1
ATOM 2708 O O . ASN B 1 21 ? 3.643 28.672 3.648 1 97.31 21 ASN B O 1
ATOM 2712 N N . ALA B 1 22 ? 5.094 28.422 5.34 1 97.25 22 ALA B N 1
ATOM 2713 C CA . ALA B 1 22 ? 4.781 29.703 5.969 1 97.25 22 ALA B CA 1
ATOM 2714 C C . ALA B 1 22 ? 5.129 30.875 5.043 1 97.25 22 ALA B C 1
ATOM 2716 O O . ALA B 1 22 ? 4.457 31.906 5.055 1 97.25 22 ALA B O 1
ATOM 2717 N N . VAL B 1 23 ? 6.137 30.641 4.266 1 94.81 23 VAL B N 1
ATOM 2718 C CA . VAL B 1 23 ? 6.555 31.672 3.314 1 94.81 23 VAL B CA 1
ATOM 2719 C C . VAL B 1 23 ? 5.422 31.969 2.34 1 94.81 23 VAL B C 1
ATOM 2721 O O . VAL B 1 23 ? 5.258 33.125 1.896 1 94.81 23 VAL B O 1
ATOM 2724 N N . GLU B 1 24 ? 4.586 30.953 2.115 1 92 24 GLU B N 1
ATOM 2725 C CA . GLU B 1 24 ? 3.494 31.078 1.157 1 92 24 GLU B CA 1
ATOM 2726 C C . GLU B 1 24 ? 2.168 31.344 1.865 1 92 24 GLU B C 1
ATOM 2728 O O . GLU B 1 24 ? 1.135 31.516 1.215 1 92 24 GLU B O 1
ATOM 2733 N N . HIS B 1 25 ? 2.184 31.391 3.15 1 94.19 25 HIS B N 1
ATOM 2734 C CA . HIS B 1 25 ? 0.967 31.562 3.934 1 94.19 25 HIS B CA 1
ATOM 2735 C C . HIS B 1 25 ? 0.717 33.031 4.23 1 94.19 25 HIS B C 1
ATOM 2737 O O . HIS B 1 25 ? 1.61 33.75 4.707 1 94.19 25 HIS B O 1
ATOM 2743 N N . PRO B 1 26 ? -0.413 33.5 4.02 1 92.12 26 PRO B N 1
ATOM 2744 C CA . PRO B 1 26 ? -0.649 34.938 4.102 1 92.12 26 PRO B CA 1
ATOM 2745 C C . PRO B 1 26 ? -0.708 35.469 5.539 1 92.12 26 PRO B C 1
ATOM 2747 O O . PRO B 1 26 ? -0.45 36.625 5.793 1 92.12 26 PRO B O 1
ATOM 2750 N N . ASP B 1 27 ? -0.915 34.625 6.508 1 95.94 27 ASP B N 1
ATOM 2751 C CA . ASP B 1 27 ? -1.245 35.125 7.848 1 95.94 27 ASP B CA 1
ATOM 2752 C C . ASP B 1 27 ? -0.101 34.844 8.82 1 95.94 27 ASP B C 1
ATOM 2754 O O . ASP B 1 27 ? -0.145 35.312 9.969 1 95.94 27 ASP B O 1
ATOM 2758 N N . VAL B 1 28 ? 0.958 34.156 8.367 1 97.12 28 VAL B N 1
ATOM 2759 C CA . VAL B 1 28 ? 1.928 33.656 9.328 1 97.12 28 VAL B CA 1
ATOM 2760 C C . VAL B 1 28 ? 3.326 34.156 8.961 1 97.12 28 VAL B C 1
ATOM 2762 O O . VAL B 1 28 ? 3.686 34.219 7.785 1 97.12 28 VAL B O 1
ATOM 2765 N N . GLU B 1 29 ? 4.102 34.5 9.938 1 97.75 29 GLU B N 1
ATOM 2766 C CA . GLU B 1 29 ? 5.508 34.875 9.797 1 97.75 29 GLU B CA 1
ATOM 2767 C C . GLU B 1 29 ? 6.375 34.125 10.805 1 97.75 29 GLU B C 1
ATOM 2769 O O . GLU B 1 29 ? 6.164 34.219 12.016 1 97.75 29 GLU B O 1
ATOM 2774 N N . ILE B 1 30 ? 7.336 33.375 10.328 1 98.56 30 ILE B N 1
ATOM 2775 C CA . ILE B 1 30 ? 8.273 32.688 11.227 1 98.56 30 ILE B CA 1
ATOM 2776 C C . ILE B 1 30 ? 9.336 33.688 11.688 1 98.56 30 ILE B C 1
ATOM 2778 O O . ILE B 1 30 ? 10.07 34.25 10.875 1 98.56 30 ILE B O 1
ATOM 2782 N N . VAL B 1 31 ? 9.461 33.844 12.992 1 98.62 31 VAL B N 1
ATOM 2783 C CA . VAL B 1 31 ? 10.359 34.875 13.5 1 98.62 31 VAL B CA 1
ATOM 2784 C C . VAL B 1 31 ? 11.516 34.219 14.266 1 98.62 31 VAL B C 1
ATOM 2786 O O . VAL B 1 31 ? 12.523 34.875 14.547 1 98.62 31 VAL B O 1
ATOM 2789 N N . ALA B 1 32 ? 11.32 32.969 14.594 1 98.75 32 ALA B N 1
ATOM 2790 C CA . ALA B 1 32 ? 12.359 32.25 15.344 1 98.75 32 ALA B CA 1
ATOM 2791 C C . ALA B 1 32 ? 12.328 30.766 15.07 1 98.75 32 ALA B C 1
ATOM 2793 O O . ALA B 1 32 ? 11.258 30.188 14.859 1 98.75 32 ALA B O 1
ATOM 2794 N N . VAL B 1 33 ? 13.469 30.125 15.102 1 98.75 33 VAL B N 1
ATOM 2795 C CA . VAL B 1 33 ? 13.648 28.672 14.992 1 98.75 33 VAL B CA 1
ATOM 2796 C C . VAL B 1 33 ? 14.633 28.203 16.047 1 98.75 33 VAL B C 1
ATOM 2798 O O . VAL B 1 33 ? 15.633 28.859 16.328 1 98.75 33 VAL B O 1
ATOM 2801 N N . ASN B 1 34 ? 14.297 27.125 16.672 1 98.75 34 ASN B N 1
ATOM 2802 C CA . ASN B 1 34 ? 15.227 26.484 17.594 1 98.75 34 ASN B CA 1
ATOM 2803 C C . ASN B 1 34 ? 15.555 25.062 17.172 1 98.75 34 ASN B C 1
ATOM 2805 O O . ASN B 1 34 ? 14.648 24.281 16.844 1 98.75 34 ASN B O 1
ATOM 2809 N N . ASP B 1 35 ? 16.828 24.734 17.141 1 98 35 ASP B N 1
ATOM 2810 C CA . ASP B 1 35 ? 17.312 23.375 17 1 98 35 ASP B CA 1
ATOM 2811 C C . ASP B 1 35 ? 18.719 23.219 17.594 1 98 35 ASP B C 1
ATOM 2813 O O . ASP B 1 35 ? 19.688 23.781 17.078 1 98 35 ASP B O 1
ATOM 2817 N N . PRO B 1 36 ? 18.859 22.438 18.594 1 96.44 36 PRO B N 1
ATOM 2818 C CA . PRO B 1 36 ? 20.156 22.359 19.266 1 96.44 36 PRO B CA 1
ATOM 2819 C C . PRO B 1 36 ? 21.203 21.609 18.438 1 96.44 36 PRO B C 1
ATOM 2821 O O . PRO B 1 36 ? 22.391 21.641 18.75 1 96.44 36 PRO B O 1
ATOM 2824 N N . PHE B 1 37 ? 20.828 20.984 17.406 1 94.19 37 PHE B N 1
ATOM 2825 C CA . PHE B 1 37 ? 21.719 20.047 16.734 1 94.19 37 PHE B CA 1
ATOM 2826 C C . PHE B 1 37 ? 22.062 20.562 15.336 1 94.19 37 PHE B C 1
ATOM 2828 O O . PHE B 1 37 ? 22.828 19.906 14.602 1 94.19 37 PHE B O 1
ATOM 2835 N N . ILE B 1 38 ? 21.516 21.656 14.961 1 93.88 38 ILE B N 1
ATOM 2836 C CA . ILE B 1 38 ? 21.719 22.156 13.609 1 93.88 38 ILE B CA 1
ATOM 2837 C C . ILE B 1 38 ? 22.312 23.562 13.656 1 93.88 38 ILE B C 1
ATOM 2839 O O . ILE B 1 38 ? 21.703 24.484 14.188 1 93.88 38 ILE B O 1
ATOM 2843 N N . GLU B 1 39 ? 23.484 23.688 13.062 1 93.56 39 GLU B N 1
ATOM 2844 C CA . GLU B 1 39 ? 24.078 25 12.906 1 93.56 39 GLU B CA 1
ATOM 2845 C C . GLU B 1 39 ? 23.328 25.828 11.867 1 93.56 39 GLU B C 1
ATOM 2847 O O . GLU B 1 39 ? 22.766 25.281 10.922 1 93.56 39 GLU B O 1
ATOM 2852 N N . THR B 1 40 ? 23.406 27.125 12.055 1 95.06 40 THR B N 1
ATOM 2853 C CA . THR B 1 40 ? 22.625 28.031 11.227 1 95.06 40 THR B CA 1
ATOM 2854 C C . THR B 1 40 ? 23.016 27.875 9.758 1 95.06 40 THR B C 1
ATOM 2856 O O . THR B 1 40 ? 22.141 27.906 8.875 1 95.06 40 THR B O 1
ATOM 2859 N N . LYS B 1 41 ? 24.281 27.719 9.484 1 94.06 41 LYS B N 1
ATOM 2860 C CA . LYS B 1 41 ? 24.734 27.531 8.109 1 94.06 41 LYS B CA 1
ATOM 2861 C C . LYS B 1 41 ? 24.125 26.281 7.492 1 94.06 41 LYS B C 1
ATOM 2863 O O . LYS B 1 41 ? 23.719 26.297 6.328 1 94.06 41 LYS B O 1
ATOM 2868 N N . TYR B 1 42 ? 24.172 25.281 8.219 1 95 42 TYR B N 1
ATOM 2869 C CA . TYR B 1 42 ? 23.594 24.031 7.727 1 95 42 TYR B CA 1
ATOM 2870 C C . TYR B 1 42 ? 22.078 24.156 7.602 1 95 42 TYR B C 1
ATOM 2872 O O . TYR B 1 42 ? 21.484 23.594 6.68 1 95 42 TYR B O 1
ATOM 2880 N N . ALA B 1 43 ? 21.484 24.859 8.516 1 96.5 43 ALA B N 1
ATOM 2881 C CA . ALA B 1 43 ? 20.047 25.125 8.414 1 96.5 43 ALA B CA 1
ATOM 2882 C C . ALA B 1 43 ? 19.719 25.828 7.102 1 96.5 43 ALA B C 1
ATOM 2884 O O . ALA B 1 43 ? 18.719 25.5 6.449 1 96.5 43 ALA B O 1
ATOM 2885 N N . ALA B 1 44 ? 20.531 26.75 6.727 1 96.5 44 ALA B N 1
ATOM 2886 C CA . ALA B 1 44 ? 20.359 27.469 5.461 1 96.5 44 ALA B CA 1
ATOM 2887 C C . ALA B 1 44 ? 20.438 26.516 4.277 1 96.5 44 ALA B C 1
ATOM 2889 O O . ALA B 1 44 ? 19.641 26.578 3.348 1 96.5 44 ALA B O 1
ATOM 2890 N N . TYR B 1 45 ? 21.438 25.688 4.293 1 96.19 45 TYR B N 1
ATOM 2891 C CA . TYR B 1 45 ? 21.625 24.672 3.256 1 96.19 45 TYR B CA 1
ATOM 2892 C C . TYR B 1 45 ? 20.406 23.766 3.143 1 96.19 45 TYR B C 1
ATOM 2894 O O . TYR B 1 45 ? 19.906 23.531 2.043 1 96.19 45 TYR B O 1
ATOM 2902 N N . MET B 1 46 ? 19.875 23.281 4.281 1 96.62 46 MET B N 1
ATOM 2903 C CA . MET B 1 46 ? 18.75 22.344 4.309 1 96.62 46 MET B CA 1
ATOM 2904 C C . MET B 1 46 ? 17.469 23.031 3.873 1 96.62 46 MET B C 1
ATOM 2906 O O . MET B 1 46 ? 16.594 22.406 3.262 1 96.62 46 MET B O 1
ATOM 2910 N N . LEU B 1 47 ? 17.422 24.297 4.227 1 96.62 47 LEU B N 1
ATOM 2911 C CA . LEU B 1 47 ? 16.25 25.047 3.783 1 96.62 47 LEU B CA 1
ATOM 2912 C C . LEU B 1 47 ? 16.281 25.25 2.271 1 96.62 47 LEU B C 1
ATOM 2914 O O . LEU B 1 47 ? 15.234 25.188 1.614 1 96.62 47 LEU B O 1
ATOM 2918 N N . LYS B 1 48 ? 17.391 25.5 1.72 1 95.81 48 LYS B N 1
ATOM 2919 C CA . LYS B 1 48 ? 17.562 25.797 0.301 1 95.81 48 LYS B CA 1
ATOM 2920 C C . LYS B 1 48 ? 17.312 24.562 -0.555 1 95.81 48 LYS B C 1
ATOM 2922 O O . LYS B 1 48 ? 16.641 24.625 -1.579 1 95.81 48 LYS B O 1
ATOM 2927 N N . TYR B 1 49 ? 17.922 23.484 -0.135 1 95.06 49 TYR B N 1
ATOM 2928 C CA . TYR B 1 49 ? 17.922 22.281 -0.955 1 95.06 49 TYR B CA 1
ATOM 2929 C C . TYR B 1 49 ? 17.078 21.188 -0.31 1 95.06 49 TYR B C 1
ATOM 2931 O O . TYR B 1 49 ? 17.375 20.75 0.801 1 95.06 49 TYR B O 1
ATOM 2939 N N . ASP B 1 50 ? 16.109 20.672 -0.984 1 95.25 50 ASP B N 1
ATOM 2940 C CA . ASP B 1 50 ? 15.266 19.562 -0.548 1 95.25 50 ASP B CA 1
ATOM 2941 C C . ASP B 1 50 ? 15.055 18.547 -1.677 1 95.25 50 ASP B C 1
ATOM 2943 O O . ASP B 1 50 ? 14.562 18.906 -2.75 1 95.25 50 ASP B O 1
ATOM 2947 N N . SER B 1 51 ? 15.375 17.297 -1.525 1 93.56 51 SER B N 1
ATOM 2948 C CA . SER B 1 51 ? 15.32 16.297 -2.576 1 93.56 51 SER B CA 1
ATOM 2949 C C . SER B 1 51 ? 13.883 16.047 -3.025 1 93.56 51 SER B C 1
ATOM 2951 O O . SER B 1 51 ? 13.648 15.633 -4.164 1 93.56 51 SER B O 1
ATOM 2953 N N . THR B 1 52 ? 12.867 16.297 -2.197 1 95 52 THR B N 1
ATOM 2954 C CA . THR B 1 52 ? 11.469 16 -2.49 1 95 52 THR B CA 1
ATOM 2955 C C . THR B 1 52 ? 10.75 17.234 -3.029 1 95 52 THR B C 1
ATOM 2957 O O . THR B 1 52 ? 10.133 17.188 -4.094 1 95 52 THR B O 1
ATOM 2960 N N . HIS B 1 53 ? 10.938 18.375 -2.354 1 96.06 53 HIS B N 1
ATOM 2961 C CA . HIS B 1 53 ? 10.148 19.562 -2.664 1 96.06 53 HIS B CA 1
ATOM 2962 C C . HIS B 1 53 ? 10.953 20.578 -3.465 1 96.06 53 HIS B C 1
ATOM 2964 O O . HIS B 1 53 ? 10.461 21.656 -3.783 1 96.06 53 HIS B O 1
ATOM 2970 N N . GLY B 1 54 ? 12.25 20.281 -3.771 1 94.81 54 GLY B N 1
ATOM 2971 C CA . GLY B 1 54 ? 13.039 21.078 -4.688 1 94.81 54 GLY B CA 1
ATOM 2972 C C . GLY B 1 54 ? 13.719 22.25 -4.008 1 94.81 54 GLY B C 1
ATOM 2973 O O . GLY B 1 54 ? 13.891 22.266 -2.787 1 94.81 54 GLY B O 1
ATOM 2974 N N . ILE B 1 55 ? 14.148 23.188 -4.793 1 95.12 55 ILE B N 1
ATOM 2975 C CA . ILE B 1 55 ? 14.906 24.344 -4.332 1 95.12 55 ILE B CA 1
ATOM 2976 C C . ILE B 1 55 ? 13.961 25.375 -3.713 1 95.12 55 ILE B C 1
ATOM 2978 O O . ILE B 1 55 ? 12.883 25.625 -4.25 1 95.12 55 ILE B O 1
ATOM 2982 N N . PHE B 1 56 ? 14.391 25.875 -2.6 1 95.81 56 PHE B N 1
ATOM 2983 C CA . PHE B 1 56 ? 13.617 26.906 -1.927 1 95.81 56 PHE B CA 1
ATOM 2984 C C . PHE B 1 56 ? 13.352 28.078 -2.865 1 95.81 56 PHE B C 1
ATOM 2986 O O . PHE B 1 56 ? 14.266 28.562 -3.535 1 95.81 56 PHE B O 1
ATOM 2993 N N . ASN B 1 57 ? 12.102 28.469 -2.98 1 92.19 57 ASN B N 1
ATOM 2994 C CA . ASN B 1 57 ? 11.734 29.609 -3.801 1 92.19 57 ASN B CA 1
ATOM 2995 C C . ASN B 1 57 ? 11.836 30.922 -3.016 1 92.19 57 ASN B C 1
ATOM 2997 O O . ASN B 1 57 ? 10.828 31.453 -2.549 1 92.19 57 ASN B O 1
ATOM 3001 N N . GLY B 1 58 ? 12.938 31.531 -2.924 1 95.88 58 GLY B N 1
ATOM 3002 C CA . GLY B 1 58 ? 13.219 32.75 -2.18 1 95.88 58 GLY B CA 1
ATOM 3003 C C . GLY B 1 58 ? 14.695 32.969 -1.934 1 95.88 58 GLY B C 1
ATOM 3004 O O . GLY B 1 58 ? 15.539 32.219 -2.455 1 95.88 58 GLY B O 1
ATOM 3005 N N . GLU B 1 59 ? 14.961 34 -1.197 1 97 59 GLU B N 1
ATOM 3006 C CA . GLU B 1 59 ? 16.344 34.375 -0.874 1 97 59 GLU B CA 1
ATOM 3007 C C . GLU B 1 59 ? 16.688 34 0.566 1 97 59 GLU B C 1
ATOM 3009 O O . GLU B 1 59 ? 15.883 34.219 1.479 1 97 59 GLU B O 1
ATOM 3014 N N . ILE B 1 60 ? 17.797 33.375 0.741 1 97.56 60 ILE B N 1
ATOM 3015 C CA . ILE B 1 60 ? 18.312 33 2.051 1 97.56 60 ILE B CA 1
ATOM 3016 C C . ILE B 1 60 ? 19.672 33.656 2.277 1 97.56 60 ILE B C 1
ATOM 3018 O O . ILE B 1 60 ? 20.578 33.531 1.444 1 97.56 60 ILE B O 1
ATOM 3022 N N . ALA B 1 61 ? 19.812 34.375 3.336 1 96.69 61 ALA B N 1
ATOM 3023 C CA . ALA B 1 61 ? 21.094 34.969 3.736 1 96.69 61 ALA B CA 1
ATOM 3024 C C . ALA B 1 61 ? 21.375 34.688 5.211 1 96.69 61 ALA B C 1
ATOM 3026 O O . ALA B 1 61 ? 20.453 34.562 6.012 1 96.69 61 ALA B O 1
ATOM 3027 N N . GLN B 1 62 ? 22.625 34.594 5.5 1 95.19 62 GLN B N 1
ATOM 3028 C CA . GLN B 1 62 ? 23.031 34.438 6.895 1 95.19 62 GLN B CA 1
ATOM 3029 C C . GLN B 1 62 ? 23.422 35.781 7.5 1 95.19 62 GLN B C 1
ATOM 3031 O O . GLN B 1 62 ? 24.078 36.594 6.848 1 95.19 62 GLN B O 1
ATOM 3036 N N . ASP B 1 63 ? 22.984 36.062 8.633 1 95.69 63 ASP B N 1
ATOM 3037 C CA . ASP B 1 63 ? 23.312 37.219 9.438 1 95.69 63 ASP B CA 1
ATOM 3038 C C . ASP B 1 63 ? 23.766 36.812 10.836 1 95.69 63 ASP B C 1
ATOM 3040 O O . ASP B 1 63 ? 22.953 36.75 11.766 1 95.69 63 ASP B O 1
ATOM 3044 N N . GLY B 1 64 ? 25.047 36.625 10.977 1 94.25 64 GLY B N 1
ATOM 3045 C CA . GLY B 1 64 ? 25.547 36.062 12.227 1 94.25 64 GLY B CA 1
ATOM 3046 C C . GLY B 1 64 ? 25.016 34.656 12.492 1 94.25 64 GLY B C 1
ATOM 3047 O O . GLY B 1 64 ? 25.156 33.75 11.656 1 94.25 64 GLY B O 1
ATOM 3048 N N . ASN B 1 65 ? 24.375 34.5 13.641 1 95.44 65 ASN B N 1
ATOM 3049 C CA . ASN B 1 65 ? 23.812 33.188 14 1 95.44 65 ASN B CA 1
ATOM 3050 C C . ASN B 1 65 ? 22.328 33.125 13.617 1 95.44 65 ASN B C 1
ATOM 3052 O O . ASN B 1 65 ? 21.625 32.219 14.086 1 95.44 65 ASN B O 1
ATOM 3056 N N . ASP B 1 66 ? 21.969 34.062 12.805 1 97.88 66 ASP B N 1
ATOM 3057 C CA . ASP B 1 66 ? 20.578 34.094 12.367 1 97.88 66 ASP B CA 1
ATOM 3058 C C . ASP B 1 66 ? 20.484 34 10.844 1 97.88 66 ASP B C 1
ATOM 3060 O O . ASP B 1 66 ? 21.5 33.875 10.156 1 97.88 66 ASP B O 1
ATOM 3064 N N . LEU B 1 67 ? 19.25 33.875 10.375 1 97.81 67 LEU B N 1
ATOM 3065 C CA . LEU B 1 67 ? 19 33.906 8.938 1 97.81 67 LEU B CA 1
ATOM 3066 C C . LEU B 1 67 ? 18.109 35.062 8.555 1 97.81 67 LEU B C 1
ATOM 3068 O O . LEU B 1 67 ? 17.375 35.594 9.391 1 97.81 67 LEU B O 1
ATOM 3072 N N . VAL B 1 68 ? 18.297 35.562 7.355 1 98.06 68 VAL B N 1
ATOM 3073 C CA . VAL B 1 68 ? 17.391 36.531 6.711 1 98.06 68 VAL B CA 1
ATOM 3074 C C . VAL B 1 68 ? 16.734 35.844 5.504 1 98.06 68 VAL B C 1
ATOM 3076 O O . VAL B 1 68 ? 17.406 35.469 4.543 1 98.06 68 VAL B O 1
ATOM 3079 N N . ILE B 1 69 ? 15.453 35.656 5.566 1 98 69 ILE B N 1
ATOM 3080 C CA . ILE B 1 69 ? 14.695 34.969 4.516 1 98 69 ILE B CA 1
ATOM 3081 C C . ILE B 1 69 ? 13.773 35.969 3.822 1 98 69 ILE B C 1
ATOM 3083 O O . ILE B 1 69 ? 12.852 36.531 4.441 1 98 69 ILE B O 1
ATOM 3087 N N . ASN B 1 70 ? 13.992 36.219 2.502 1 97.19 70 ASN B N 1
ATOM 3088 C CA . ASN B 1 70 ? 13.211 37.188 1.745 1 97.19 70 ASN B CA 1
ATOM 3089 C C . ASN B 1 70 ? 13.172 38.531 2.451 1 97.19 70 ASN B C 1
ATOM 3091 O O . ASN B 1 70 ? 12.102 39.156 2.578 1 97.19 70 ASN B O 1
ATOM 3095 N N . GLY B 1 71 ? 14.289 38.906 3.09 1 96.88 71 GLY B N 1
ATOM 3096 C CA . GLY B 1 71 ? 14.453 40.188 3.713 1 96.88 71 GLY B CA 1
ATOM 3097 C C . GLY B 1 71 ? 13.977 40.25 5.152 1 96.88 71 GLY B C 1
ATOM 3098 O O . GLY B 1 71 ? 14.109 41.25 5.828 1 96.88 71 GLY B O 1
ATOM 3099 N N . LYS B 1 72 ? 13.477 39.156 5.68 1 96.38 72 LYS B N 1
ATOM 3100 C CA . LYS B 1 72 ? 12.969 39.094 7.047 1 96.38 72 LYS B CA 1
ATOM 3101 C C . LYS B 1 72 ? 13.906 38.281 7.945 1 96.38 72 LYS B C 1
ATOM 3103 O O . LYS B 1 72 ? 14.289 37.156 7.609 1 96.38 72 LYS B O 1
ATOM 3108 N N . LYS B 1 73 ? 14.273 38.875 9.055 1 97.38 73 LYS B N 1
ATOM 3109 C CA . LYS B 1 73 ? 15.188 38.219 9.984 1 97.38 73 LYS B CA 1
ATOM 3110 C C . LYS B 1 73 ? 14.484 37.094 10.75 1 97.38 73 LYS B C 1
ATOM 3112 O O . LYS B 1 73 ? 13.344 37.25 11.18 1 97.38 73 LYS B O 1
ATOM 3117 N N . VAL B 1 74 ? 15.078 35.969 10.859 1 98.44 74 VAL B N 1
ATOM 3118 C CA . VAL B 1 74 ? 14.641 34.844 11.656 1 98.44 74 VAL B CA 1
ATOM 3119 C C . VAL B 1 74 ? 15.711 34.5 12.688 1 98.44 74 VAL B C 1
ATOM 3121 O O . VAL B 1 74 ? 16.844 34.125 12.32 1 98.44 74 VAL B O 1
ATOM 3124 N N . LYS B 1 75 ? 15.367 34.594 13.93 1 98.56 75 LYS B N 1
ATOM 3125 C CA . LYS B 1 75 ? 16.297 34.281 15.008 1 98.56 75 LYS B CA 1
ATOM 3126 C C . LYS B 1 75 ? 16.484 32.781 15.148 1 98.56 75 LYS B C 1
ATOM 3128 O O . LYS B 1 75 ? 15.5 32.031 15.125 1 98.56 75 LYS B O 1
ATOM 3133 N N . PHE B 1 76 ? 17.703 32.281 15.273 1 98.25 76 PHE B N 1
ATOM 3134 C CA . PHE B 1 76 ? 18 30.875 15.484 1 98.25 76 PHE B CA 1
ATOM 3135 C C . PHE B 1 76 ? 18.531 30.625 16.891 1 98.25 76 PHE B C 1
ATOM 3137 O O . PHE B 1 76 ? 19.453 31.312 17.328 1 98.25 76 PHE B O 1
ATOM 3144 N N . TYR B 1 77 ? 17.922 29.734 17.562 1 97.88 77 TYR B N 1
ATOM 3145 C CA . TYR B 1 77 ? 18.375 29.297 18.891 1 97.88 77 TYR B CA 1
ATOM 3146 C C . TYR B 1 77 ? 18.859 27.859 18.859 1 97.88 77 TYR B C 1
ATOM 3148 O O . TYR B 1 77 ? 18.547 27.109 17.938 1 97.88 77 TYR B O 1
ATOM 3156 N N . THR B 1 78 ? 19.625 27.422 19.875 1 97.19 78 THR B N 1
ATOM 3157 C CA . THR B 1 78 ? 20.141 26.062 19.984 1 97.19 78 THR B CA 1
ATOM 3158 C C . THR B 1 78 ? 19.969 25.531 21.406 1 97.19 78 THR B C 1
ATOM 3160 O O . THR B 1 78 ? 20.891 24.922 21.953 1 97.19 78 THR B O 1
ATOM 3163 N N . GLU B 1 79 ? 18.812 25.812 21.891 1 97.44 79 GLU B N 1
ATOM 3164 C CA . GLU B 1 79 ? 18.531 25.359 23.266 1 97.44 79 GLU B CA 1
ATOM 3165 C C . GLU B 1 79 ? 18.031 23.922 23.281 1 97.44 79 GLU B C 1
ATOM 3167 O O . GLU B 1 79 ? 17.219 23.531 22.438 1 97.44 79 GLU B O 1
ATOM 3172 N N . ARG B 1 80 ? 18.469 23.141 24.297 1 96.19 80 ARG B N 1
ATOM 3173 C CA . ARG B 1 80 ? 18.016 21.766 24.453 1 96.19 80 ARG B CA 1
ATOM 3174 C C . ARG B 1 80 ? 16.719 21.703 25.25 1 96.19 80 ARG B C 1
ATOM 3176 O O . ARG B 1 80 ? 15.836 20.891 24.969 1 96.19 80 ARG B O 1
ATOM 3183 N N . ASP B 1 81 ? 16.688 22.562 26.188 1 97.44 81 ASP B N 1
ATOM 3184 C CA . ASP B 1 81 ? 15.516 22.656 27.062 1 97.44 81 ASP B CA 1
ATOM 3185 C C . ASP B 1 81 ? 14.492 23.641 26.5 1 97.44 81 ASP B C 1
ATOM 3187 O O . ASP B 1 81 ? 14.766 24.844 26.391 1 97.44 81 ASP B O 1
ATOM 3191 N N . PRO B 1 82 ? 13.289 23.172 26.25 1 98.12 82 PRO B N 1
ATOM 3192 C CA . PRO B 1 82 ? 12.273 24.078 25.688 1 98.12 82 PRO B CA 1
ATOM 3193 C C . PRO B 1 82 ? 12.016 25.297 26.578 1 98.12 82 PRO B C 1
ATOM 3195 O O . PRO B 1 82 ? 11.727 26.375 26.078 1 98.12 82 PRO B O 1
ATOM 3198 N N . ALA B 1 83 ? 12.172 25.172 27.828 1 98.19 83 ALA B N 1
ATOM 3199 C CA . ALA B 1 83 ? 11.906 26.25 28.766 1 98.19 83 ALA B CA 1
ATOM 3200 C C . ALA B 1 83 ? 12.945 27.359 28.641 1 98.19 83 ALA B C 1
ATOM 3202 O O . ALA B 1 83 ? 12.695 28.5 29.031 1 98.19 83 ALA B O 1
ATOM 3203 N N . ALA B 1 84 ? 14.039 27 28.125 1 98.44 84 ALA B N 1
ATOM 3204 C CA . ALA B 1 84 ? 15.156 27.938 28.031 1 98.44 84 ALA B CA 1
ATOM 3205 C C . ALA B 1 84 ? 15.109 28.719 26.719 1 98.44 84 ALA B C 1
ATOM 3207 O O . ALA B 1 84 ? 15.883 29.672 26.531 1 98.44 84 ALA B O 1
ATOM 3208 N N . ILE B 1 85 ? 14.258 28.344 25.797 1 98.56 85 ILE B N 1
ATOM 3209 C CA . ILE B 1 85 ? 14.164 29.047 24.531 1 98.56 85 ILE B CA 1
ATOM 3210 C C . ILE B 1 85 ? 13.453 30.391 24.734 1 98.56 85 ILE B C 1
ATOM 3212 O O . ILE B 1 85 ? 12.289 30.422 25.125 1 98.56 85 ILE B O 1
ATOM 3216 N N . PRO B 1 86 ? 14.094 31.469 24.484 1 98.44 86 PRO B N 1
ATOM 3217 C CA . PRO B 1 86 ? 13.508 32.781 24.781 1 98.44 86 PRO B CA 1
ATOM 3218 C C . PRO B 1 86 ? 12.586 33.281 23.688 1 98.44 86 PRO B C 1
ATOM 3220 O O . PRO B 1 86 ? 12.844 34.312 23.094 1 98.44 86 PRO B O 1
ATOM 3223 N N . TRP B 1 87 ? 11.445 32.656 23.5 1 98.69 87 TRP B N 1
ATOM 3224 C CA . TRP B 1 87 ? 10.492 33 22.438 1 98.69 87 TRP B CA 1
ATOM 3225 C C . TRP B 1 87 ? 10.078 34.469 22.531 1 98.69 87 TRP B C 1
ATOM 3227 O O . TRP B 1 87 ? 9.852 35.094 21.5 1 98.69 87 TRP B O 1
ATOM 3237 N N . LYS B 1 88 ? 10.008 35 23.703 1 98.06 88 LYS B N 1
ATOM 3238 C CA . LYS B 1 88 ? 9.539 36.344 23.938 1 98.06 88 LYS B CA 1
ATOM 3239 C C . LYS B 1 88 ? 10.414 37.375 23.219 1 98.06 88 LYS B C 1
ATOM 3241 O O . LYS B 1 88 ? 9.93 38.406 22.781 1 98.06 88 LYS B O 1
ATOM 3246 N N . GLU B 1 89 ? 11.617 37.062 23.094 1 97.94 89 GLU B N 1
ATOM 3247 C CA . GLU B 1 89 ? 12.578 37.969 22.469 1 97.94 89 GLU B CA 1
ATOM 3248 C C . GLU B 1 89 ? 12.156 38.312 21.047 1 97.94 89 GLU B C 1
ATOM 3250 O O . GLU B 1 89 ? 12.469 39.406 20.547 1 97.94 89 GLU B O 1
ATOM 3255 N N . THR B 1 90 ? 11.461 37.375 20.391 1 97.75 90 THR B N 1
ATOM 3256 C CA . THR B 1 90 ? 11.102 37.594 19 1 97.75 90 THR B CA 1
ATOM 3257 C C . THR B 1 90 ? 9.594 37.781 18.844 1 97.75 90 THR B C 1
ATOM 3259 O O . THR B 1 90 ? 9.094 37.969 17.734 1 97.75 90 THR B O 1
ATOM 3262 N N . GLY B 1 91 ? 8.883 37.75 19.953 1 97.56 91 GLY B N 1
ATOM 3263 C CA . GLY B 1 91 ? 7.438 37.906 19.922 1 97.56 91 GLY B CA 1
ATOM 3264 C C . GLY B 1 91 ? 6.715 36.656 19.406 1 97.56 91 GLY B C 1
ATOM 3265 O O . GLY B 1 91 ? 5.559 36.75 19 1 97.56 91 GLY B O 1
ATOM 3266 N N . ALA B 1 92 ? 7.328 35.562 19.391 1 98.19 92 ALA B N 1
ATOM 3267 C CA . ALA B 1 92 ? 6.699 34.312 18.969 1 98.19 92 ALA B CA 1
ATOM 3268 C C . ALA B 1 92 ? 5.691 33.812 20 1 98.19 92 ALA B C 1
ATOM 3270 O O . ALA B 1 92 ? 6.012 32.969 20.828 1 98.19 92 ALA B O 1
ATOM 3271 N N . ASP B 1 93 ? 4.492 34.25 19.828 1 96.88 93 ASP B N 1
ATOM 3272 C CA . ASP B 1 93 ? 3.424 33.875 20.75 1 96.88 93 ASP B CA 1
ATOM 3273 C C . ASP B 1 93 ? 2.947 32.438 20.484 1 96.88 93 ASP B C 1
ATOM 3275 O O . ASP B 1 93 ? 2.434 31.781 21.391 1 96.88 93 ASP B O 1
ATOM 3279 N N . TYR B 1 94 ? 3.074 32.031 19.297 1 98.44 94 TYR B N 1
ATOM 3280 C CA . TYR B 1 94 ? 2.682 30.703 18.891 1 98.44 94 TYR B CA 1
ATOM 3281 C C . TYR B 1 94 ? 3.895 29.891 18.453 1 98.44 94 TYR B C 1
ATOM 3283 O O . TYR B 1 94 ? 4.746 30.375 17.703 1 98.44 94 TYR B O 1
ATOM 3291 N N . VAL B 1 95 ? 3.951 28.641 18.984 1 98.88 95 VAL B N 1
ATOM 3292 C CA . VAL B 1 95 ? 5.113 27.812 18.703 1 98.88 95 VAL B CA 1
ATOM 3293 C C . VAL B 1 95 ? 4.664 26.484 18.094 1 98.88 95 VAL B C 1
ATOM 3295 O O . VAL B 1 95 ? 3.736 25.844 18.594 1 98.88 95 VAL B O 1
ATOM 3298 N N . VAL B 1 96 ? 5.285 26.094 16.984 1 98.88 96 VAL B N 1
ATOM 3299 C CA . VAL B 1 96 ? 5.121 24.75 16.422 1 98.88 96 VAL B CA 1
ATOM 3300 C C . VAL B 1 96 ? 6.16 23.812 17.016 1 98.88 96 VAL B C 1
ATOM 3302 O O . VAL B 1 96 ? 7.363 24.016 16.859 1 98.88 96 VAL B O 1
ATOM 3305 N N . GLU B 1 97 ? 5.707 22.859 17.75 1 98.88 97 GLU B N 1
ATOM 3306 C CA . GLU B 1 97 ? 6.578 21.812 18.281 1 98.88 97 GLU B CA 1
ATOM 3307 C C . GLU B 1 97 ? 6.75 20.672 17.281 1 98.88 97 GLU B C 1
ATOM 3309 O O . GLU B 1 97 ? 5.871 19.828 17.156 1 98.88 97 GLU B O 1
ATOM 3314 N N . SER B 1 98 ? 7.938 20.641 16.594 1 98.19 98 SER B N 1
ATOM 3315 C CA . SER B 1 98 ? 8.117 19.703 15.5 1 98.19 98 SER B CA 1
ATOM 3316 C C . SER B 1 98 ? 9.328 18.797 15.734 1 98.19 98 SER B C 1
ATOM 3318 O O . SER B 1 98 ? 9.953 18.344 14.781 1 98.19 98 SER B O 1
ATOM 3320 N N . THR B 1 99 ? 9.711 18.547 16.953 1 96.19 99 THR B N 1
ATOM 3321 C CA . THR B 1 99 ? 10.852 17.688 17.25 1 96.19 99 THR B CA 1
ATOM 3322 C C . THR B 1 99 ? 10.414 16.219 17.312 1 96.19 99 THR B C 1
ATOM 3324 O O . THR B 1 99 ? 11.234 15.32 17.172 1 96.19 99 THR B O 1
ATOM 3327 N N . GLY B 1 100 ? 9.156 16.031 17.656 1 93.75 100 GLY B N 1
ATOM 3328 C CA . GLY B 1 100 ? 8.672 14.695 17.938 1 93.75 100 GLY B CA 1
ATOM 3329 C C . GLY B 1 100 ? 8.992 14.234 19.344 1 93.75 100 GLY B C 1
ATOM 3330 O O . GLY B 1 100 ? 8.617 13.133 19.75 1 93.75 100 GLY B O 1
ATOM 3331 N N . VAL B 1 101 ? 9.508 15.031 20.141 1 95.12 101 VAL B N 1
ATOM 3332 C CA . VAL B 1 101 ? 9.984 14.648 21.469 1 95.12 101 VAL B CA 1
ATOM 3333 C C . VAL B 1 101 ? 9.023 15.164 22.531 1 95.12 101 VAL B C 1
ATOM 3335 O O . VAL B 1 101 ? 8.633 14.414 23.438 1 95.12 101 VAL B O 1
ATOM 3338 N N . PHE B 1 102 ? 8.609 16.391 22.438 1 97.44 102 PHE B N 1
ATOM 3339 C CA . PHE B 1 102 ? 7.758 17.031 23.438 1 97.44 102 PHE B CA 1
ATOM 3340 C C . PHE B 1 102 ? 6.297 17 23.016 1 97.44 102 PHE B C 1
ATOM 3342 O O . PHE B 1 102 ? 5.703 18.047 22.75 1 97.44 102 PHE B O 1
ATOM 3349 N N . THR B 1 103 ? 5.711 15.812 23.062 1 97.06 103 THR B N 1
ATOM 3350 C CA . THR B 1 103 ? 4.438 15.617 22.391 1 97.06 103 THR B CA 1
ATOM 3351 C C . THR B 1 103 ? 3.301 15.477 23.391 1 97.06 103 THR B C 1
ATOM 3353 O O . THR B 1 103 ? 2.197 15.062 23.031 1 97.06 103 THR B O 1
ATOM 3356 N N . THR B 1 104 ? 3.58 15.719 24.672 1 98.12 104 THR B N 1
ATOM 3357 C CA . THR B 1 104 ? 2.549 15.766 25.703 1 98.12 104 THR B CA 1
ATOM 3358 C C . THR B 1 104 ? 2.365 17.188 26.219 1 98.12 104 THR B C 1
ATOM 3360 O O . THR B 1 104 ? 3.232 18.047 26.031 1 98.12 104 THR B O 1
ATOM 3363 N N . ILE B 1 105 ? 1.242 17.359 26.859 1 98.38 105 ILE B N 1
ATOM 3364 C CA . ILE B 1 105 ? 0.961 18.688 27.422 1 98.38 105 ILE B CA 1
ATOM 3365 C C . ILE B 1 105 ? 2.086 19.094 28.375 1 98.38 105 ILE B C 1
ATOM 3367 O O . ILE B 1 105 ? 2.635 20.188 28.25 1 98.38 105 ILE B O 1
ATOM 3371 N N . ASP B 1 106 ? 2.469 18.188 29.25 1 98.12 106 ASP B N 1
ATOM 3372 C CA . ASP B 1 106 ? 3.471 18.484 30.266 1 98.12 106 ASP B CA 1
ATOM 3373 C C . ASP B 1 106 ? 4.801 18.875 29.625 1 98.12 106 ASP B C 1
ATOM 3375 O O . ASP B 1 106 ? 5.438 19.844 30.062 1 98.12 106 ASP B O 1
ATOM 3379 N N . LYS B 1 107 ? 5.199 18.188 28.656 1 98.19 107 LYS B N 1
ATOM 3380 C CA . LYS B 1 107 ? 6.48 18.453 28 1 98.19 107 LYS B CA 1
ATOM 3381 C C . LYS B 1 107 ? 6.414 19.719 27.141 1 98.19 107 LYS B C 1
ATOM 3383 O O . LYS B 1 107 ? 7.324 20.547 27.172 1 98.19 107 LYS B O 1
ATOM 3388 N N . ALA B 1 108 ? 5.332 19.891 26.453 1 98.62 108 ALA B N 1
ATOM 3389 C CA . ALA B 1 108 ? 5.219 21 25.5 1 98.62 108 ALA B CA 1
ATOM 3390 C C . ALA B 1 108 ? 4.965 22.312 26.219 1 98.62 108 ALA B C 1
ATOM 3392 O O . ALA B 1 108 ? 5.332 23.391 25.719 1 98.62 108 ALA B O 1
ATOM 3393 N N . LYS B 1 109 ? 4.383 22.297 27.359 1 98.12 109 LYS B N 1
ATOM 3394 C CA . LYS B 1 109 ? 4.07 23.531 28.094 1 98.12 109 LYS B CA 1
ATOM 3395 C C . LYS B 1 109 ? 5.344 24.25 28.516 1 98.12 109 LYS B C 1
ATOM 3397 O O . LYS B 1 109 ? 5.305 25.438 28.844 1 98.12 109 LYS B O 1
ATOM 3402 N N . ALA B 1 110 ? 6.48 23.5 28.547 1 98.44 110 ALA B N 1
ATOM 3403 C CA . ALA B 1 110 ? 7.762 24.125 28.859 1 98.44 110 ALA B CA 1
ATOM 3404 C C . ALA B 1 110 ? 8.031 25.328 27.969 1 98.44 110 ALA B C 1
ATOM 3406 O O . ALA B 1 110 ? 8.688 26.281 28.391 1 98.44 110 ALA B O 1
ATOM 3407 N N . HIS B 1 111 ? 7.527 25.344 26.75 1 98.75 111 HIS B N 1
ATOM 3408 C CA . HIS B 1 111 ? 7.715 26.453 25.812 1 98.75 111 HIS B CA 1
ATOM 3409 C C . HIS B 1 111 ? 7.094 27.734 26.359 1 98.75 111 HIS B C 1
ATOM 3411 O O . HIS B 1 111 ? 7.5 28.828 25.984 1 98.75 111 HIS B O 1
ATOM 3417 N N . LEU B 1 112 ? 6.09 27.641 27.203 1 98.38 112 LEU B N 1
ATOM 3418 C CA . LEU B 1 112 ? 5.391 28.812 27.75 1 98.38 112 LEU B CA 1
ATOM 3419 C C . LEU B 1 112 ? 6.297 29.609 28.672 1 98.38 112 LEU B C 1
ATOM 3421 O O . LEU B 1 112 ? 6.125 30.828 28.812 1 98.38 112 LEU B O 1
ATOM 3425 N N . GLN B 1 113 ? 7.195 28.922 29.266 1 97.94 113 GLN B N 1
ATOM 3426 C CA . GLN B 1 113 ? 8.133 29.594 30.156 1 97.94 113 GLN B CA 1
ATOM 3427 C C . GLN B 1 113 ? 9.008 30.578 29.406 1 97.94 113 GLN B C 1
ATOM 3429 O O . GLN B 1 113 ? 9.414 31.609 29.969 1 97.94 113 GLN B O 1
ATOM 3434 N N . GLY B 1 114 ? 9.273 30.25 28.219 1 97.62 114 GLY B N 1
ATOM 3435 C CA . GLY B 1 114 ? 10.102 31.125 27.406 1 97.62 114 GLY B CA 1
ATOM 3436 C C . GLY B 1 114 ? 9.32 32.25 26.766 1 97.62 114 GLY B C 1
ATOM 3437 O O . GLY B 1 114 ? 9.898 33.125 26.094 1 97.62 114 GLY B O 1
ATOM 3438 N N . GLY B 1 115 ? 8 32.25 26.984 1 97.81 115 GLY B N 1
ATOM 3439 C CA . GLY B 1 115 ? 7.223 33.375 26.516 1 97.81 115 GLY B CA 1
ATOM 3440 C C . GLY B 1 115 ? 6.172 33 25.484 1 97.81 115 GLY B C 1
ATOM 3441 O O . GLY B 1 115 ? 5.34 33.812 25.109 1 97.81 115 GLY B O 1
ATOM 3442 N N . ALA B 1 116 ? 6.156 31.797 24.984 1 98.12 116 ALA B N 1
ATOM 3443 C CA . ALA B 1 116 ? 5.098 31.375 24.078 1 98.12 116 ALA B CA 1
ATOM 3444 C C . ALA B 1 116 ? 3.738 31.391 24.766 1 98.12 116 ALA B C 1
ATOM 3446 O O . ALA B 1 116 ? 3.65 31.156 25.984 1 98.12 116 ALA B O 1
ATOM 3447 N N . LYS B 1 117 ? 2.719 31.672 24.047 1 97.75 117 LYS B N 1
ATOM 3448 C CA . LYS B 1 117 ? 1.365 31.641 24.594 1 97.75 117 LYS B CA 1
ATOM 3449 C C . LYS B 1 117 ? 0.66 30.344 24.25 1 97.75 117 LYS B C 1
ATOM 3451 O O . LYS B 1 117 ? -0.144 29.828 25.031 1 97.75 117 LYS B O 1
ATOM 3456 N N . LYS B 1 118 ? 0.852 29.828 23.078 1 98.44 118 LYS B N 1
ATOM 3457 C CA . LYS B 1 118 ? 0.245 28.594 22.594 1 98.44 118 LYS B CA 1
ATOM 3458 C C . LYS B 1 118 ? 1.282 27.688 21.922 1 98.44 118 LYS B C 1
ATOM 3460 O O . LYS B 1 118 ? 2.238 28.188 21.312 1 98.44 118 LYS B O 1
ATOM 3465 N N . VAL B 1 119 ? 1.086 26.391 22.062 1 98.88 119 VAL B N 1
ATOM 3466 C CA . VAL B 1 119 ? 1.946 25.422 21.422 1 98.88 119 VAL B CA 1
ATOM 3467 C C . VAL B 1 119 ? 1.103 24.484 20.562 1 98.88 119 VAL B C 1
ATOM 3469 O O . VAL B 1 119 ? 0.094 23.938 21.016 1 98.88 119 VAL B O 1
ATOM 3472 N N . ILE B 1 120 ? 1.452 24.359 19.312 1 98.81 120 ILE B N 1
ATOM 3473 C CA . ILE B 1 120 ? 0.846 23.391 18.406 1 98.81 120 ILE B CA 1
ATOM 3474 C C . ILE B 1 120 ? 1.812 22.234 18.156 1 98.81 120 ILE B C 1
ATOM 3476 O O . ILE B 1 120 ? 2.85 22.406 17.516 1 98.81 120 ILE B O 1
ATOM 3480 N N . ILE B 1 121 ? 1.492 21.062 18.609 1 98.75 121 ILE B N 1
ATOM 3481 C CA . ILE B 1 121 ? 2.295 19.859 18.422 1 98.75 121 ILE B CA 1
ATOM 3482 C C . ILE B 1 121 ? 2.047 19.297 17.016 1 98.75 121 ILE B C 1
ATOM 3484 O O . ILE B 1 121 ? 0.901 19.062 16.625 1 98.75 121 ILE B O 1
ATOM 3488 N N . SER B 1 122 ? 3.096 19.141 16.25 1 98.12 122 SER B N 1
ATOM 3489 C CA . SER B 1 122 ? 2.979 18.609 14.898 1 98.12 122 SER B CA 1
ATOM 3490 C C . SER B 1 122 ? 3.035 17.094 14.883 1 98.12 122 SER B C 1
ATOM 3492 O O . SER B 1 122 ? 3.787 16.5 14.109 1 98.12 122 SER B O 1
ATOM 3494 N N . ALA B 1 123 ? 2.355 16.422 15.734 1 96.25 123 ALA B N 1
ATOM 3495 C CA . ALA B 1 123 ? 2.18 14.977 15.883 1 96.25 123 ALA B CA 1
ATOM 3496 C C . ALA B 1 123 ? 0.948 14.656 16.719 1 96.25 123 ALA B C 1
ATOM 3498 O O . ALA B 1 123 ? 0.414 15.531 17.406 1 96.25 123 ALA B O 1
ATOM 3499 N N . PRO B 1 124 ? 0.51 13.422 16.562 1 95.19 124 PRO B N 1
ATOM 3500 C CA . PRO B 1 124 ? -0.512 13.047 17.531 1 95.19 124 PRO B CA 1
ATOM 3501 C C . PRO B 1 124 ? -0.012 13.141 18.969 1 95.19 124 PRO B C 1
ATOM 3503 O O . PRO B 1 124 ? 1.15 12.836 19.25 1 95.19 124 PRO B O 1
ATOM 3506 N N . SER B 1 125 ? -0.855 13.609 19.828 1 97.12 125 SER B N 1
ATOM 3507 C CA . SER B 1 125 ? -0.547 13.68 21.25 1 97.12 125 SER B CA 1
ATOM 3508 C C . SER B 1 125 ? -1.404 12.711 22.047 1 97.12 125 SER B C 1
ATOM 3510 O O . SER B 1 125 ? -2.574 12.492 21.719 1 97.12 125 SER B O 1
ATOM 3512 N N . ALA B 1 126 ? -0.844 12.188 23.078 1 94.81 126 ALA B N 1
ATOM 3513 C CA . ALA B 1 126 ? -1.573 11.258 23.938 1 94.81 126 ALA B CA 1
ATOM 3514 C C . ALA B 1 126 ? -2.598 12 24.797 1 94.81 126 ALA B C 1
ATOM 3516 O O . ALA B 1 126 ? -3.596 11.422 25.219 1 94.81 126 ALA B O 1
ATOM 3517 N N . ASP B 1 127 ? -2.365 13.367 24.969 1 97.12 127 ASP B N 1
ATOM 3518 C CA . ASP B 1 127 ? -3.219 14 25.969 1 97.12 127 ASP B CA 1
ATOM 3519 C C . ASP B 1 127 ? -3.645 15.391 25.516 1 97.12 127 ASP B C 1
ATOM 3521 O O . ASP B 1 127 ? -4.621 15.945 26.031 1 97.12 127 ASP B O 1
ATOM 3525 N N . ALA B 1 128 ? -2.928 16 24.656 1 97.94 128 ALA B N 1
ATOM 3526 C CA . ALA B 1 128 ? -3.355 17.312 24.156 1 97.94 128 ALA B CA 1
ATOM 3527 C C . ALA B 1 128 ? -4.559 17.172 23.234 1 97.94 128 ALA B C 1
ATOM 3529 O O . ALA B 1 128 ? -4.629 16.234 22.438 1 97.94 128 ALA B O 1
ATOM 3530 N N . PRO B 1 129 ? -5.52 18.094 23.328 1 98.25 129 PRO B N 1
ATOM 3531 C CA . PRO B 1 129 ? -6.633 18.016 22.375 1 98.25 129 PRO B CA 1
ATOM 3532 C C . PRO B 1 129 ? -6.176 18.125 20.922 1 98.25 129 PRO B C 1
ATOM 3534 O O . PRO B 1 129 ? -5.281 18.922 20.625 1 98.25 129 PRO B O 1
ATOM 3537 N N . MET B 1 130 ? -6.797 17.312 20.078 1 98.25 130 MET B N 1
ATOM 3538 C CA . MET B 1 130 ? -6.477 17.297 18.656 1 98.25 130 MET B CA 1
ATOM 3539 C C . MET B 1 130 ? -7.523 18.062 17.844 1 98.25 130 MET B C 1
ATOM 3541 O O . MET B 1 130 ? -8.719 17.953 18.109 1 98.25 130 MET B O 1
ATOM 3545 N N . TYR B 1 131 ? -7 18.844 16.938 1 98.62 131 TYR B N 1
ATOM 3546 C CA . TYR B 1 131 ? -7.875 19.562 16.016 1 98.62 131 TYR B CA 1
ATOM 3547 C C . TYR B 1 131 ? -7.453 19.328 14.562 1 98.62 131 TYR B C 1
ATOM 3549 O O . TYR B 1 131 ? -6.262 19.328 14.25 1 98.62 131 TYR B O 1
ATOM 3557 N N . VAL B 1 132 ? -8.43 19.047 13.727 1 98.75 132 VAL B N 1
ATOM 3558 C CA . VAL B 1 132 ? -8.234 18.891 12.289 1 98.75 132 VAL B CA 1
ATOM 3559 C C . VAL B 1 132 ? -9.047 19.938 11.539 1 98.75 132 VAL B C 1
ATOM 3561 O O . VAL B 1 132 ? -10.266 20.047 11.719 1 98.75 132 VAL B O 1
ATOM 3564 N N . MET B 1 133 ? -8.32 20.75 10.719 1 98.75 133 MET B N 1
ATOM 3565 C CA . MET B 1 133 ? -8.977 21.797 9.945 1 98.75 133 MET B CA 1
ATOM 3566 C C . MET B 1 133 ? -10.062 21.219 9.039 1 98.75 133 MET B C 1
ATOM 3568 O O . MET B 1 133 ? -9.82 20.234 8.328 1 98.75 133 MET B O 1
ATOM 3572 N N . GLY B 1 134 ? -11.195 21.797 9.039 1 98.38 134 GLY B N 1
ATOM 3573 C CA . GLY B 1 134 ? -12.328 21.344 8.242 1 98.38 134 GLY B CA 1
ATOM 3574 C C . GLY B 1 134 ? -13.172 20.297 8.953 1 98.38 134 GLY B C 1
ATOM 3575 O O . GLY B 1 134 ? -14.242 19.938 8.477 1 98.38 134 GLY B O 1
ATOM 3576 N N . VAL B 1 135 ? -12.758 19.906 10.148 1 98.69 135 VAL B N 1
ATOM 3577 C CA . VAL B 1 135 ? -13.453 18.812 10.828 1 98.69 135 VAL B CA 1
ATOM 3578 C C . VAL B 1 135 ? -13.953 19.281 12.188 1 98.69 135 VAL B C 1
ATOM 3580 O O . VAL B 1 135 ? -15.164 19.391 12.414 1 98.69 135 VAL B O 1
ATOM 3583 N N . ASN B 1 136 ? -12.977 19.703 13.039 1 98.56 136 ASN B N 1
ATOM 3584 C CA . ASN B 1 136 ? -13.422 20.062 14.375 1 98.56 136 ASN B CA 1
ATOM 3585 C C . ASN B 1 136 ? -12.711 21.312 14.891 1 98.56 136 ASN B C 1
ATOM 3587 O O . ASN B 1 136 ? -12.75 21.609 16.078 1 98.56 136 ASN B O 1
ATOM 3591 N N . GLU B 1 137 ? -12.055 22.078 14.031 1 98.12 137 GLU B N 1
ATOM 3592 C CA . GLU B 1 137 ? -11.281 23.25 14.477 1 98.12 137 GLU B CA 1
ATOM 3593 C C . GLU B 1 137 ? -12.172 24.266 15.156 1 98.12 137 GLU B C 1
ATOM 3595 O O . GLU B 1 137 ? -11.727 25 16.047 1 98.12 137 GLU B O 1
ATOM 3600 N N . LYS B 1 138 ? -13.43 24.297 14.82 1 97.44 138 LYS B N 1
ATOM 3601 C CA . LYS B 1 138 ? -14.344 25.297 15.352 1 97.44 138 LYS B CA 1
ATOM 3602 C C . LYS B 1 138 ? -14.672 25.016 16.812 1 97.44 138 LYS B C 1
ATOM 3604 O O . LYS B 1 138 ? -15.195 25.891 17.516 1 97.44 138 LYS B O 1
ATOM 3609 N N . SER B 1 139 ? -14.336 23.859 17.203 1 97.5 139 SER B N 1
ATOM 3610 C CA . SER B 1 139 ? -14.586 23.531 18.609 1 97.5 139 SER B CA 1
ATOM 3611 C C . SER B 1 139 ? -13.508 24.125 19.516 1 97.5 139 SER B C 1
ATOM 3613 O O . SER B 1 139 ? -13.672 24.156 20.734 1 97.5 139 SER B O 1
ATOM 3615 N N . TYR B 1 140 ? -12.43 24.609 19 1 98.06 140 TYR B N 1
ATOM 3616 C CA . TYR B 1 140 ? -11.43 25.297 19.812 1 98.06 140 TYR B CA 1
ATOM 3617 C C . TYR B 1 140 ? -12 26.562 20.438 1 98.06 140 TYR B C 1
ATOM 3619 O O . TYR B 1 140 ? -12.57 27.406 19.734 1 98.06 140 TYR B O 1
ATOM 3627 N N . ASP B 1 141 ? -11.789 26.656 21.75 1 97 141 ASP B N 1
ATOM 3628 C CA . ASP B 1 141 ? -12.445 27.766 22.453 1 97 141 ASP B CA 1
ATOM 3629 C C . ASP B 1 141 ? -11.422 28.672 23.141 1 97 141 ASP B C 1
ATOM 3631 O O . ASP B 1 141 ? -11.789 29.531 23.953 1 97 141 ASP B O 1
ATOM 3635 N N . GLY B 1 142 ? -10.203 28.406 22.984 1 96.44 142 GLY B N 1
ATOM 3636 C CA . GLY B 1 142 ? -9.156 29.281 23.5 1 96.44 142 GLY B CA 1
ATOM 3637 C C . GLY B 1 142 ? -8.617 28.812 24.844 1 96.44 142 GLY B C 1
ATOM 3638 O O . GLY B 1 142 ? -7.621 29.344 25.328 1 96.44 142 GLY B O 1
ATOM 3639 N N . SER B 1 143 ? -9.125 27.734 25.359 1 96.31 143 SER B N 1
ATOM 3640 C CA . SER B 1 143 ? -8.781 27.312 26.719 1 96.31 143 SER B CA 1
ATOM 3641 C C . SER B 1 143 ? -7.496 26.5 26.734 1 96.31 143 SER B C 1
ATOM 3643 O O . SER B 1 143 ? -6.758 26.516 27.719 1 96.31 143 SER B O 1
ATOM 3645 N N . ALA B 1 144 ? -7.285 25.797 25.656 1 97.25 144 ALA B N 1
ATOM 3646 C CA . ALA B 1 144 ? -6.105 24.938 25.641 1 97.25 144 ALA B CA 1
ATOM 3647 C C . ALA B 1 144 ? -4.875 25.703 25.172 1 97.25 144 ALA B C 1
ATOM 3649 O O . ALA B 1 144 ? -4.891 26.344 24.109 1 97.25 144 ALA B O 1
ATOM 3650 N N . ASP B 1 145 ? -3.812 25.578 25.938 1 98.06 145 ASP B N 1
ATOM 3651 C CA . ASP B 1 145 ? -2.561 26.234 25.594 1 98.06 145 ASP B CA 1
ATOM 3652 C C . ASP B 1 145 ? -1.694 25.344 24.703 1 98.06 145 ASP B C 1
ATOM 3654 O O . ASP B 1 145 ? -0.825 25.828 23.984 1 98.06 145 ASP B O 1
ATOM 3658 N N . VAL B 1 146 ? -1.832 24.078 24.875 1 98.69 146 VAL B N 1
ATOM 3659 C CA . VAL B 1 146 ? -1.13 23.062 24.094 1 98.69 146 VAL B CA 1
ATOM 3660 C C . VAL B 1 146 ? -2.139 22.219 23.312 1 98.69 146 VAL B C 1
ATOM 3662 O O . VAL B 1 146 ? -3.037 21.609 23.891 1 98.69 146 VAL B O 1
ATOM 3665 N N . ILE B 1 147 ? -2.021 22.25 21.984 1 98.75 147 ILE B N 1
ATOM 3666 C CA . ILE B 1 147 ? -2.926 21.469 21.156 1 98.75 147 ILE B CA 1
ATOM 3667 C C . ILE B 1 147 ? -2.119 20.656 20.141 1 98.75 147 ILE B C 1
ATOM 3669 O O . ILE B 1 147 ? -0.913 20.859 19.984 1 98.75 147 ILE B O 1
ATOM 3673 N N . SER B 1 148 ? -2.779 19.688 19.484 1 98.75 148 SER B N 1
ATOM 3674 C CA . SER B 1 148 ? -2.137 18.828 18.516 1 98.75 148 SER B CA 1
ATOM 3675 C C . SER B 1 148 ? -2.822 18.922 17.156 1 98.75 148 SER B C 1
ATOM 3677 O O . SER B 1 148 ? -4.051 18.984 17.078 1 98.75 148 SER B O 1
ATOM 3679 N N . ASN B 1 149 ? -2.025 19.016 16.156 1 98.69 149 ASN B N 1
ATOM 3680 C CA . ASN B 1 149 ? -2.518 18.953 14.789 1 98.69 149 ASN B CA 1
ATOM 3681 C C . ASN B 1 149 ? -2.658 17.516 14.305 1 98.69 149 ASN B C 1
ATOM 3683 O O . ASN B 1 149 ? -2.602 17.25 13.102 1 98.69 149 ASN B O 1
ATOM 3687 N N . ALA B 1 150 ? -2.803 16.594 15.195 1 98 150 ALA B N 1
ATOM 3688 C CA . ALA B 1 150 ? -2.945 15.172 14.852 1 98 150 ALA B CA 1
ATOM 3689 C C . ALA B 1 150 ? -1.856 14.727 13.883 1 98 150 ALA B C 1
ATOM 3691 O O . ALA B 1 150 ? -0.742 15.258 13.906 1 98 150 ALA B O 1
ATOM 3692 N N . SER B 1 151 ? -2.045 13.648 13.125 1 97.62 151 SER B N 1
ATOM 3693 C CA . SER B 1 151 ? -1.066 13.117 12.188 1 97.62 151 SER B CA 1
ATOM 3694 C C . SER B 1 151 ? -1.42 13.5 10.75 1 97.62 151 SER B C 1
ATOM 3696 O O . SER B 1 151 ? -2.533 13.953 10.477 1 97.62 151 SER B O 1
ATOM 3698 N N . CYS B 1 152 ? -0.424 13.336 9.906 1 98.06 152 CYS B N 1
ATOM 3699 C CA . CYS B 1 152 ? -0.667 13.547 8.484 1 98.06 152 CYS B CA 1
ATOM 3700 C C . CYS B 1 152 ? -1.787 12.648 7.977 1 98.06 152 CYS B C 1
ATOM 3702 O O . CYS B 1 152 ? -2.65 13.094 7.215 1 98.06 152 CYS B O 1
ATOM 3704 N N . THR B 1 153 ? -1.809 11.398 8.359 1 98.62 153 THR B N 1
ATOM 3705 C CA . THR B 1 153 ? -2.832 10.453 7.934 1 98.62 153 THR B CA 1
ATOM 3706 C C . THR B 1 153 ? -4.199 10.844 8.492 1 98.62 153 THR B C 1
ATOM 3708 O O . THR B 1 153 ? -5.211 10.742 7.793 1 98.62 153 THR B O 1
ATOM 3711 N N . THR B 1 154 ? -4.258 11.281 9.742 1 98.62 154 THR B N 1
ATOM 3712 C CA . THR B 1 154 ? -5.52 11.734 10.312 1 98.62 154 THR B CA 1
ATOM 3713 C C . THR B 1 154 ? -6.074 12.922 9.531 1 98.62 154 THR B C 1
ATOM 3715 O O . THR B 1 154 ? -7.277 13 9.281 1 98.62 154 THR B O 1
ATOM 3718 N N . ASN B 1 155 ? -5.176 13.805 9.141 1 98.75 155 ASN B N 1
ATOM 3719 C CA . ASN B 1 155 ? -5.598 14.984 8.398 1 98.75 155 ASN B CA 1
ATOM 3720 C C . ASN B 1 155 ? -6.109 14.625 7.004 1 98.75 155 ASN B C 1
ATOM 3722 O O . ASN B 1 155 ? -6.848 15.391 6.391 1 98.75 155 ASN B O 1
ATOM 3726 N N . CYS B 1 156 ? -5.684 13.516 6.492 1 98.81 156 CYS B N 1
ATOM 3727 C CA . CYS B 1 156 ? -6.203 13.031 5.219 1 98.81 156 CYS B CA 1
ATOM 3728 C C . CYS B 1 156 ? -7.531 12.305 5.414 1 98.81 156 CYS B C 1
ATOM 3730 O O . CYS B 1 156 ? -8.5 12.562 4.695 1 98.81 156 CYS B O 1
ATOM 3732 N N . LEU B 1 157 ? -7.625 11.438 6.375 1 98.81 157 LEU B N 1
ATOM 3733 C CA . LEU B 1 157 ? -8.75 10.531 6.566 1 98.81 157 LEU B CA 1
ATOM 3734 C C . LEU B 1 157 ? -9.961 11.273 7.125 1 98.81 157 LEU B C 1
ATOM 3736 O O . LEU B 1 157 ? -11.094 11.023 6.715 1 98.81 157 LEU B O 1
ATOM 3740 N N . ALA B 1 158 ? -9.773 12.188 8.078 1 98.81 158 ALA B N 1
ATOM 3741 C CA . ALA B 1 158 ? -10.859 12.773 8.859 1 98.81 158 ALA B CA 1
ATOM 3742 C C . ALA B 1 158 ? -11.805 13.578 7.977 1 98.81 158 ALA B C 1
ATOM 3744 O O . ALA B 1 158 ? -13.023 13.422 8.047 1 98.81 158 ALA B O 1
ATOM 3745 N N . PRO B 1 159 ? -11.273 14.453 7.117 1 98.81 159 PRO B N 1
ATOM 3746 C CA . PRO B 1 159 ? -12.211 15.172 6.254 1 98.81 159 PRO B CA 1
ATOM 3747 C C . PRO B 1 159 ? -13.016 14.242 5.352 1 98.81 159 PRO B C 1
ATOM 3749 O O . PRO B 1 159 ? -14.211 14.461 5.145 1 98.81 159 PRO B O 1
ATOM 3752 N N . LEU B 1 160 ? -12.344 13.242 4.789 1 98.81 160 LEU B N 1
ATOM 3753 C CA . LEU B 1 160 ? -13.031 12.25 3.961 1 98.81 160 LEU B CA 1
ATOM 3754 C C . LEU B 1 160 ? -14.102 11.523 4.758 1 98.81 160 LEU B C 1
ATOM 3756 O O . LEU B 1 160 ? -15.25 11.414 4.312 1 98.81 160 LEU B O 1
ATOM 3760 N N . ALA B 1 161 ? -13.75 11.023 5.91 1 98.81 161 ALA B N 1
ATOM 3761 C CA . ALA B 1 161 ? -14.68 10.297 6.777 1 98.81 161 ALA B CA 1
ATOM 3762 C C . ALA B 1 161 ? -15.844 11.18 7.199 1 98.81 161 ALA B C 1
ATOM 3764 O O . ALA B 1 161 ? -16.984 10.703 7.312 1 98.81 161 ALA B O 1
ATOM 3765 N N . LYS B 1 162 ? -15.562 12.43 7.484 1 98.75 162 LYS B N 1
ATOM 3766 C CA . LYS B 1 162 ? -16.609 13.367 7.871 1 98.75 162 LYS B CA 1
ATOM 3767 C C . LYS B 1 162 ? -17.688 13.469 6.793 1 98.75 162 LYS B C 1
ATOM 3769 O O . LYS B 1 162 ? -18.875 13.359 7.086 1 98.75 162 LYS B O 1
ATOM 3774 N N . VAL B 1 163 ? -17.281 13.672 5.551 1 98.81 163 VAL B N 1
ATOM 3775 C CA . VAL B 1 163 ? -18.219 13.812 4.441 1 98.81 163 VAL B CA 1
ATOM 3776 C C . VAL B 1 163 ? -19.062 12.547 4.32 1 98.81 163 VAL B C 1
ATOM 3778 O O . VAL B 1 163 ? -20.281 12.625 4.203 1 98.81 163 VAL B O 1
ATOM 3781 N N . ILE B 1 164 ? -18.406 11.375 4.359 1 98.88 164 ILE B N 1
ATOM 3782 C CA . ILE B 1 164 ? -19.094 10.102 4.188 1 98.88 164 ILE B CA 1
ATOM 3783 C C . ILE B 1 164 ? -20.047 9.867 5.359 1 98.88 164 ILE B C 1
ATOM 3785 O O . ILE B 1 164 ? -21.188 9.438 5.164 1 98.88 164 ILE B O 1
ATOM 3789 N N . ASN B 1 165 ? -19.578 10.148 6.531 1 98.75 165 ASN B N 1
ATOM 3790 C CA . ASN B 1 165 ? -20.406 9.938 7.707 1 98.75 165 ASN B CA 1
ATOM 3791 C C . ASN B 1 165 ? -21.609 10.883 7.715 1 98.75 165 ASN B C 1
ATOM 3793 O O . ASN B 1 165 ? -22.734 10.461 8.023 1 98.75 165 ASN B O 1
ATOM 3797 N N . ASP B 1 166 ? -21.406 12.156 7.441 1 98.56 166 ASP B N 1
ATOM 3798 C CA . ASP B 1 166 ? -22.469 13.148 7.449 1 98.56 166 ASP B CA 1
ATOM 3799 C C . ASP B 1 166 ? -23.562 12.789 6.441 1 98.56 166 ASP B C 1
ATOM 3801 O O . ASP B 1 166 ? -24.75 12.969 6.707 1 98.56 166 ASP B O 1
ATOM 3805 N N . LYS B 1 167 ? -23.172 12.273 5.289 1 98.62 167 LYS B N 1
ATOM 3806 C CA . LYS B 1 167 ? -24.109 12.055 4.195 1 98.62 167 LYS B CA 1
ATOM 3807 C C . LYS B 1 167 ? -24.688 10.648 4.238 1 98.62 167 LYS B C 1
ATOM 3809 O O . LYS B 1 167 ? -25.859 10.438 3.895 1 98.62 167 LYS B O 1
ATOM 3814 N N . PHE B 1 168 ? -23.859 9.664 4.664 1 98.69 168 PHE B N 1
ATOM 3815 C CA . PHE B 1 168 ? -24.266 8.281 4.469 1 98.69 168 PHE B CA 1
ATOM 3816 C C . PHE B 1 168 ? -24.125 7.488 5.758 1 98.69 168 PHE B C 1
ATOM 3818 O O . PHE B 1 168 ? -24.562 6.336 5.836 1 98.69 168 PHE B O 1
ATOM 3825 N N . THR B 1 169 ? -23.594 8 6.777 1 98.75 169 THR B N 1
ATOM 3826 C CA . THR B 1 169 ? -23.344 7.383 8.078 1 98.75 169 THR B CA 1
ATOM 3827 C C . THR B 1 169 ? -22.406 6.188 7.938 1 98.75 169 THR B C 1
ATOM 3829 O O . THR B 1 169 ? -22.75 5.195 7.293 1 98.75 169 THR B O 1
ATOM 3832 N N . ILE B 1 170 ? -21.281 6.262 8.516 1 98.75 170 ILE B N 1
ATOM 3833 C CA . ILE B 1 170 ? -20.344 5.141 8.555 1 98.75 170 ILE B CA 1
ATOM 3834 C C . ILE B 1 170 ? -20.719 4.199 9.695 1 98.75 170 ILE B C 1
ATOM 3836 O O . ILE B 1 170 ? -20.797 4.621 10.852 1 98.75 170 ILE B O 1
ATOM 3840 N N . VAL B 1 171 ? -20.922 2.938 9.367 1 98.75 171 VAL B N 1
ATOM 3841 C CA . VAL B 1 171 ? -21.188 1.919 10.375 1 98.75 171 VAL B CA 1
ATOM 3842 C C . VAL B 1 171 ? -19.875 1.418 10.977 1 98.75 171 VAL B C 1
ATOM 3844 O O . VAL B 1 171 ? -19.75 1.306 12.195 1 98.75 171 VAL B O 1
ATOM 3847 N N . GLU B 1 172 ? -18.953 1.111 10.203 1 98.56 172 GLU B N 1
ATOM 3848 C CA . GLU B 1 172 ? -17.609 0.667 10.555 1 98.56 172 GLU B CA 1
ATOM 3849 C C . GLU B 1 172 ? -16.672 0.762 9.359 1 98.56 172 GLU B C 1
ATOM 3851 O O . GLU B 1 172 ? -17.109 0.744 8.211 1 98.56 172 GLU B O 1
ATOM 3856 N N . GLY B 1 173 ? -15.414 0.907 9.656 1 98.5 173 GLY B N 1
ATOM 3857 C CA . GLY B 1 173 ? -14.422 1.042 8.602 1 98.5 173 GLY B CA 1
ATOM 3858 C C . GLY B 1 173 ? -13.031 0.616 9.039 1 98.5 173 GLY B C 1
ATOM 3859 O O . GLY B 1 173 ? -12.672 0.752 10.211 1 98.5 173 GLY B O 1
ATOM 3860 N N . LEU B 1 174 ? -12.266 0.099 8.117 1 98.56 174 LEU B N 1
ATOM 3861 C CA . LEU B 1 174 ? -10.859 -0.253 8.289 1 98.56 174 LEU B CA 1
ATOM 3862 C C . LEU B 1 174 ? -10 0.409 7.223 1 98.56 174 LEU B C 1
ATOM 3864 O O . LEU B 1 174 ? -10.281 0.278 6.027 1 98.56 174 LEU B O 1
ATOM 3868 N N . MET B 1 175 ? -8.977 1.101 7.719 1 97.19 175 MET B N 1
ATOM 3869 C CA . MET B 1 175 ? -8.133 1.862 6.801 1 97.19 175 MET B CA 1
ATOM 3870 C C . MET B 1 175 ? -6.734 1.253 6.711 1 97.19 175 MET B C 1
ATOM 3872 O O . MET B 1 175 ? -6.188 0.795 7.711 1 97.19 175 MET B O 1
ATOM 3876 N N . THR B 1 176 ? -6.137 1.254 5.52 1 97.94 176 THR B N 1
ATOM 3877 C CA . THR B 1 176 ? -4.707 1.064 5.305 1 97.94 176 THR B CA 1
ATOM 3878 C C . THR B 1 176 ? -4.102 2.277 4.605 1 97.94 176 THR B C 1
ATOM 3880 O O . THR B 1 176 ? -4.59 2.707 3.559 1 97.94 176 THR B O 1
ATOM 3883 N N . THR B 1 177 ? -3.156 2.857 5.195 1 97.88 177 THR B N 1
ATOM 3884 C CA . THR B 1 177 ? -2.389 3.834 4.434 1 97.88 177 THR B CA 1
ATOM 3885 C C . THR B 1 177 ? -1.16 3.184 3.803 1 97.88 177 THR B C 1
ATOM 3887 O O . THR B 1 177 ? -0.391 2.506 4.488 1 97.88 177 THR B O 1
ATOM 3890 N N . VAL B 1 178 ? -1.092 3.197 2.514 1 98.44 178 VAL B N 1
ATOM 3891 C CA . VAL B 1 178 ? 0.18 2.938 1.848 1 98.44 178 VAL B CA 1
ATOM 3892 C C . VAL B 1 178 ? 1.074 4.172 1.942 1 98.44 178 VAL B C 1
ATOM 3894 O O . VAL B 1 178 ? 0.822 5.18 1.279 1 98.44 178 VAL B O 1
ATOM 3897 N N . HIS B 1 179 ? 2.02 4.039 2.752 1 97.81 179 HIS B N 1
ATOM 3898 C CA . HIS B 1 179 ? 2.68 5.215 3.311 1 97.81 179 HIS B CA 1
ATOM 3899 C C . HIS B 1 179 ? 4.145 5.273 2.895 1 97.81 179 HIS B C 1
ATOM 3901 O O . HIS B 1 179 ? 4.875 4.285 3.033 1 97.81 179 HIS B O 1
ATOM 3907 N N . SER B 1 180 ? 4.605 6.441 2.445 1 97.44 180 SER B N 1
ATOM 3908 C CA . SER B 1 180 ? 6.027 6.656 2.193 1 97.44 180 SER B CA 1
ATOM 3909 C C . SER B 1 180 ? 6.848 6.461 3.463 1 97.44 180 SER B C 1
ATOM 3911 O O . SER B 1 180 ? 6.32 6.57 4.574 1 97.44 180 SER B O 1
ATOM 3913 N N . TYR B 1 181 ? 8.086 6.059 3.312 1 94.38 181 TYR B N 1
ATOM 3914 C CA . TYR B 1 181 ? 8.922 5.832 4.488 1 94.38 181 TYR B CA 1
ATOM 3915 C C . TYR B 1 181 ? 9.211 7.141 5.215 1 94.38 181 TYR B C 1
ATOM 3917 O O . TYR B 1 181 ? 8.984 8.227 4.668 1 94.38 181 TYR B O 1
ATOM 3925 N N . THR B 1 182 ? 9.633 7.023 6.43 1 90.12 182 THR B N 1
ATOM 3926 C CA . THR B 1 182 ? 9.875 8.18 7.285 1 90.12 182 THR B CA 1
ATOM 3927 C C . THR B 1 182 ? 11.375 8.398 7.484 1 90.12 182 THR B C 1
ATOM 3929 O O . THR B 1 182 ? 12.18 7.531 7.145 1 90.12 182 THR B O 1
ATOM 3932 N N . ALA B 1 183 ? 11.719 9.461 8.062 1 88 183 ALA B N 1
ATOM 3933 C CA . ALA B 1 183 ? 13.117 9.852 8.25 1 88 183 ALA B CA 1
ATOM 3934 C C . ALA B 1 183 ? 13.82 8.922 9.227 1 88 183 ALA B C 1
ATOM 3936 O O . ALA B 1 183 ? 15.047 8.805 9.211 1 88 183 ALA B O 1
ATOM 3937 N N . THR B 1 184 ? 13.023 8.242 10.062 1 87.19 184 THR B N 1
ATOM 3938 C CA . THR B 1 184 ? 13.648 7.426 11.094 1 87.19 184 THR B CA 1
ATOM 3939 C C . THR B 1 184 ? 13.875 6 10.594 1 87.19 184 THR B C 1
ATOM 3941 O O . THR B 1 184 ? 14.531 5.195 11.258 1 87.19 184 THR B O 1
ATOM 3944 N N . GLN B 1 185 ? 13.297 5.664 9.5 1 92.94 185 GLN B N 1
ATOM 3945 C CA . GLN B 1 185 ? 13.531 4.336 8.945 1 92.94 185 GLN B CA 1
ATOM 3946 C C . GLN B 1 185 ? 14.938 4.223 8.359 1 92.94 185 GLN B C 1
ATOM 3948 O O . GLN B 1 185 ? 15.594 5.234 8.109 1 92.94 185 GLN B O 1
ATOM 3953 N N . LYS B 1 186 ? 15.375 2.963 8.172 1 92.31 186 LYS B N 1
ATOM 3954 C CA . LYS B 1 186 ? 16.781 2.709 7.906 1 92.31 186 LYS B CA 1
ATOM 3955 C C . LYS B 1 186 ? 17.031 2.475 6.418 1 92.31 186 LYS B C 1
ATOM 3957 O O . LYS B 1 186 ? 16.219 1.831 5.746 1 92.31 186 LYS B O 1
ATOM 3962 N N . THR B 1 187 ? 18.172 2.891 5.938 1 87.69 187 THR B N 1
ATOM 3963 C CA . THR B 1 187 ? 18.562 2.672 4.551 1 87.69 187 THR B CA 1
ATOM 3964 C C . THR B 1 187 ? 18.969 1.214 4.324 1 87.69 187 THR B C 1
ATOM 3966 O O . THR B 1 187 ? 18.766 0.673 3.234 1 87.69 187 THR B O 1
ATOM 3969 N N . VAL B 1 188 ? 19.562 0.615 5.363 1 90.25 188 VAL B N 1
ATOM 3970 C CA . VAL B 1 188 ? 19.891 -0.805 5.387 1 90.25 188 VAL B CA 1
ATOM 3971 C C . VAL B 1 188 ? 19.484 -1.407 6.73 1 90.25 188 VAL B C 1
ATOM 3973 O O . VAL B 1 188 ? 19.172 -0.679 7.676 1 90.25 188 VAL B O 1
ATOM 3976 N N . ASP B 1 189 ? 19.328 -2.664 6.754 1 92.38 189 ASP B N 1
ATOM 3977 C CA . ASP B 1 189 ? 18.938 -3.311 8 1 92.38 189 ASP B CA 1
ATOM 3978 C C . ASP B 1 189 ? 19.797 -2.809 9.172 1 92.38 189 ASP B C 1
ATOM 3980 O O . ASP B 1 189 ? 21.016 -2.746 9.07 1 92.38 189 ASP B O 1
ATOM 3984 N N . GLY B 1 190 ? 19.188 -2.365 10.242 1 90.56 190 GLY B N 1
ATOM 3985 C CA . GLY B 1 190 ? 19.859 -1.835 11.422 1 90.56 190 GLY B CA 1
ATOM 3986 C C . GLY B 1 190 ? 19.047 -2.012 12.695 1 90.56 190 GLY B C 1
ATOM 3987 O O . GLY B 1 190 ? 17.875 -2.402 12.641 1 90.56 190 GLY B O 1
ATOM 3988 N N . PRO B 1 191 ? 19.625 -1.753 13.766 1 88.62 191 PRO B N 1
ATOM 3989 C CA . PRO B 1 191 ? 18.953 -1.95 15.055 1 88.62 191 PRO B CA 1
ATOM 3990 C C . PRO B 1 191 ? 17.75 -1.029 15.25 1 88.62 191 PRO B C 1
ATOM 3992 O O . PRO B 1 191 ? 17.781 0.129 14.828 1 88.62 191 PRO B O 1
ATOM 3995 N N . SER B 1 192 ? 16.703 -1.558 15.703 1 89.81 192 SER B N 1
ATOM 3996 C CA . SER B 1 192 ? 15.484 -0.858 16.094 1 89.81 192 SER B CA 1
ATOM 3997 C C . SER B 1 192 ? 14.945 -1.384 17.422 1 89.81 192 SER B C 1
ATOM 3999 O O . SER B 1 192 ? 14.781 -2.594 17.594 1 89.81 192 SER B O 1
ATOM 4001 N N . ALA B 1 193 ? 14.82 -0.524 18.344 1 82.69 193 ALA B N 1
ATOM 4002 C CA . ALA B 1 193 ? 14.516 -0.938 19.719 1 82.69 193 ALA B CA 1
ATOM 4003 C C . ALA B 1 193 ? 13.141 -1.589 19.797 1 82.69 193 ALA B C 1
ATOM 4005 O O . ALA B 1 193 ? 13.008 -2.732 20.25 1 82.69 193 ALA B O 1
ATOM 4006 N N . LYS B 1 194 ? 12.102 -0.956 19.391 1 84.88 194 LYS B N 1
ATOM 4007 C CA . LYS B 1 194 ? 10.75 -1.489 19.578 1 84.88 194 LYS B CA 1
ATOM 4008 C C . LYS B 1 194 ? 10.141 -1.933 18.25 1 84.88 194 LYS B C 1
ATOM 4010 O O . LYS B 1 194 ? 9.703 -3.074 18.125 1 84.88 194 LYS B O 1
ATOM 4015 N N . ASP B 1 195 ? 10.164 -1.215 17.266 1 91.06 195 ASP B N 1
ATOM 4016 C CA . ASP B 1 195 ? 9.586 -1.497 15.953 1 91.06 195 ASP B CA 1
ATOM 4017 C C . ASP B 1 195 ? 10.586 -2.242 15.062 1 91.06 195 ASP B C 1
ATOM 4019 O O . ASP B 1 195 ? 11.219 -1.642 14.195 1 91.06 195 ASP B O 1
ATOM 4023 N N . TRP B 1 196 ? 10.695 -3.588 15.227 1 93.44 196 TRP B N 1
ATOM 4024 C CA . TRP B 1 196 ? 11.711 -4.383 14.531 1 93.44 196 TRP B CA 1
ATOM 4025 C C . TRP B 1 196 ? 11.562 -4.254 13.023 1 93.44 196 TRP B C 1
ATOM 4027 O O . TRP B 1 196 ? 12.555 -4.172 12.297 1 93.44 196 TRP B O 1
ATOM 4037 N N . ARG B 1 197 ? 10.391 -4.277 12.477 1 95.88 197 ARG B N 1
ATOM 4038 C CA . ARG B 1 197 ? 10.164 -4.137 11.047 1 95.88 197 ARG B CA 1
ATOM 4039 C C . ARG B 1 197 ? 10.695 -2.799 10.539 1 95.88 197 ARG B C 1
ATOM 4041 O O . ARG B 1 197 ? 11.234 -2.717 9.43 1 95.88 197 ARG B O 1
ATOM 4048 N N . GLY B 1 198 ? 10.492 -1.78 11.43 1 93.69 198 GLY B N 1
ATOM 4049 C CA . GLY B 1 198 ? 10.953 -0.451 11.062 1 93.69 198 GLY B CA 1
ATOM 4050 C C . GLY B 1 198 ? 12.461 -0.358 10.93 1 93.69 198 GLY B C 1
ATOM 4051 O O . GLY B 1 198 ? 12.984 0.597 10.352 1 93.69 198 GLY B O 1
ATOM 4052 N N . GLY B 1 199 ? 13.148 -1.32 11.469 1 94.31 199 GLY B N 1
ATOM 4053 C CA . GLY B 1 199 ? 14.602 -1.356 11.367 1 94.31 199 GLY B CA 1
ATOM 4054 C C . GLY B 1 199 ? 15.094 -2.01 10.094 1 94.31 199 GLY B C 1
ATOM 4055 O O . GLY B 1 199 ? 16.297 -2.018 9.812 1 94.31 199 GLY B O 1
ATOM 4056 N N . ARG B 1 200 ? 14.148 -2.52 9.305 1 95.38 200 ARG B N 1
ATOM 4057 C CA . ARG B 1 200 ? 14.523 -3.188 8.062 1 95.38 200 ARG B CA 1
ATOM 4058 C C . ARG B 1 200 ? 14.641 -2.188 6.914 1 95.38 200 ARG B C 1
ATOM 4060 O O . ARG B 1 200 ? 14.125 -1.072 7 1 95.38 200 ARG B O 1
ATOM 4067 N N . THR B 1 201 ? 15.336 -2.525 5.824 1 94.69 201 THR B N 1
ATOM 4068 C CA . THR B 1 201 ? 15.711 -1.614 4.754 1 94.69 201 THR B CA 1
ATOM 4069 C C . THR B 1 201 ? 14.477 -0.964 4.133 1 94.69 201 THR B C 1
ATOM 4071 O O . THR B 1 201 ? 13.719 -1.618 3.414 1 94.69 201 THR B O 1
ATOM 4074 N N . ALA B 1 202 ? 14.32 0.333 4.324 1 95 202 ALA B N 1
ATOM 4075 C CA . ALA B 1 202 ? 13.117 1.064 3.939 1 95 202 ALA B CA 1
ATOM 4076 C C . ALA B 1 202 ? 12.953 1.088 2.422 1 95 202 ALA B C 1
ATOM 4078 O O . ALA B 1 202 ? 11.852 0.879 1.909 1 95 202 ALA B O 1
ATOM 4079 N N . ALA B 1 203 ? 14.008 1.262 1.706 1 94.81 203 ALA B N 1
ATOM 4080 C CA . ALA B 1 203 ? 13.938 1.509 0.269 1 94.81 203 ALA B CA 1
ATOM 4081 C C . ALA B 1 203 ? 13.852 0.199 -0.51 1 94.81 203 ALA B C 1
ATOM 4083 O O . ALA B 1 203 ? 13.906 0.198 -1.742 1 94.81 203 ALA B O 1
ATOM 4084 N N . GLN B 1 204 ? 13.672 -0.957 0.227 1 94.62 204 GLN B N 1
ATOM 4085 C CA . GLN B 1 204 ? 13.648 -2.242 -0.463 1 94.62 204 GLN B CA 1
ATOM 4086 C C . GLN B 1 204 ? 12.398 -3.043 -0.088 1 94.62 204 GLN B C 1
ATOM 4088 O O . GLN B 1 204 ? 12.109 -4.066 -0.707 1 94.62 204 GLN B O 1
ATOM 4093 N N . ASN B 1 205 ? 11.672 -2.521 0.969 1 97.75 205 ASN B N 1
ATOM 4094 C CA . ASN B 1 205 ? 10.664 -3.406 1.537 1 97.75 205 ASN B CA 1
ATOM 4095 C C . ASN B 1 205 ? 9.297 -2.725 1.606 1 97.75 205 ASN B C 1
ATOM 4097 O O . ASN B 1 205 ? 9.219 -1.498 1.705 1 97.75 205 ASN B O 1
ATOM 4101 N N . ILE B 1 206 ? 8.258 -3.508 1.464 1 98.19 206 ILE B N 1
ATOM 4102 C CA . ILE B 1 206 ? 6.973 -3.195 2.078 1 98.19 206 ILE B CA 1
ATOM 4103 C C . ILE B 1 206 ? 7.004 -3.566 3.559 1 98.19 206 ILE B C 1
ATOM 4105 O O . ILE B 1 206 ? 7.316 -4.707 3.914 1 98.19 206 ILE B O 1
ATOM 4109 N N . ILE B 1 207 ? 6.699 -2.65 4.41 1 97.62 207 ILE B N 1
ATOM 4110 C CA . ILE B 1 207 ? 6.871 -2.844 5.848 1 97.62 207 ILE B CA 1
ATOM 4111 C C . ILE B 1 207 ? 5.559 -2.547 6.57 1 97.62 207 ILE B C 1
ATOM 4113 O O . ILE B 1 207 ? 5.148 -1.388 6.676 1 97.62 207 ILE B O 1
ATOM 4117 N N . PRO B 1 208 ? 4.859 -3.615 7.07 1 97.56 208 PRO B N 1
ATOM 4118 C CA . PRO B 1 208 ? 3.68 -3.348 7.898 1 97.56 208 PRO B CA 1
ATOM 4119 C C . PRO B 1 208 ? 4.008 -2.535 9.148 1 97.56 208 PRO B C 1
ATOM 4121 O O . PRO B 1 208 ? 5.047 -2.756 9.781 1 97.56 208 PRO B O 1
ATOM 4124 N N . SER B 1 209 ? 3.16 -1.583 9.445 1 95.12 209 SER B N 1
ATOM 4125 C CA . SER B 1 209 ? 3.354 -0.739 10.617 1 95.12 209 SER B CA 1
ATOM 4126 C C . SER B 1 209 ? 2.02 -0.378 11.266 1 95.12 209 SER B C 1
ATOM 4128 O O . SER B 1 209 ? 1 -0.273 10.578 1 95.12 209 SER B O 1
ATOM 4130 N N . SER B 1 210 ? 2.09 -0.2 12.531 1 93 210 SER B N 1
ATOM 4131 C CA . SER B 1 210 ? 0.908 0.252 13.258 1 93 210 SER B CA 1
ATOM 4132 C C . SER B 1 210 ? 0.742 1.765 13.156 1 93 210 SER B C 1
ATOM 4134 O O . SER B 1 210 ? 1.724 2.494 13 1 93 210 SER B O 1
ATOM 4136 N N . THR B 1 211 ? -0.499 2.133 13.164 1 92.38 211 THR B N 1
ATOM 4137 C CA . THR B 1 211 ? -0.805 3.559 13.219 1 92.38 211 THR B CA 1
ATOM 4138 C C . THR B 1 211 ? -2.035 3.816 14.086 1 92.38 211 THR B C 1
ATOM 4140 O O . THR B 1 211 ? -2.965 3.008 14.102 1 92.38 211 THR B O 1
ATOM 4143 N N . GLY B 1 212 ? -2.021 4.945 14.781 1 92.06 212 GLY B N 1
ATOM 4144 C CA . GLY B 1 212 ? -3.18 5.371 15.547 1 92.06 212 GLY B CA 1
ATOM 4145 C C . GLY B 1 212 ? -4.051 6.371 14.812 1 92.06 212 GLY B C 1
ATOM 4146 O O . GLY B 1 212 ? -5.027 6.879 15.367 1 92.06 212 GLY B O 1
ATOM 4147 N N . ALA B 1 213 ? -3.791 6.621 13.562 1 92.19 213 ALA B N 1
ATOM 4148 C CA . ALA B 1 213 ? -4.406 7.715 12.82 1 92.19 213 ALA B CA 1
ATOM 4149 C C . ALA B 1 213 ? -5.91 7.508 12.672 1 92.19 213 ALA B C 1
ATOM 4151 O O . ALA B 1 213 ? -6.688 8.453 12.781 1 92.19 213 ALA B O 1
ATOM 4152 N N . ALA B 1 214 ? -6.266 6.285 12.414 1 92.5 214 ALA B N 1
ATOM 4153 C CA . ALA B 1 214 ? -7.684 6 12.211 1 92.5 214 ALA B CA 1
ATOM 4154 C C . ALA B 1 214 ? -8.453 6.09 13.531 1 92.5 214 ALA B C 1
ATOM 4156 O O . ALA B 1 214 ? -9.586 6.582 13.562 1 92.5 214 ALA B O 1
ATOM 4157 N N . LYS B 1 215 ? -7.879 5.594 14.562 1 93.38 215 LYS B N 1
ATOM 4158 C CA . LYS B 1 215 ? -8.492 5.73 15.883 1 93.38 215 LYS B CA 1
ATOM 4159 C C . LYS B 1 215 ? -8.625 7.199 16.281 1 93.38 215 LYS B C 1
ATOM 4161 O O . LYS B 1 215 ? -9.594 7.586 16.938 1 93.38 215 LYS B O 1
ATOM 4166 N N . ALA B 1 216 ? -7.66 7.988 15.906 1 94.62 216 ALA B N 1
ATOM 4167 C CA . ALA B 1 216 ? -7.641 9.414 16.219 1 94.62 216 ALA B CA 1
ATOM 4168 C C . ALA B 1 216 ? -8.828 10.133 15.586 1 94.62 216 ALA B C 1
ATOM 4170 O O . ALA B 1 216 ? -9.273 11.172 16.078 1 94.62 216 ALA B O 1
ATOM 4171 N N . VAL B 1 217 ? -9.289 9.586 14.484 1 96.31 217 VAL B N 1
ATOM 4172 C CA . VAL B 1 217 ? -10.469 10.172 13.859 1 96.31 217 VAL B CA 1
ATOM 4173 C C . VAL B 1 217 ? -11.633 10.172 14.844 1 96.31 217 VAL B C 1
ATOM 4175 O O . VAL B 1 217 ? -12.445 11.102 14.852 1 96.31 217 VAL B O 1
ATOM 4178 N N . GLY B 1 218 ? -11.75 9.188 15.703 1 95.88 218 GLY B N 1
ATOM 4179 C CA . GLY B 1 218 ? -12.789 9.133 16.719 1 95.88 218 GLY B CA 1
ATOM 4180 C C . GLY B 1 218 ? -12.688 10.266 17.734 1 95.88 218 GLY B C 1
ATOM 4181 O O . GLY B 1 218 ? -13.688 10.648 18.344 1 95.88 218 GLY B O 1
ATOM 4182 N N . LYS B 1 219 ? -11.508 10.789 17.906 1 94.5 219 LYS B N 1
ATOM 4183 C CA . LYS B 1 219 ? -11.289 11.875 18.844 1 94.5 219 LYS B CA 1
ATOM 4184 C C . LYS B 1 219 ? -11.734 13.211 18.266 1 94.5 219 LYS B C 1
ATOM 4186 O O . LYS B 1 219 ? -12.133 14.117 19 1 94.5 219 LYS B O 1
ATOM 4191 N N . VAL B 1 220 ? -11.711 13.328 16.938 1 96.75 220 VAL B N 1
ATOM 4192 C CA . VAL B 1 220 ? -12.031 14.617 16.328 1 96.75 220 VAL B CA 1
ATOM 4193 C C . VAL B 1 220 ? -13.43 14.57 15.711 1 96.75 220 VAL B C 1
ATOM 4195 O O . VAL B 1 220 ? -14.016 15.609 15.422 1 96.75 220 VAL B O 1
ATOM 4198 N N . ILE B 1 221 ? -13.914 13.414 15.438 1 97.75 221 ILE B N 1
ATOM 4199 C CA . ILE B 1 221 ? -15.297 13.148 15.078 1 97.75 221 ILE B CA 1
ATOM 4200 C C . ILE B 1 221 ? -15.906 12.141 16.047 1 97.75 221 ILE B C 1
ATOM 4202 O O . ILE B 1 221 ? -15.961 10.945 15.758 1 97.75 221 ILE B O 1
ATOM 4206 N N . PRO B 1 222 ? -16.438 12.609 17.094 1 97.25 222 PRO B N 1
ATOM 4207 C CA . PRO B 1 222 ? -16.875 11.727 18.172 1 97.25 222 PRO B CA 1
ATOM 4208 C C . PRO B 1 222 ? -17.828 10.641 17.703 1 97.2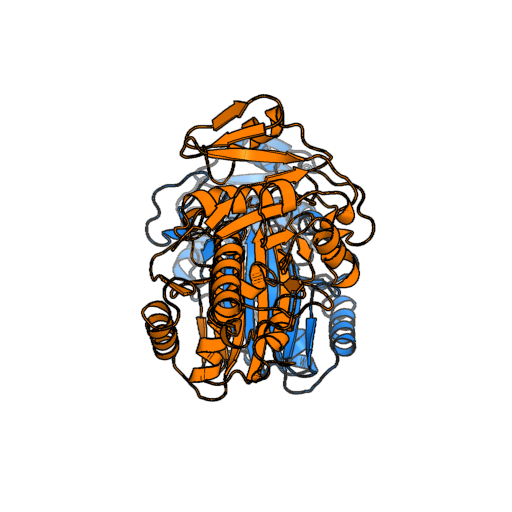5 222 PRO B C 1
ATOM 4210 O O . PRO B 1 222 ? -17.828 9.523 18.234 1 97.25 222 PRO B O 1
ATOM 4213 N N . GLU B 1 223 ? -18.656 10.891 16.703 1 97.19 223 GLU B N 1
ATOM 4214 C CA . GLU B 1 223 ? -19.609 9.922 16.156 1 97.19 223 GLU B CA 1
ATOM 4215 C C . GLU B 1 223 ? -18.906 8.695 15.602 1 97.19 223 GLU B C 1
ATOM 4217 O O . GLU B 1 223 ? -19.516 7.641 15.438 1 97.19 223 GLU B O 1
ATOM 4222 N N . LEU B 1 224 ? -17.625 8.828 15.352 1 98.19 224 LEU B N 1
ATOM 4223 C CA . LEU B 1 224 ? -16.891 7.742 14.711 1 98.19 224 LEU B CA 1
ATOM 4224 C C . LEU B 1 224 ? -15.977 7.031 15.711 1 98.19 224 LEU B C 1
ATOM 4226 O O . LEU B 1 224 ? -15.172 6.176 15.336 1 98.19 224 LEU B O 1
ATOM 4230 N N . ASN B 1 225 ? -16.094 7.457 17 1 97.44 225 ASN B N 1
ATOM 4231 C CA . ASN B 1 225 ? -15.305 6.781 18.031 1 97.44 225 ASN B CA 1
ATOM 4232 C C . ASN B 1 225 ? -15.633 5.293 18.109 1 97.44 225 ASN B C 1
ATOM 4234 O O . ASN B 1 225 ? -16.797 4.922 18.266 1 97.44 225 ASN B O 1
ATOM 4238 N N . GLY B 1 226 ? -14.609 4.441 17.922 1 96.75 226 GLY B N 1
ATOM 4239 C CA . GLY B 1 226 ? -14.789 3 17.984 1 96.75 226 GLY B CA 1
ATOM 4240 C C . GLY B 1 226 ? -15.219 2.387 16.672 1 96.75 226 GLY B C 1
ATOM 4241 O O . GLY B 1 226 ? -15.32 1.164 16.547 1 96.75 226 GLY B O 1
ATOM 4242 N N . LYS B 1 227 ? -15.406 3.195 15.656 1 98.12 227 LYS B N 1
ATOM 4243 C CA . LYS B 1 227 ? -15.938 2.689 14.398 1 98.12 227 LYS B CA 1
ATOM 4244 C C . LYS B 1 227 ? -14.844 2.557 13.344 1 98.12 227 LYS B C 1
ATOM 4246 O O . LYS B 1 227 ? -15.031 1.896 12.32 1 98.12 227 LYS B O 1
ATOM 4251 N N . LEU B 1 228 ? -13.734 3.197 13.625 1 98.06 228 LEU B N 1
ATOM 4252 C CA . LEU B 1 228 ? -12.641 3.168 12.656 1 98.06 228 LEU B CA 1
ATOM 4253 C C . LEU B 1 228 ? -11.328 2.76 13.328 1 98.06 228 LEU B C 1
ATOM 4255 O O . LEU B 1 228 ? -11.07 3.143 14.469 1 98.06 228 LEU B O 1
ATOM 4259 N N . THR B 1 229 ? -10.555 2.006 12.719 1 97.19 229 THR B N 1
ATOM 4260 C CA . THR B 1 229 ? -9.156 1.73 13.016 1 97.19 229 THR B CA 1
ATOM 4261 C C . THR B 1 229 ? -8.391 1.357 11.75 1 97.19 229 THR B C 1
ATOM 4263 O O . THR B 1 229 ? -8.961 1.336 10.656 1 97.19 229 THR B O 1
ATOM 4266 N N . GLY B 1 230 ? -7.133 1.254 11.906 1 96.62 230 GLY B N 1
ATOM 4267 C CA . GLY B 1 230 ? -6.387 0.986 10.688 1 96.62 230 GLY B CA 1
ATOM 4268 C C . GLY B 1 230 ? -4.926 0.67 10.938 1 96.62 230 GLY B C 1
ATOM 4269 O O . GLY B 1 230 ? -4.492 0.57 12.086 1 96.62 230 GLY B O 1
ATOM 4270 N N . MET B 1 231 ? -4.223 0.448 9.805 1 96.94 231 MET B N 1
ATOM 4271 C CA . MET B 1 231 ? -2.799 0.13 9.805 1 96.94 231 MET B CA 1
ATOM 4272 C C . MET B 1 231 ? -2.094 0.8 8.633 1 96.94 231 MET B C 1
ATOM 4274 O O . MET B 1 231 ? -2.709 1.562 7.883 1 96.94 231 MET B O 1
ATOM 4278 N N . SER B 1 232 ? -0.803 0.591 8.602 1 97.38 232 SER B N 1
ATOM 4279 C CA . SER B 1 232 ? -0.018 1.191 7.527 1 97.38 232 SER B CA 1
ATOM 4280 C C . SER B 1 232 ? 0.888 0.16 6.863 1 97.38 232 SER B C 1
ATOM 4282 O O . SER B 1 232 ? 1.293 -0.817 7.492 1 97.38 232 SER B O 1
ATOM 4284 N N . MET B 1 233 ? 1.081 0.302 5.602 1 98.19 233 MET B N 1
ATOM 4285 C CA . MET B 1 233 ? 2.143 -0.345 4.836 1 98.19 233 MET B CA 1
ATOM 4286 C C . MET B 1 233 ? 3.154 0.68 4.336 1 98.19 233 MET B C 1
ATOM 4288 O O . MET B 1 233 ? 2.879 1.418 3.387 1 98.19 233 MET B O 1
ATOM 4292 N N . ARG B 1 234 ? 4.34 0.661 4.965 1 98.19 234 ARG B N 1
ATOM 4293 C CA . ARG B 1 234 ? 5.383 1.559 4.48 1 98.19 234 ARG B CA 1
ATOM 4294 C C . ARG B 1 234 ? 6.023 1.019 3.207 1 98.19 234 ARG B C 1
ATOM 4296 O O . ARG B 1 234 ? 6.27 -0.184 3.092 1 98.19 234 ARG B O 1
ATOM 4303 N N . VAL B 1 235 ? 6.223 1.914 2.26 1 98.38 235 VAL B N 1
ATOM 4304 C CA . VAL B 1 235 ? 6.734 1.48 0.964 1 98.38 235 VAL B CA 1
ATOM 4305 C C . VAL B 1 235 ? 7.883 2.391 0.531 1 98.38 235 VAL B C 1
ATOM 4307 O O . VAL B 1 235 ? 8.078 3.465 1.101 1 98.38 235 VAL B O 1
ATOM 4310 N N . PRO B 1 236 ? 8.695 1.976 -0.532 1 97 236 PRO B N 1
ATOM 4311 C CA . PRO B 1 236 ? 9.922 2.688 -0.908 1 97 236 PRO B CA 1
ATOM 4312 C C . PRO B 1 236 ? 9.641 3.941 -1.732 1 97 236 PRO B C 1
ATOM 4314 O O . PRO B 1 236 ? 10.164 4.082 -2.842 1 97 236 PRO B O 1
ATOM 4317 N N . THR B 1 237 ? 8.898 4.855 -1.249 1 97 237 THR B N 1
ATOM 4318 C CA . THR B 1 237 ? 8.758 6.195 -1.804 1 97 237 THR B CA 1
ATOM 4319 C C . THR B 1 237 ? 9.172 7.25 -0.782 1 97 237 THR B C 1
ATOM 4321 O O . THR B 1 237 ? 9.07 7.023 0.426 1 97 237 THR B O 1
ATOM 4324 N N . ALA B 1 238 ? 9.594 8.414 -1.267 1 95.19 238 ALA B N 1
ATOM 4325 C CA . ALA B 1 238 ? 10.172 9.43 -0.391 1 95.19 238 ALA B CA 1
ATOM 4326 C C . ALA B 1 238 ? 9.086 10.305 0.232 1 95.19 238 ALA B C 1
ATOM 4328 O O . ALA B 1 238 ? 9.281 10.875 1.307 1 95.19 238 ALA B O 1
ATOM 4329 N N . ASN B 1 239 ? 8.023 10.422 -0.503 1 97.06 239 ASN B N 1
ATOM 4330 C CA . ASN B 1 239 ? 6.938 11.297 -0.064 1 97.06 239 ASN B CA 1
ATOM 4331 C C . ASN B 1 239 ? 5.613 10.922 -0.723 1 97.06 239 ASN B C 1
ATOM 4333 O O . ASN B 1 239 ? 5.59 10.141 -1.678 1 97.06 239 ASN B O 1
ATOM 4337 N N . VAL B 1 240 ? 4.512 11.453 -0.141 1 98.31 240 VAL B N 1
ATOM 4338 C CA . VAL B 1 240 ? 3.135 11.258 -0.574 1 98.31 240 VAL B CA 1
ATOM 4339 C C . VAL B 1 240 ? 2.646 9.875 -0.147 1 98.31 240 VAL B C 1
ATOM 4341 O O . VAL B 1 240 ? 3.355 8.883 -0.321 1 98.31 240 VAL B O 1
ATOM 4344 N N . SER B 1 241 ? 1.612 9.828 0.451 1 98.5 241 SER B N 1
ATOM 4345 C CA . SER B 1 241 ? 0.941 8.609 0.896 1 98.5 241 SER B CA 1
ATOM 4346 C C . SER B 1 241 ? -0.52 8.586 0.458 1 98.5 241 SER B C 1
ATOM 4348 O O . SER B 1 241 ? -1.034 9.594 -0.046 1 98.5 241 SER B O 1
ATOM 4350 N N . VAL B 1 242 ? -1.09 7.426 0.581 1 98.75 242 VAL B N 1
ATOM 4351 C CA . VAL B 1 242 ? -2.475 7.285 0.144 1 98.75 242 VAL B CA 1
ATOM 4352 C C . VAL B 1 242 ? -3.268 6.5 1.187 1 98.75 242 VAL B C 1
ATOM 4354 O O . VAL B 1 242 ? -2.799 5.477 1.69 1 98.75 242 VAL B O 1
ATOM 4357 N N . VAL B 1 243 ? -4.414 7.059 1.588 1 98.56 243 VAL B N 1
ATOM 4358 C CA . VAL B 1 243 ? -5.375 6.387 2.455 1 98.56 243 VAL B CA 1
ATOM 4359 C C . VAL B 1 243 ? -6.289 5.492 1.619 1 98.56 243 VAL B C 1
ATOM 4361 O O . VAL B 1 243 ? -6.832 5.926 0.602 1 98.56 243 VAL B O 1
ATOM 4364 N N . ASP B 1 244 ? -6.348 4.258 2.008 1 98.5 244 ASP B N 1
ATOM 4365 C CA . ASP B 1 244 ? -7.316 3.271 1.533 1 98.5 244 ASP B CA 1
ATOM 4366 C C . ASP B 1 244 ? -8.305 2.895 2.637 1 98.5 244 ASP B C 1
ATOM 4368 O O . ASP B 1 244 ? -7.969 2.121 3.537 1 98.5 244 ASP B O 1
ATOM 4372 N N . LEU B 1 245 ? -9.516 3.449 2.539 1 98.75 245 LEU B N 1
ATOM 4373 C CA . LEU B 1 245 ? -10.531 3.209 3.557 1 98.75 245 LEU B CA 1
ATOM 4374 C C . LEU B 1 245 ? -11.609 2.268 3.031 1 98.75 245 LEU B C 1
ATOM 4376 O O . LEU B 1 245 ? -12.297 2.584 2.055 1 98.75 245 LEU B O 1
ATOM 4380 N N . THR B 1 246 ? -11.711 1.112 3.586 1 98.75 246 THR B N 1
ATOM 4381 C CA . THR B 1 246 ? -12.875 0.26 3.389 1 98.75 246 THR B CA 1
ATOM 4382 C C . THR B 1 246 ? -13.938 0.536 4.453 1 98.75 246 THR B C 1
ATOM 4384 O O . THR B 1 246 ? -13.656 0.429 5.652 1 98.75 246 THR B O 1
ATOM 4387 N N . ALA B 1 247 ? -15.156 0.877 4.035 1 98.62 247 ALA B N 1
ATOM 4388 C CA . ALA B 1 247 ? -16.172 1.28 5 1 98.62 247 ALA B CA 1
ATOM 4389 C C . ALA B 1 247 ? -17.516 0.646 4.668 1 98.62 247 ALA B C 1
ATOM 4391 O O . ALA B 1 247 ? -17.875 0.484 3.496 1 98.62 247 ALA B O 1
ATOM 4392 N N . ARG B 1 248 ? -18.219 0.252 5.648 1 98.62 248 ARG B N 1
ATOM 4393 C CA . ARG B 1 248 ? -19.656 -0.031 5.562 1 98.62 248 ARG B CA 1
ATOM 4394 C C . ARG B 1 248 ? -20.484 1.198 5.926 1 98.62 248 ARG B C 1
ATOM 4396 O O . ARG B 1 248 ? -20.234 1.833 6.957 1 98.62 248 ARG B O 1
ATOM 4403 N N . ILE B 1 249 ? -21.422 1.558 5.062 1 98.69 249 ILE B N 1
ATOM 4404 C CA . ILE B 1 249 ? -22.25 2.73 5.32 1 98.69 249 ILE B CA 1
ATOM 4405 C C . ILE B 1 249 ? -23.703 2.305 5.496 1 98.69 249 ILE B C 1
ATOM 4407 O O . ILE B 1 249 ? -24.141 1.302 4.922 1 98.69 249 ILE B O 1
ATOM 4411 N N . GLU B 1 250 ? -24.422 3.057 6.23 1 98.62 250 GLU B N 1
ATOM 4412 C CA . GLU B 1 250 ? -25.812 2.746 6.578 1 98.62 250 GLU B CA 1
ATOM 4413 C C . GLU B 1 250 ? -26.766 3.125 5.449 1 98.62 250 GLU B C 1
ATOM 4415 O O . GLU B 1 250 ? -27.578 2.305 5.012 1 98.62 250 GLU B O 1
ATOM 4420 N N . LYS B 1 251 ? -26.766 4.383 5.066 1 98.56 251 LYS B N 1
ATOM 4421 C CA . LYS B 1 251 ? -27.562 4.84 3.936 1 98.56 251 LYS B CA 1
ATOM 4422 C C . LYS B 1 251 ? -26.922 4.453 2.609 1 98.56 251 LYS B C 1
ATOM 4424 O O . LYS B 1 251 ? -26 5.129 2.143 1 98.56 251 LYS B O 1
ATOM 4429 N N . GLY B 1 252 ? -27.484 3.477 1.986 1 98.19 252 GLY B N 1
ATOM 4430 C CA . GLY B 1 252 ? -26.922 2.986 0.738 1 98.19 252 GLY B CA 1
ATOM 4431 C C . GLY B 1 252 ? -26.766 4.066 -0.315 1 98.19 252 GLY B C 1
ATOM 4432 O O . GLY B 1 252 ? -27.625 4.941 -0.442 1 98.19 252 GLY B O 1
ATOM 4433 N N . ALA B 1 253 ? -25.656 3.947 -1.07 1 98.62 253 ALA B N 1
ATOM 4434 C CA . ALA B 1 253 ? -25.359 4.902 -2.135 1 98.62 253 ALA B CA 1
ATOM 4435 C C . ALA B 1 253 ? -24.531 4.258 -3.236 1 98.62 253 ALA B C 1
ATOM 4437 O O . ALA B 1 253 ? -23.656 3.424 -2.959 1 98.62 253 ALA B O 1
ATOM 4438 N N . THR B 1 254 ? -24.812 4.641 -4.438 1 98.5 254 THR B N 1
ATOM 4439 C CA . THR B 1 254 ? -23.938 4.242 -5.527 1 98.5 254 THR B CA 1
ATOM 4440 C C . THR B 1 254 ? -22.578 4.945 -5.418 1 98.5 254 THR B C 1
ATOM 4442 O O . THR B 1 254 ? -22.469 5.984 -4.758 1 98.5 254 THR B O 1
ATOM 4445 N N . TYR B 1 255 ? -21.656 4.383 -6.074 1 98.31 255 TYR B N 1
ATOM 4446 C CA . TYR B 1 255 ? -20.344 5.012 -6.059 1 98.31 255 TYR B CA 1
ATOM 4447 C C . TYR B 1 255 ? -20.406 6.418 -6.648 1 98.31 255 TYR B C 1
ATOM 4449 O O . TYR B 1 255 ? -19.703 7.324 -6.184 1 98.31 255 TYR B O 1
ATOM 4457 N N . ASP B 1 256 ? -21.203 6.602 -7.676 1 98.56 256 ASP B N 1
ATOM 4458 C CA . ASP B 1 256 ? -21.344 7.918 -8.289 1 98.56 256 ASP B CA 1
ATOM 4459 C C . ASP B 1 256 ? -21.953 8.922 -7.301 1 98.56 256 ASP B C 1
ATOM 4461 O O . ASP B 1 256 ? -21.578 10.094 -7.289 1 98.56 256 ASP B O 1
ATOM 4465 N N . GLU B 1 257 ? -22.906 8.477 -6.496 1 98.75 257 GLU B N 1
ATOM 4466 C CA . GLU B 1 257 ? -23.484 9.336 -5.465 1 98.75 257 GLU B CA 1
ATOM 4467 C C . GLU B 1 257 ? -22.438 9.719 -4.422 1 98.75 257 GLU B C 1
ATOM 4469 O O . GLU B 1 257 ? -22.406 10.852 -3.949 1 98.75 257 GLU B O 1
ATOM 4474 N N . ILE B 1 258 ? -21.641 8.789 -4.09 1 98.75 258 ILE B N 1
ATOM 4475 C CA . ILE B 1 258 ? -20.562 9.031 -3.129 1 98.75 258 ILE B CA 1
ATOM 4476 C C . ILE B 1 258 ? -19.578 10.039 -3.707 1 98.75 258 ILE B C 1
ATOM 4478 O O . ILE B 1 258 ? -19.203 11.016 -3.043 1 98.75 258 ILE B O 1
ATOM 4482 N N . LYS B 1 259 ? -19.203 9.852 -5.012 1 98.69 259 LYS B N 1
ATOM 4483 C CA . LYS B 1 259 ? -18.297 10.773 -5.688 1 98.69 259 LYS B CA 1
ATOM 4484 C C . LYS B 1 259 ? -18.875 12.195 -5.703 1 98.69 259 LYS B C 1
ATOM 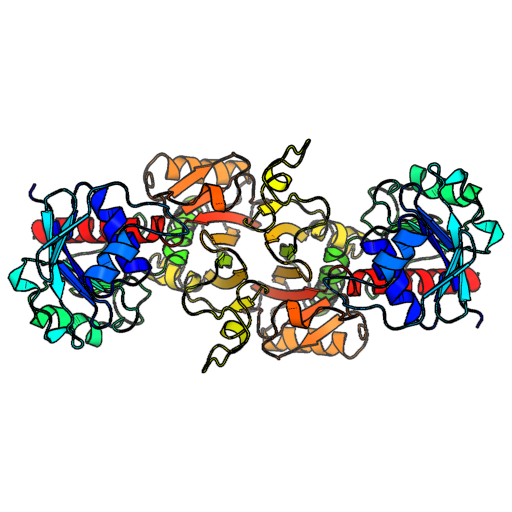4486 O O . LYS B 1 259 ? -18.156 13.156 -5.441 1 98.69 259 LYS B O 1
ATOM 4491 N N . GLN B 1 260 ? -20.047 12.258 -5.93 1 98.75 260 GLN B N 1
ATOM 4492 C CA . GLN B 1 260 ? -20.688 13.562 -6.004 1 98.75 260 GLN B CA 1
ATOM 4493 C C . GLN B 1 260 ? -20.688 14.258 -4.645 1 98.75 260 GLN B C 1
ATOM 4495 O O . GLN B 1 260 ? -20.453 15.469 -4.562 1 98.75 260 GLN B O 1
ATOM 4500 N N . ALA B 1 261 ? -21 13.516 -3.615 1 98.81 261 ALA B N 1
ATOM 4501 C CA . ALA B 1 261 ? -20.984 14.086 -2.27 1 98.81 261 ALA B CA 1
ATOM 4502 C C . ALA B 1 261 ? -19.609 14.617 -1.907 1 98.81 261 ALA B C 1
ATOM 4504 O O . ALA B 1 261 ? -19.484 15.703 -1.332 1 98.81 261 ALA B O 1
ATOM 4505 N N . ILE B 1 262 ? -18.594 13.852 -2.217 1 98.88 262 ILE B N 1
ATOM 4506 C CA . ILE B 1 262 ? -17.219 14.25 -1.902 1 98.88 262 ILE B CA 1
ATOM 4507 C C . ILE B 1 262 ? -16.828 15.469 -2.736 1 98.88 262 ILE B C 1
ATOM 4509 O O . ILE B 1 262 ? -16.219 16.406 -2.227 1 98.88 262 ILE B O 1
ATOM 4513 N N . LYS B 1 263 ? -17.219 15.438 -4.016 1 98.81 263 LYS B N 1
ATOM 4514 C CA . LYS B 1 263 ? -16.922 16.562 -4.902 1 98.81 263 LYS B CA 1
ATOM 4515 C C . LYS B 1 263 ? -17.562 17.844 -4.391 1 98.81 263 LYS B C 1
ATOM 4517 O O . LYS B 1 263 ? -16.922 18.906 -4.375 1 98.81 263 LYS B O 1
ATOM 4522 N N . GLU B 1 264 ? -18.781 17.781 -3.969 1 98.81 264 GLU B N 1
ATOM 4523 C CA . GLU B 1 264 ? -19.5 18.938 -3.441 1 98.81 264 GLU B CA 1
ATOM 4524 C C . GLU B 1 264 ? -18.812 19.484 -2.195 1 98.81 264 GLU B C 1
ATOM 4526 O O . GLU B 1 264 ? -18.672 20.703 -2.037 1 98.81 264 GLU B O 1
ATOM 4531 N N . ALA B 1 265 ? -18.391 18.609 -1.338 1 98.81 265 ALA B N 1
ATOM 4532 C CA . ALA B 1 265 ? -17.688 19.047 -0.131 1 98.81 265 ALA B CA 1
ATOM 4533 C C . ALA B 1 265 ? -16.344 19.688 -0.473 1 98.81 265 ALA B C 1
ATOM 4535 O O . ALA B 1 265 ? -15.969 20.703 0.103 1 98.81 265 ALA B O 1
ATOM 4536 N N . ALA B 1 266 ? -15.609 19.109 -1.392 1 98.81 266 ALA B N 1
ATOM 4537 C CA . ALA B 1 266 ? -14.281 19.562 -1.788 1 98.81 266 ALA B CA 1
ATOM 4538 C C . ALA B 1 266 ? -14.344 20.938 -2.445 1 98.81 266 ALA B C 1
ATOM 4540 O O . ALA B 1 266 ? -13.414 21.734 -2.312 1 98.81 266 ALA B O 1
ATOM 4541 N N . GLU B 1 267 ? -15.43 21.172 -3.146 1 98.44 267 GLU B N 1
ATOM 4542 C CA . GLU B 1 267 ? -15.602 22.438 -3.854 1 98.44 267 GLU B CA 1
ATOM 4543 C C . GLU B 1 267 ? -16.359 23.453 -3.002 1 98.44 267 GLU B C 1
ATOM 4545 O O . GLU B 1 267 ? -16.5 24.609 -3.385 1 98.44 267 GLU B O 1
ATOM 4550 N N . GLY B 1 268 ? -16.844 23.031 -1.869 1 98.12 268 GLY B N 1
ATOM 4551 C CA . GLY B 1 268 ? -17.641 23.859 -0.975 1 98.12 268 GLY B CA 1
ATOM 4552 C C . GLY B 1 268 ? -17.016 24.016 0.399 1 98.12 268 GLY B C 1
ATOM 4553 O O . GLY B 1 268 ? -15.953 24.625 0.539 1 98.12 268 GLY B O 1
ATOM 4554 N N . PRO B 1 269 ? -17.625 23.406 1.359 1 98.06 269 PRO B N 1
ATOM 4555 C CA . PRO B 1 269 ? -17.234 23.703 2.744 1 98.06 269 PRO B CA 1
ATOM 4556 C C . PRO B 1 269 ? -15.82 23.25 3.072 1 98.06 269 PRO B C 1
ATOM 4558 O O . PRO B 1 269 ? -15.203 23.766 4.008 1 98.06 269 PRO B O 1
ATOM 4561 N N . LEU B 1 270 ? -15.25 22.297 2.332 1 98.75 270 LEU B N 1
ATOM 4562 C CA . LEU B 1 270 ? -13.938 21.75 2.678 1 98.75 270 LEU B CA 1
ATOM 4563 C C . LEU B 1 270 ? -12.891 22.156 1.646 1 98.75 270 LEU B C 1
ATOM 4565 O O . LEU B 1 270 ? -11.82 21.547 1.566 1 98.75 270 LEU B O 1
ATOM 4569 N N . LYS B 1 271 ? -13.258 23.188 0.819 1 98.5 271 LYS B N 1
ATOM 4570 C CA . LYS B 1 271 ? -12.297 23.703 -0.158 1 98.5 271 LYS B CA 1
ATOM 4571 C C . LYS B 1 271 ? -10.992 24.109 0.513 1 98.5 271 LYS B C 1
ATOM 4573 O O . LYS B 1 271 ? -11 24.797 1.539 1 98.5 271 LYS B O 1
ATOM 4578 N N . GLY B 1 272 ? -9.891 23.656 -0.056 1 97.94 272 GLY B N 1
ATOM 4579 C CA . GLY B 1 272 ? -8.578 23.969 0.5 1 97.94 272 GLY B CA 1
ATOM 4580 C C . GLY B 1 272 ? -8.07 22.906 1.459 1 97.94 272 GLY B C 1
ATOM 4581 O O . GLY B 1 272 ? -6.879 22.891 1.785 1 97.94 272 GLY B O 1
ATOM 4582 N N . VAL B 1 273 ? -8.945 22.016 1.938 1 98.69 273 VAL B N 1
ATOM 4583 C CA . VAL B 1 273 ? -8.594 20.906 2.828 1 98.69 273 VAL B CA 1
ATOM 4584 C C . VAL B 1 273 ? -8.781 19.578 2.1 1 98.69 273 VAL B C 1
ATOM 4586 O O . VAL B 1 273 ? -7.879 18.734 2.096 1 98.69 273 VAL B O 1
ATOM 4589 N N . LEU B 1 274 ? -9.953 19.438 1.511 1 98.81 274 LEU B N 1
ATOM 4590 C CA . LEU B 1 274 ? -10.328 18.281 0.706 1 98.81 274 LEU B CA 1
ATOM 4591 C C . LEU B 1 274 ? -10.383 18.641 -0.775 1 98.81 274 LEU B C 1
ATOM 4593 O O . LEU B 1 274 ? -10.953 19.656 -1.147 1 98.81 274 LEU B O 1
ATOM 4597 N N . ALA B 1 275 ? -9.688 17.891 -1.574 1 98.88 275 ALA B N 1
ATOM 4598 C CA . ALA B 1 275 ? -9.742 18.062 -3.023 1 98.88 275 ALA B CA 1
ATOM 4599 C C . ALA B 1 275 ? -10.273 16.797 -3.707 1 98.88 275 ALA B C 1
ATOM 4601 O O . ALA B 1 275 ? -10.445 15.766 -3.061 1 98.88 275 ALA B O 1
ATOM 4602 N N . TYR B 1 276 ? -10.648 16.953 -4.945 1 98.81 276 TYR B N 1
ATOM 4603 C CA . TYR B 1 276 ? -11.266 15.914 -5.762 1 98.81 276 TYR B CA 1
ATOM 4604 C C . TYR B 1 276 ? -10.609 15.828 -7.133 1 98.81 276 TYR B C 1
ATOM 4606 O O . TYR B 1 276 ? -10.352 16.859 -7.773 1 98.81 276 TYR B O 1
ATOM 4614 N N . THR B 1 277 ? -10.195 14.617 -7.562 1 98.62 277 THR B N 1
ATOM 4615 C CA . THR B 1 277 ? -9.633 14.492 -8.906 1 98.62 277 THR B CA 1
ATOM 4616 C C . THR B 1 277 ? -10.203 13.266 -9.609 1 98.62 277 THR B C 1
ATOM 4618 O O . THR B 1 277 ? -10.477 12.242 -8.977 1 98.62 277 THR B O 1
ATOM 4621 N N . GLU B 1 278 ? -10.367 13.336 -10.938 1 97.94 278 GLU B N 1
ATOM 4622 C CA . GLU B 1 278 ? -10.719 12.227 -11.812 1 97.94 278 GLU B CA 1
ATOM 4623 C C . GLU B 1 278 ? -9.586 11.898 -12.781 1 97.94 278 GLU B C 1
ATOM 4625 O O . GLU B 1 278 ? -9.742 11.062 -13.664 1 97.94 278 GLU B O 1
ATOM 4630 N N . ASP B 1 279 ? -8.43 12.594 -12.609 1 96.62 279 ASP B N 1
ATOM 4631 C CA . ASP B 1 279 ? -7.262 12.312 -13.445 1 96.62 279 ASP B CA 1
ATOM 4632 C C . ASP B 1 279 ? -6.598 11 -13.023 1 96.62 279 ASP B C 1
ATOM 4634 O O . ASP B 1 279 ? -6.77 10.547 -11.891 1 96.62 279 ASP B O 1
ATOM 4638 N N . ASP B 1 280 ? -5.867 10.406 -13.938 1 96.88 280 ASP B N 1
ATOM 4639 C CA . ASP B 1 280 ? -5.105 9.195 -13.641 1 96.88 280 ASP B CA 1
ATOM 4640 C C . ASP B 1 280 ? -3.777 9.539 -12.969 1 96.88 280 ASP B C 1
ATOM 4642 O O . ASP B 1 280 ? -2.709 9.336 -13.547 1 96.88 280 ASP B O 1
ATOM 4646 N N . VAL B 1 281 ? -3.865 9.938 -11.727 1 97.5 281 VAL B N 1
ATOM 4647 C CA . VAL B 1 281 ? -2.721 10.477 -11 1 97.5 281 VAL B CA 1
ATOM 4648 C C . VAL B 1 281 ? -1.982 9.344 -10.289 1 97.5 281 VAL B C 1
ATOM 4650 O O . VAL B 1 281 ? -2.543 8.266 -10.078 1 97.5 281 VAL B O 1
ATOM 4653 N N . VAL B 1 282 ? -0.735 9.562 -10.039 1 98.12 282 VAL B N 1
ATOM 4654 C CA . VAL B 1 282 ? 0.104 8.734 -9.188 1 98.12 282 VAL B CA 1
ATOM 4655 C C . VAL B 1 282 ? 0.666 9.57 -8.039 1 98.12 282 VAL B C 1
ATOM 4657 O O . VAL B 1 282 ? 0.375 10.766 -7.938 1 98.12 282 VAL B O 1
ATOM 4660 N N . SER B 1 283 ? 1.44 9 -7.121 1 98.38 283 SER B N 1
ATOM 4661 C CA . SER B 1 283 ? 1.823 9.633 -5.863 1 98.38 283 SER B CA 1
ATOM 4662 C C . SER B 1 283 ? 2.596 10.922 -6.105 1 98.38 283 SER B C 1
ATOM 4664 O O . SER B 1 283 ? 2.309 11.953 -5.488 1 98.38 283 SER B O 1
ATOM 4666 N N . THR B 1 284 ? 3.549 10.969 -7.07 1 97.19 284 THR B N 1
ATOM 4667 C CA . THR B 1 284 ? 4.426 12.125 -7.234 1 97.19 284 THR B CA 1
ATOM 4668 C C . THR B 1 284 ? 3.641 13.336 -7.723 1 97.19 284 THR B C 1
ATOM 4670 O O . THR B 1 284 ? 4.117 14.469 -7.629 1 97.19 284 THR B O 1
ATOM 4673 N N . ASP B 1 285 ? 2.459 13.102 -8.258 1 98.06 285 ASP B N 1
ATOM 4674 C CA . ASP B 1 285 ? 1.638 14.219 -8.719 1 98.06 285 ASP B CA 1
ATOM 4675 C C . ASP B 1 285 ? 1.126 15.047 -7.547 1 98.06 285 ASP B C 1
ATOM 4677 O O . ASP B 1 285 ? 0.639 16.156 -7.73 1 98.06 285 ASP B O 1
ATOM 4681 N N . MET B 1 286 ? 1.233 14.477 -6.336 1 98.44 286 MET B N 1
ATOM 4682 C CA . MET B 1 286 ? 0.678 15.133 -5.16 1 98.44 286 MET B CA 1
ATOM 4683 C C . MET B 1 286 ? 1.745 15.953 -4.438 1 98.44 286 MET B C 1
ATOM 4685 O O . MET B 1 286 ? 1.439 16.688 -3.502 1 98.44 286 MET B O 1
ATOM 4689 N N . ILE B 1 287 ? 3.02 15.836 -4.836 1 97.81 287 ILE B N 1
ATOM 4690 C CA . ILE B 1 287 ? 4.098 16.531 -4.145 1 97.81 287 ILE B CA 1
ATOM 4691 C C . ILE B 1 287 ? 3.838 18.031 -4.168 1 97.81 287 ILE B C 1
ATOM 4693 O O . ILE B 1 287 ? 3.641 18.625 -5.234 1 97.81 287 ILE B O 1
ATOM 4697 N N . GLY B 1 288 ? 3.783 18.641 -3.023 1 97.19 288 GLY B N 1
ATOM 4698 C CA . GLY B 1 288 ? 3.6 20.078 -2.914 1 97.19 288 GLY B CA 1
ATOM 4699 C C . GLY B 1 288 ? 2.143 20.484 -2.883 1 97.19 288 GLY B C 1
ATOM 4700 O O . GLY B 1 288 ? 1.832 21.672 -2.758 1 97.19 288 GLY B O 1
ATOM 4701 N N . ASN B 1 289 ? 1.195 19.469 -3.037 1 98.25 289 ASN B N 1
ATOM 4702 C CA . ASN B 1 289 ? -0.221 19.812 -2.969 1 98.25 289 ASN B CA 1
ATOM 4703 C C . ASN B 1 289 ? -0.613 20.297 -1.577 1 98.25 289 ASN B C 1
ATOM 4705 O O . ASN B 1 289 ? -0.367 19.609 -0.583 1 98.25 289 ASN B O 1
ATOM 4709 N N . PRO B 1 290 ? -1.218 21.406 -1.452 1 97.62 290 PRO B N 1
ATOM 4710 C CA . PRO B 1 290 ? -1.493 21.969 -0.124 1 97.62 290 PRO B CA 1
ATOM 4711 C C . PRO B 1 290 ? -2.703 21.312 0.546 1 97.62 290 PRO B C 1
ATOM 4713 O O . PRO B 1 290 ? -2.93 21.516 1.743 1 97.62 290 PRO B O 1
ATOM 4716 N N . ASN B 1 291 ? -3.576 20.625 -0.252 1 98.62 291 ASN B N 1
ATOM 4717 C CA . ASN B 1 291 ? -4.695 19.938 0.373 1 98.62 291 ASN B CA 1
ATOM 4718 C C . ASN B 1 291 ? -4.227 18.719 1.176 1 98.62 291 ASN B C 1
ATOM 4720 O O . ASN B 1 291 ? -3.316 18 0.756 1 98.62 291 ASN B O 1
ATOM 4724 N N . SER B 1 292 ? -4.852 18.516 2.34 1 98.38 292 SER B N 1
ATOM 4725 C CA . SER B 1 292 ? -4.418 17.422 3.193 1 98.38 292 SER B CA 1
ATOM 4726 C C . SER B 1 292 ? -5.105 16.109 2.803 1 98.38 292 SER B C 1
ATOM 4728 O O . SER B 1 292 ? -4.73 15.039 3.287 1 98.38 292 SER B O 1
ATOM 4730 N N . SER B 1 293 ? -6.156 16.188 1.955 1 98.81 293 SER B N 1
ATOM 4731 C CA . SER B 1 293 ? -6.863 15.016 1.435 1 98.81 293 SER B CA 1
ATOM 4732 C C . SER B 1 293 ? -7.289 15.227 -0.014 1 98.81 293 SER B C 1
ATOM 4734 O O . SER B 1 293 ? -8.055 16.141 -0.315 1 98.81 293 SER B O 1
ATOM 4736 N N . ILE B 1 294 ? -6.785 14.477 -0.961 1 98.94 294 ILE B N 1
ATOM 4737 C CA . ILE B 1 294 ? -7.145 14.57 -2.371 1 98.94 294 ILE B CA 1
ATOM 4738 C C . ILE B 1 294 ? -7.805 13.266 -2.824 1 98.94 294 ILE B C 1
ATOM 4740 O O . ILE B 1 294 ? -7.117 12.289 -3.135 1 98.94 294 ILE B O 1
ATOM 4744 N N . PHE B 1 295 ? -9.141 13.297 -2.857 1 98.94 295 PHE B N 1
ATOM 4745 C CA . PHE B 1 295 ? -9.922 12.109 -3.189 1 98.94 295 PHE B CA 1
ATOM 4746 C C . PHE B 1 295 ? -9.703 11.711 -4.645 1 98.94 295 PHE B C 1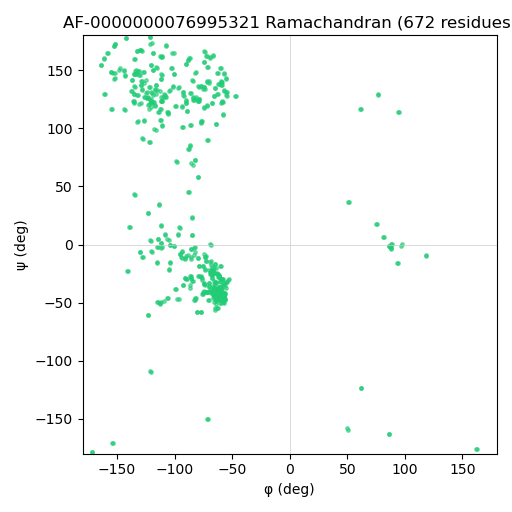
ATOM 4748 O O . PHE B 1 295 ? -9.914 12.516 -5.551 1 98.94 295 PHE B O 1
ATOM 4755 N N . ASP B 1 296 ? -9.25 10.5 -4.844 1 98.88 296 ASP B N 1
ATOM 4756 C CA . ASP B 1 296 ? -9.07 9.922 -6.172 1 98.88 296 ASP B CA 1
ATOM 4757 C C . ASP B 1 296 ? -10.305 9.148 -6.613 1 98.88 296 ASP B C 1
ATOM 4759 O O . ASP B 1 296 ? -10.461 7.973 -6.273 1 98.88 296 ASP B O 1
ATOM 4763 N N . ALA B 1 297 ? -11.086 9.734 -7.418 1 98.44 297 ALA B N 1
ATOM 4764 C CA . ALA B 1 297 ? -12.406 9.219 -7.766 1 98.44 297 ALA B CA 1
ATOM 4765 C C . ALA B 1 297 ? -12.297 7.926 -8.57 1 98.44 297 ALA B C 1
ATOM 4767 O O . ALA B 1 297 ? -13.195 7.086 -8.523 1 98.44 297 ALA B O 1
ATOM 4768 N N . LYS B 1 298 ? -11.211 7.723 -9.281 1 97.25 298 LYS B N 1
ATOM 4769 C CA . LYS B 1 298 ? -11.086 6.57 -10.172 1 97.25 298 LYS B CA 1
ATOM 4770 C C . LYS B 1 298 ? -10.398 5.406 -9.469 1 97.25 298 LYS B C 1
ATOM 4772 O O . LYS B 1 298 ? -10.398 4.281 -9.969 1 97.25 298 LYS B O 1
ATOM 4777 N N . ALA B 1 299 ? -9.844 5.723 -8.32 1 97 299 ALA B N 1
ATOM 4778 C CA . ALA B 1 299 ? -9.07 4.676 -7.664 1 97 299 ALA B CA 1
ATOM 4779 C C . ALA B 1 299 ? -9.938 3.863 -6.715 1 97 299 ALA B C 1
ATOM 4781 O O . ALA B 1 299 ? -9.648 2.695 -6.441 1 97 299 ALA B O 1
ATOM 4782 N N . GLY B 1 300 ? -10.984 4.414 -6.129 1 96.44 300 GLY B N 1
ATOM 4783 C CA . GLY B 1 300 ? -11.875 3.697 -5.234 1 96.44 300 GLY B CA 1
ATOM 4784 C C . GLY B 1 300 ? -12.797 2.734 -5.957 1 96.44 300 GLY B C 1
ATOM 4785 O O . GLY B 1 300 ? -12.891 2.758 -7.184 1 96.44 300 GLY B O 1
ATOM 4786 N N . ILE B 1 301 ? -13.391 1.879 -5.156 1 96.81 301 ILE B N 1
ATOM 4787 C CA . ILE B 1 301 ? -14.32 0.906 -5.723 1 96.81 301 ILE B CA 1
ATOM 4788 C C . ILE B 1 301 ? -15.43 0.6 -4.715 1 96.81 301 ILE B C 1
ATOM 4790 O O . ILE B 1 301 ? -15.25 0.802 -3.512 1 96.81 301 ILE B O 1
ATOM 4794 N N . SER B 1 302 ? -16.562 0.251 -5.273 1 97.25 302 SER B N 1
ATOM 4795 C CA . SER B 1 302 ? -17.688 -0.194 -4.449 1 97.25 302 SER B CA 1
ATOM 4796 C C . SER B 1 302 ? -18.078 -1.627 -4.789 1 97.25 302 SER B C 1
ATOM 4798 O O . SER B 1 302 ? -18.203 -1.983 -5.961 1 97.25 302 SER B O 1
ATOM 4800 N N . LEU B 1 303 ? -18.172 -2.455 -3.764 1 97.62 303 LEU B N 1
ATOM 4801 C CA . LEU B 1 303 ? -18.703 -3.797 -3.973 1 97.62 303 LEU B CA 1
ATOM 4802 C C . LEU B 1 303 ? -20.219 -3.76 -4.141 1 97.62 303 LEU B C 1
ATOM 4804 O O . LEU B 1 303 ? -20.781 -4.504 -4.949 1 97.62 303 LEU B O 1
ATOM 4808 N N . ASN B 1 304 ? -20.906 -3.02 -3.381 1 97.62 304 ASN B N 1
ATOM 4809 C CA . ASN B 1 304 ? -22.328 -2.727 -3.396 1 97.62 304 ASN B CA 1
ATOM 4810 C C . ASN B 1 304 ? -22.625 -1.369 -2.768 1 97.62 304 ASN B C 1
ATOM 4812 O O . ASN B 1 304 ? -21.719 -0.598 -2.477 1 97.62 304 ASN B O 1
ATOM 4816 N N . ASN B 1 305 ? -23.906 -1.046 -2.547 1 98.31 305 ASN B N 1
ATOM 4817 C CA . ASN B 1 305 ? -24.297 0.298 -2.133 1 98.31 305 ASN B CA 1
ATOM 4818 C C . ASN B 1 305 ? -23.922 0.567 -0.679 1 98.31 305 ASN B C 1
ATOM 4820 O O . ASN B 1 305 ? -23.953 1.713 -0.225 1 98.31 305 ASN B O 1
ATOM 4824 N N . ASN B 1 306 ? -23.516 -0.467 0.075 1 98.56 306 ASN B N 1
ATOM 4825 C CA . ASN B 1 306 ? -23.281 -0.263 1.5 1 98.56 306 ASN B CA 1
ATOM 4826 C C . ASN B 1 306 ? -21.844 -0.574 1.876 1 98.56 306 ASN B C 1
ATOM 4828 O O . ASN B 1 306 ? -21.438 -0.393 3.029 1 98.56 306 ASN B O 1
ATOM 4832 N N . PHE B 1 307 ? -21.078 -1.084 0.937 1 98.56 307 PHE B N 1
ATOM 4833 C CA . PHE B 1 307 ? -19.719 -1.529 1.195 1 98.56 307 PHE B CA 1
ATOM 4834 C C . PHE B 1 307 ? -18.766 -0.987 0.139 1 98.56 307 PHE B C 1
ATOM 4836 O O . PHE B 1 307 ? -18.703 -1.509 -0.976 1 98.56 307 PHE B O 1
ATOM 4843 N N . VAL B 1 308 ? -17.953 0.041 0.571 1 98.56 308 VAL B N 1
ATOM 4844 C CA . VAL B 1 308 ? -17.219 0.843 -0.408 1 98.56 308 VAL B CA 1
ATOM 4845 C C . VAL B 1 308 ? -15.773 1.012 0.034 1 98.56 308 VAL B C 1
ATOM 4847 O O . VAL B 1 308 ? -15.469 0.914 1.225 1 98.56 308 VAL B O 1
ATOM 4850 N N . LYS B 1 309 ? -14.93 1.134 -0.896 1 98.62 309 LYS B N 1
ATOM 4851 C CA . LYS B 1 309 ? -13.523 1.482 -0.712 1 98.62 309 LYS B CA 1
ATOM 4852 C C . LYS B 1 309 ? -13.227 2.869 -1.271 1 98.62 309 LYS B C 1
ATOM 4854 O O . LYS B 1 309 ? -13.477 3.139 -2.447 1 98.62 309 LYS B O 1
ATOM 4859 N N . LEU B 1 310 ? -12.695 3.744 -0.415 1 98.81 310 LEU B N 1
ATOM 4860 C CA . LEU B 1 310 ? -12.398 5.125 -0.778 1 98.81 310 LEU B CA 1
ATOM 4861 C C . LEU B 1 310 ? -10.898 5.395 -0.708 1 98.81 310 LEU B C 1
ATOM 4863 O O . LEU B 1 310 ? -10.227 4.957 0.231 1 98.81 310 LEU B O 1
ATOM 4867 N N . VAL B 1 311 ? -10.375 6.137 -1.739 1 98.88 311 VAL B N 1
ATOM 4868 C CA . VAL B 1 311 ? -8.938 6.363 -1.858 1 98.88 311 VAL B CA 1
ATOM 4869 C C . VAL B 1 311 ? -8.648 7.859 -1.884 1 98.88 311 VAL B C 1
ATOM 4871 O O . VAL B 1 311 ? -9.219 8.594 -2.699 1 98.88 311 VAL B O 1
ATOM 4874 N N . SER B 1 312 ? -7.781 8.289 -0.997 1 98.94 312 SER B N 1
ATOM 4875 C CA . SER B 1 312 ? -7.41 9.703 -0.949 1 98.94 312 SER B CA 1
ATOM 4876 C C . SER B 1 312 ? -5.906 9.875 -0.76 1 98.94 312 SER B C 1
ATOM 4878 O O . SER B 1 312 ? -5.312 9.25 0.118 1 98.94 312 SER B O 1
ATOM 4880 N N . TRP B 1 313 ? -5.336 10.727 -1.562 1 98.88 313 TRP B N 1
ATOM 4881 C CA . TRP B 1 313 ? -3.904 11.016 -1.537 1 98.88 313 TRP B CA 1
ATOM 4882 C C . TRP B 1 313 ? -3.59 12.133 -0.546 1 98.88 313 TRP B C 1
ATOM 4884 O O . TRP B 1 313 ? -4.461 12.93 -0.207 1 98.88 313 TRP B O 1
ATOM 4894 N N . TYR B 1 314 ? -2.332 12.18 -0.118 1 98.69 314 TYR B N 1
ATOM 4895 C CA . TYR B 1 314 ? -1.858 13.336 0.629 1 98.69 314 TYR B CA 1
ATOM 4896 C C . TYR B 1 314 ? -0.337 13.414 0.604 1 98.69 314 TYR B C 1
ATOM 4898 O O . TYR B 1 314 ? 0.347 12.406 0.768 1 98.69 314 TYR B O 1
ATOM 4906 N N . ASP B 1 315 ? 0.189 14.586 0.249 1 98.38 315 ASP B N 1
ATOM 4907 C CA . ASP B 1 315 ? 1.566 14.875 0.638 1 98.38 315 ASP B CA 1
ATOM 4908 C C . ASP B 1 315 ? 1.705 14.938 2.158 1 98.38 315 ASP B C 1
ATOM 4910 O O . ASP B 1 315 ? 1.298 15.922 2.781 1 98.38 315 ASP B O 1
ATOM 4914 N N . ASN B 1 316 ? 2.256 13.875 2.672 1 96 316 ASN B N 1
ATOM 4915 C CA . ASN B 1 316 ? 2.244 13.727 4.125 1 96 316 ASN B CA 1
ATOM 4916 C C . ASN B 1 316 ? 3.16 14.742 4.797 1 96 316 ASN B C 1
ATOM 4918 O O . ASN B 1 316 ? 3.27 14.766 6.027 1 96 316 ASN B O 1
ATOM 4922 N N . GLU B 1 317 ? 3.809 15.602 4.043 1 97.19 317 GLU B N 1
ATOM 4923 C CA . GLU B 1 317 ? 4.664 16.656 4.594 1 97.19 317 GLU B CA 1
ATOM 4924 C C . GLU B 1 317 ? 4.102 18.031 4.285 1 97.19 317 GLU B C 1
ATOM 4926 O O . GLU B 1 317 ? 3.852 18.828 5.195 1 97.19 317 GLU B O 1
ATOM 4931 N N . TRP B 1 318 ? 3.77 18.25 3.037 1 98.19 318 TRP B N 1
ATOM 4932 C CA . TRP B 1 318 ? 3.395 19.609 2.621 1 98.19 318 TRP B CA 1
ATOM 4933 C C . TRP B 1 318 ? 1.974 19.938 3.066 1 98.19 318 TRP B C 1
ATOM 4935 O O . TRP B 1 318 ? 1.747 20.938 3.742 1 98.19 318 TRP B O 1
ATOM 4945 N N . GLY B 1 319 ? 1.012 19.109 2.615 1 98.31 319 GLY B N 1
ATOM 4946 C CA . GLY B 1 319 ? -0.359 19.328 3.049 1 98.31 319 GLY B CA 1
ATOM 4947 C C . GLY B 1 319 ? -0.514 19.328 4.559 1 98.31 319 GLY B C 1
ATOM 4948 O O . GLY B 1 319 ? -1.263 20.141 5.105 1 98.31 319 GLY B O 1
ATOM 4949 N N . TYR B 1 320 ? 0.225 18.516 5.207 1 98.5 320 TYR B N 1
ATOM 4950 C CA . TYR B 1 320 ? 0.204 18.438 6.66 1 98.5 320 TYR B CA 1
ATOM 4951 C C . TYR B 1 320 ? 0.719 19.734 7.273 1 98.5 320 TYR B C 1
ATOM 4953 O O . TYR B 1 320 ? 0.098 20.297 8.188 1 98.5 320 TYR B O 1
ATOM 4961 N N . SER B 1 321 ? 1.855 20.188 6.801 1 98.56 321 SER B N 1
ATOM 4962 C CA . SER B 1 321 ? 2.449 21.422 7.301 1 98.56 321 SER B CA 1
ATOM 4963 C C . SER B 1 321 ? 1.524 22.609 7.07 1 98.56 321 SER B C 1
ATOM 4965 O O . SER B 1 321 ? 1.451 23.516 7.902 1 98.56 321 SER B O 1
ATOM 4967 N N . ARG B 1 322 ? 0.85 22.562 5.941 1 98.5 322 ARG B N 1
ATOM 4968 C CA . ARG B 1 322 ? -0.125 23.625 5.68 1 98.5 322 ARG B CA 1
ATOM 4969 C C . ARG B 1 322 ? -1.232 23.609 6.73 1 98.5 322 ARG B C 1
ATOM 4971 O O . ARG B 1 322 ? -1.658 24.672 7.199 1 98.5 322 ARG B O 1
ATOM 4978 N N . ARG B 1 323 ? -1.673 22.422 7.098 1 98.69 323 ARG B N 1
ATOM 4979 C CA . ARG B 1 323 ? -2.715 22.281 8.109 1 98.69 323 ARG B CA 1
ATOM 4980 C C . ARG B 1 323 ? -2.223 22.781 9.469 1 98.69 323 ARG B C 1
ATOM 4982 O O . ARG B 1 323 ? -3.006 23.297 10.273 1 98.69 323 ARG B O 1
ATOM 4989 N N . VAL B 1 324 ? -0.93 22.531 9.789 1 98.69 324 VAL B N 1
ATOM 4990 C CA . VAL B 1 324 ? -0.364 23.062 11.031 1 98.69 324 VAL B CA 1
ATOM 4991 C C . VAL B 1 324 ? -0.521 24.578 11.062 1 98.69 324 VAL B C 1
ATOM 4993 O O . VAL B 1 324 ? -0.984 25.141 12.062 1 98.69 324 VAL B O 1
ATOM 4996 N N . LEU B 1 325 ? -0.211 25.234 9.961 1 98.5 325 LEU B N 1
ATOM 4997 C CA . LEU B 1 325 ? -0.269 26.688 9.883 1 98.5 325 LEU B CA 1
ATOM 4998 C C . LEU B 1 325 ? -1.714 27.172 9.875 1 98.5 325 LEU B C 1
ATOM 5000 O O . LEU B 1 325 ? -2.037 28.188 10.508 1 98.5 325 LEU B O 1
ATOM 5004 N N . ASP B 1 326 ? -2.557 26.469 9.148 1 98.5 326 ASP B N 1
ATOM 5005 C CA . ASP B 1 326 ? -3.967 26.844 9.117 1 98.5 326 ASP B CA 1
ATOM 5006 C C . ASP B 1 326 ? -4.59 26.75 10.508 1 98.5 326 ASP B C 1
ATOM 5008 O O . ASP B 1 326 ? -5.379 27.609 10.898 1 98.5 326 ASP B O 1
ATOM 5012 N N . LEU B 1 327 ? -4.242 25.688 11.203 1 98.56 327 LEU B N 1
ATOM 5013 C CA . LEU B 1 327 ? -4.746 25.531 12.562 1 98.56 327 LEU B CA 1
ATOM 5014 C C . LEU B 1 327 ? -4.223 26.641 13.461 1 98.56 327 LEU B C 1
ATOM 5016 O O . LEU B 1 327 ? -4.977 27.219 14.25 1 98.56 327 LEU B O 1
ATOM 5020 N N . LEU B 1 328 ? -2.967 26.891 13.352 1 98.31 328 LEU B N 1
ATOM 5021 C CA . LEU B 1 328 ? -2.34 27.969 14.117 1 98.31 328 LEU B CA 1
ATOM 5022 C C . LEU B 1 328 ? -3.029 29.297 13.859 1 98.31 328 LEU B C 1
ATOM 5024 O O . LEU B 1 328 ? -3.322 30.047 14.797 1 98.31 328 LEU B O 1
ATOM 5028 N N . ALA B 1 329 ? -3.264 29.625 12.617 1 97.94 329 ALA B N 1
ATOM 5029 C CA . ALA B 1 329 ? -3.936 30.859 12.25 1 97.94 329 ALA B CA 1
ATOM 5030 C C . ALA B 1 329 ? -5.344 30.922 12.836 1 97.94 329 ALA B C 1
ATOM 5032 O O . ALA B 1 329 ? -5.789 31.969 13.305 1 97.94 329 ALA B O 1
ATOM 5033 N N . HIS B 1 330 ? -6.047 29.781 12.734 1 97.75 330 HIS B N 1
ATOM 5034 C CA . HIS B 1 330 ? -7.391 29.703 13.305 1 97.75 330 HIS B CA 1
ATOM 5035 C C . HIS B 1 330 ? -7.367 29.953 14.805 1 97.75 330 HIS B C 1
ATOM 5037 O O . HIS B 1 330 ? -8.172 30.734 15.32 1 97.75 330 HIS B O 1
ATOM 5043 N N . VAL B 1 331 ? -6.48 29.359 15.477 1 97.62 331 VAL B N 1
ATOM 5044 C CA . VAL B 1 331 ? -6.336 29.484 16.922 1 97.62 331 VAL B CA 1
ATOM 5045 C C . VAL B 1 331 ? -6.012 30.922 17.281 1 97.62 331 VAL B C 1
ATOM 5047 O O . VAL B 1 331 ? -6.582 31.484 18.234 1 97.62 331 VAL B O 1
ATOM 5050 N N . ALA B 1 332 ? -5.102 31.5 16.578 1 97.38 332 ALA B N 1
ATOM 5051 C CA . ALA B 1 332 ? -4.723 32.906 16.812 1 97.38 332 ALA B CA 1
ATOM 5052 C C . ALA B 1 332 ? -5.926 33.812 16.656 1 97.38 332 ALA B C 1
ATOM 5054 O O . ALA B 1 332 ? -6.09 34.781 17.422 1 97.38 332 ALA B O 1
ATOM 5055 N N . LYS B 1 333 ? -6.684 33.562 15.664 1 96.12 333 LYS B N 1
ATOM 5056 C CA . LYS B 1 333 ? -7.875 34.375 15.414 1 96.12 333 LYS B CA 1
ATOM 5057 C C . LYS B 1 333 ? -8.875 34.25 16.562 1 96.12 333 LYS B C 1
ATOM 5059 O O . LYS B 1 333 ? -9.445 35.25 17.016 1 96.12 333 LYS B O 1
ATOM 5064 N N . VAL B 1 334 ? -9.109 33.031 16.969 1 96.94 334 VAL B N 1
ATOM 5065 C CA . VAL B 1 334 ? -10.031 32.812 18.078 1 96.94 334 VAL B CA 1
ATOM 5066 C C . VAL B 1 334 ? -9.508 33.5 19.344 1 96.94 334 VAL B C 1
ATOM 5068 O O . VAL B 1 334 ? -10.266 34.156 20.062 1 96.94 334 VAL B O 1
ATOM 5071 N N . ASP B 1 335 ? -8.242 33.344 19.609 1 95.56 335 ASP B N 1
ATOM 5072 C CA . ASP B 1 335 ? -7.633 33.938 20.797 1 95.56 335 ASP B CA 1
ATOM 5073 C C . ASP B 1 335 ? -7.73 35.438 20.781 1 95.56 335 ASP B C 1
ATOM 5075 O O . ASP B 1 335 ? -7.914 36.094 21.828 1 95.56 335 ASP B O 1
ATOM 5079 N N . ALA B 1 336 ? -7.559 36.031 19.625 1 93.56 336 ALA B N 1
ATOM 5080 C CA . ALA B 1 336 ? -7.613 37.469 19.469 1 93.56 336 ALA B CA 1
ATOM 5081 C C . ALA B 1 336 ? -9.031 38 19.688 1 93.56 336 ALA B C 1
ATOM 5083 O O . ALA B 1 336 ? -9.227 39.156 20 1 93.56 336 ALA B O 1
ATOM 5084 N N . SER B 1 337 ? -9.922 37.188 19.469 1 91.31 337 SER B N 1
ATOM 5085 C CA . SER B 1 337 ? -11.32 37.594 19.594 1 91.31 337 SER B CA 1
ATOM 5086 C C . SER B 1 337 ? -11.781 37.531 21.047 1 91.31 337 SER B C 1
ATOM 5088 O O . SER B 1 337 ? -12.859 38 21.391 1 91.31 337 SER B O 1
ATOM 5090 N N . LYS B 1 338 ? -11.039 37 21.953 1 86.94 338 LYS B N 1
ATOM 5091 C CA . LYS B 1 338 ? -11.367 36.906 23.359 1 86.94 338 LYS B CA 1
ATOM 5092 C C . LYS B 1 338 ? -10.734 38.062 24.156 1 86.94 338 LYS B C 1
ATOM 5094 O O . LYS B 1 338 ? -9.68 38.562 23.781 1 86.94 338 LYS B O 1
#

Secondary structure (DSSP, 8-state):
-PPEEEEEE--SHHHHHHHHHHHT-TTEEEEEEE-TT--HHHHHHHHHEETTTEE-SS-EEEETTEEEETTEEEEEE--SSGGG--GGGGT--EEEE-SSS--SHHHHTHHHHTT-SEEEESS--SSSPB--TTTTGGG--S--SEEE---HHHHHHHHHHHHHHHHH-EEEEEEEEEEE--TTSBSSS---SS-GGGGSBGGG--EEEE--HHHHHHHHSGGGTTTEEEEEEEES-SS-EEEEEEEEESS---HHHHHHHHHHHHHTTTTTTEEEE-S---GGGGTT---SEEEETTT-EEEETTEEEEEEEE-TTHHHHHHHHHHHHHHHHHHHT-/-PPEEEEEE--SHHHHHHHHHHHT-TTEEEEEEE-TT--HHHHHHHHHEETTTEE-SS-EEEETTEEEETTEEEEEE--SSGGG--GGGGT--EEEE-SSS--SHHH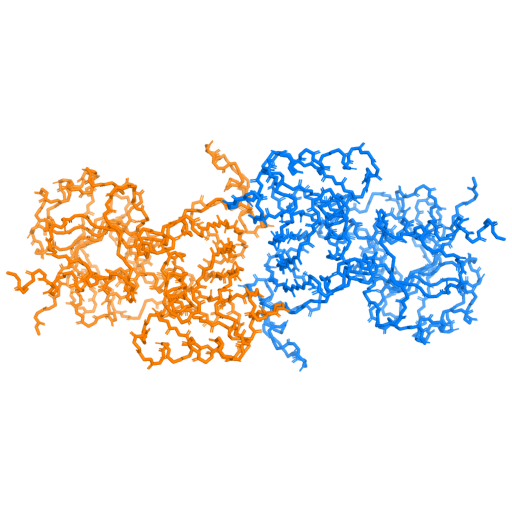HTHHHHTT-SEEEESS--SSSPB--TTTTGGG--S--SEEE---HHHHHHHHHHHHHHHHH-EEEEEEEEEEE--TTSBSSS---SS-GGGGSBGGG--EEEE--HHHHHHHHSGGGTTTEEEEEEEES-SS-EEEEEEEEESS---HHHHHHHHHHHHHTTTTTTEEEE-S---GGGGTT---SEEEETTT-EEEETTEEEEEEEE-TTHHHHHHHHHHHHHHHHHHHT-

Nearest PDB structures (foldseek):
  7xzg-assembly1_A  TM=9.920E-01  e=1.901E-67  Candida albicans SC5314
  4wni-assembly1_C  TM=9.945E-01  e=3.025E-67  Homo sapiens
  6lgj-assembly1_C  TM=9.962E-01  e=9.983E-67  Mus musculus
  6ynd-assembly1_A  TM=9.922E-01  e=1.486E-66  Homo sapiens
  1j0x-assembly1_R  TM=9.956E-01  e=2.886E-66  Oryctolagus cuniculus